Protein AF-0000000067004403 (afdb_homodimer)

Organism: NCBI:txid86049

Foldseek 3Di:
DDFDWPDWDWFDAVQKTKTKTWAADLPAAAEEEFEAQLAAQCLQVLQVVVVRNYTYMYIDFAQFDPMHHGPADALVSRLRSSVRSCVVVVAAQYEYEAAASRLQSVLQNCLVPVRGHAAYEYQLYDAADDPVLLVVLLVQLVQCVVPNLVSCLLVVLVQFWFPVCCPPVVVLSVVSSVSRRPTDSNSSSNVSNNSSPHHHHPLVSHPHQYEYEAECSEPSRHPVNSVVSQVSNPPSYDYDYDYRGYRSCCSRPVVVVSVVSVVRRD/DDFDWPDWDWFDAVQKTKTKTWAADLPAAAEEEFEAQLAAQCLQVLQVVVVRNYTYMYIDFAQFDPMHHGPADALVSRLRRSVRSCVVVVAAQYEYEAAASRLQSVLQNCLVPVRGHAAYEYQLYDAADDPVLLVVLLVQLVQCVVPNLVSCLLVVLVQFWFPVCCPPVVVLSVVSSVSRRPTDSNSSSNVSNNSSPHHHHPLVSHPHQYEYEAECSEPSRHPVNSVVSQVSNPPSYDYHYDYRGYRSCCSRPVVVVNVVSVVRRD

Radius of gyration: 23.1 Å; Cα contacts (8 Å, |Δi|>4): 1287; chains: 2; bounding box: 50×71×50 Å

Secondary structure (DSSP, 8-state):
----EEEEEEEEETTEEEEEEEEE-TTSPEEEEE--TT--GGGGTTTGGGGTTSEEEEEPPTTSTTSPPPS---HHHHHHHHHHHHHHTT--SEEEEEETHHHHHHHHHHHH-TTTEEEEEEES------HHHHHHHHHHHHHHHHH-GGGTHHHHHHHHS-HHHHHH-HHHHHHHHHHHHTS-HHHHHHHHHHHHT-----GGG--SEEEEEEETT-SSS-HHHHHHHHHHHGGGEEEEEETT--S-HHHH-HHHHHHHHHHHH-/----EEEEEEEEETTEEEEEEEEE-TTSPEEEEE--TT--GGGGTTTGGGGTTSEEEEEPPTTSTTSPPPSS--HHHHHHHHHHHHHHTT--SEEEEEETHHHHHHHHHHHH-TTTEEEEEEES------HHHHHHHHHHHHHHHHH-GGGTHHHHHHHHS-HHHHHH-HHHHHHHHHHHHTS-HHHHHHHHHHHHT-----GGG--SEEEEEEETT-SSS-HHHHHHHHHHHGGGEEEEEETT--S-HHHH-HHHHHHHHHHHH-

Sequence (532 aa):
MASKLSATGYISSNDSKLYYETEGNPDGPTILFIHGLGGTTNAYQPIVPDLQEFNIVRFDWGGHGRSSTPKTTSIESYVADAEAVSNELKLSNVNVVGHSLGGLVALHFAAKLPDKVKALVLFGPISPPPEAGQQALKGRAAAVREKGMAGIADTVVGNAFAAESYKSKRGEVTLAREMLTRQDPEGYALACEAAANSSAPDFGKIQAKVVVVSGKEDKVSTVQAGETTTQKLGSNATQEVIDSVGHWHMLEAKEKAVEIIKATFSMASKLSATGYISSNDSKLYYETEGNPDGPTILFIHGLGGTTNAYQPIVPDLQEFNIVRFDWGGHGRSSTPKTTSIESYVADAEAVSNELKLSNVNVVGHSLGGLVALHFAAKLPDKVKALVLFGPISPPPEAGQQALKGRAAAVREKGMAGIADTVVGNAFAAESYKSKRGEVTLAREMLTRQDPEGYALACEAAANSSAPDFGKIQAKVVVVSGKEDKVSTVQAGETTTQKLGSNATQEVIDSVGHWHMLEAKEKAVEIIKATFS

Structure (mmCIF, N/CA/C/O backbone):
data_AF-0000000067004403-model_v1
#
loop_
_entity.id
_entity.type
_entity.pdbx_description
1 polymer 'Hydrolase or acyltransferase (Alpha/beta hydrolase superfamily)'
#
loop_
_atom_site.group_PDB
_atom_site.id
_atom_site.type_symbol
_atom_site.label_atom_id
_atom_site.label_alt_id
_atom_site.label_comp_id
_atom_site.label_asym_id
_atom_site.label_entity_id
_atom_site.label_seq_id
_atom_site.pdbx_PDB_ins_code
_atom_site.Cartn_x
_atom_site.Cartn_y
_atom_site.Cartn_z
_atom_site.occupancy
_atom_site.B_iso_or_equiv
_atom_site.auth_seq_id
_atom_site.auth_comp_id
_atom_site.auth_asym_id
_atom_site.auth_atom_id
_atom_site.pdbx_PDB_model_num
ATOM 1 N N . MET A 1 1 ? 10.18 -7.848 6.977 1 81.81 1 MET A N 1
ATOM 2 C CA . MET A 1 1 ? 11.32 -7.004 6.629 1 81.81 1 MET A CA 1
ATOM 3 C C . MET A 1 1 ? 11.219 -6.523 5.184 1 81.81 1 MET A C 1
ATOM 5 O O . MET A 1 1 ? 10.594 -7.184 4.348 1 81.81 1 MET A O 1
ATOM 9 N N . ALA A 1 2 ? 11.703 -5.367 4.914 1 85.12 2 ALA A N 1
ATOM 10 C CA . ALA A 1 2 ? 11.781 -4.895 3.533 1 85.12 2 ALA A CA 1
ATOM 11 C C . ALA A 1 2 ? 12.688 -5.793 2.697 1 85.12 2 ALA A C 1
ATOM 13 O O . ALA A 1 2 ? 13.516 -6.535 3.24 1 85.12 2 ALA A O 1
ATOM 14 N N . SER A 1 3 ? 12.461 -5.785 1.448 1 92.12 3 SER A N 1
ATOM 15 C CA . SER A 1 3 ? 13.078 -6.727 0.519 1 92.12 3 SER A CA 1
ATOM 16 C C . SER A 1 3 ? 14.555 -6.414 0.309 1 92.12 3 SER A C 1
ATOM 18 O O . SER A 1 3 ? 14.977 -5.262 0.447 1 92.12 3 SER A O 1
ATOM 20 N N . LYS A 1 4 ? 15.375 -7.465 0.113 1 93.31 4 LYS A N 1
ATOM 21 C CA . LYS A 1 4 ? 16.703 -7.383 -0.479 1 93.31 4 LYS A CA 1
ATOM 22 C C . LYS A 1 4 ? 16.703 -7.914 -1.91 1 93.31 4 LYS A C 1
ATOM 24 O O . LYS A 1 4 ? 17.047 -9.078 -2.146 1 93.31 4 LYS A O 1
ATOM 29 N N . LEU A 1 5 ? 16.391 -7.008 -2.857 1 97.25 5 LEU A N 1
ATOM 30 C CA . LEU A 1 5 ? 16.141 -7.414 -4.234 1 97.25 5 LEU A CA 1
ATOM 31 C C . LEU A 1 5 ? 17.438 -7.832 -4.926 1 97.25 5 LEU A C 1
ATOM 33 O O . LEU A 1 5 ? 18.453 -7.145 -4.809 1 97.25 5 LEU A O 1
ATOM 37 N N . SER A 1 6 ? 17.344 -8.961 -5.562 1 96.94 6 SER A N 1
ATOM 38 C CA . SER A 1 6 ? 18.453 -9.391 -6.418 1 96.94 6 SER A CA 1
ATOM 39 C C . SER A 1 6 ? 18.344 -8.773 -7.809 1 96.94 6 SER A C 1
ATOM 41 O O . SER A 1 6 ? 19.359 -8.539 -8.469 1 96.94 6 SER A O 1
ATOM 43 N N . ALA A 1 7 ? 17.141 -8.562 -8.258 1 96.69 7 ALA A N 1
ATOM 44 C CA . ALA A 1 7 ? 16.891 -7.941 -9.555 1 96.69 7 ALA A CA 1
ATOM 45 C C . ALA A 1 7 ? 15.477 -7.355 -9.609 1 96.69 7 ALA A C 1
ATOM 47 O O . ALA A 1 7 ? 14.578 -7.812 -8.898 1 96.69 7 ALA A O 1
ATOM 48 N N . THR A 1 8 ? 15.328 -6.34 -10.359 1 97.56 8 THR A N 1
ATOM 49 C CA . THR A 1 8 ? 14.023 -5.789 -10.719 1 97.56 8 THR A CA 1
ATOM 50 C C . THR A 1 8 ? 14.047 -5.223 -12.141 1 97.56 8 THR A C 1
ATOM 52 O O . THR A 1 8 ? 15.117 -5.016 -12.711 1 97.56 8 THR A O 1
ATOM 55 N N . GLY A 1 9 ? 12.906 -5.055 -12.648 1 97.06 9 GLY A N 1
ATOM 56 C CA . GLY A 1 9 ? 12.82 -4.5 -13.992 1 97.06 9 GLY A CA 1
ATOM 57 C C . GLY A 1 9 ? 11.469 -4.703 -14.641 1 97.06 9 GLY A C 1
ATOM 58 O O . GLY A 1 9 ? 10.461 -4.883 -13.945 1 97.06 9 GLY A O 1
ATOM 59 N N . TYR A 1 10 ? 11.469 -4.566 -15.953 1 97.81 10 TYR A N 1
ATOM 60 C CA . TYR A 1 10 ? 10.25 -4.715 -16.75 1 97.81 10 TYR A CA 1
ATOM 61 C C . TYR A 1 10 ? 10.445 -5.75 -17.844 1 97.81 10 TYR A C 1
ATOM 63 O O . TYR A 1 10 ? 11.516 -5.844 -18.438 1 97.81 10 TYR A O 1
ATOM 71 N N . ILE A 1 11 ? 9.438 -6.5 -18.016 1 98.06 11 ILE A N 1
ATOM 72 C CA . ILE A 1 11 ? 9.391 -7.52 -19.047 1 98.06 11 ILE A CA 1
ATOM 73 C C . ILE A 1 11 ? 8.219 -7.25 -19.984 1 98.06 11 ILE A C 1
ATOM 75 O O . ILE A 1 11 ? 7.102 -6.988 -19.531 1 98.06 11 ILE A O 1
ATOM 79 N N . SER A 1 12 ? 8.461 -7.305 -21.281 1 96.06 12 SER A N 1
ATOM 80 C CA . SER A 1 12 ? 7.387 -7.105 -22.25 1 96.06 12 SER A CA 1
ATOM 81 C C . SER A 1 12 ? 6.539 -8.367 -22.406 1 96.06 12 SER A C 1
ATOM 83 O O . SER A 1 12 ? 7.07 -9.477 -22.484 1 96.06 12 SER A O 1
ATOM 85 N N . SER A 1 13 ? 5.281 -8.227 -22.312 1 93.44 13 SER A N 1
ATOM 86 C CA . SER A 1 13 ? 4.301 -9.266 -22.594 1 93.44 13 SER A CA 1
ATOM 87 C C . SER A 1 13 ? 3.088 -8.703 -23.312 1 93.44 13 SER A C 1
ATOM 89 O O . SER A 1 13 ? 2.273 -7.992 -22.734 1 93.44 13 SER A O 1
ATOM 91 N N . ASN A 1 14 ? 2.879 -9.125 -24.594 1 84.62 14 ASN A N 1
ATOM 92 C CA . ASN A 1 14 ? 1.812 -8.562 -25.422 1 84.62 14 ASN A CA 1
ATOM 93 C C . ASN A 1 14 ? 1.834 -7.039 -25.406 1 84.62 14 ASN A C 1
ATOM 95 O O . ASN A 1 14 ? 2.859 -6.426 -25.719 1 84.62 14 ASN A O 1
ATOM 99 N N . ASP A 1 15 ? 0.797 -6.496 -24.953 1 87.44 15 ASP A N 1
ATOM 100 C CA . ASP A 1 15 ? 0.692 -5.039 -24.984 1 87.44 15 ASP A CA 1
ATOM 101 C C . ASP A 1 15 ? 0.973 -4.441 -23.609 1 87.44 15 ASP A C 1
ATOM 103 O O . ASP A 1 15 ? 0.521 -3.334 -23.297 1 87.44 15 ASP A O 1
ATOM 107 N N . SER A 1 16 ? 1.697 -5.25 -22.812 1 94.38 16 SER A N 1
ATOM 108 C CA . SER A 1 16 ? 1.987 -4.75 -21.469 1 94.38 16 SER A CA 1
ATOM 109 C C . SER A 1 16 ? 3.479 -4.824 -21.156 1 94.38 16 SER A C 1
ATOM 111 O O . SER A 1 16 ? 4.188 -5.672 -21.719 1 94.38 16 SER A O 1
ATOM 113 N N . LYS A 1 17 ? 3.967 -3.904 -20.469 1 97.69 17 LYS A N 1
ATOM 114 C CA . LYS A 1 17 ? 5.254 -3.977 -19.781 1 97.69 17 LYS A CA 1
ATOM 115 C C . LYS A 1 17 ? 5.074 -4.383 -18.312 1 97.69 17 LYS A C 1
ATOM 117 O O . LYS A 1 17 ? 4.512 -3.627 -17.516 1 97.69 17 LYS A O 1
ATOM 122 N N . LEU A 1 18 ? 5.59 -5.559 -17.984 1 98.69 18 LEU A N 1
ATOM 123 C CA . LEU A 1 18 ? 5.348 -6.164 -16.672 1 98.69 18 LEU A CA 1
ATOM 124 C C . LEU A 1 18 ? 6.484 -5.848 -15.703 1 98.69 18 LEU A C 1
ATOM 126 O O . LEU A 1 18 ? 7.645 -6.141 -15.992 1 98.69 18 LEU A O 1
ATOM 130 N N . TYR A 1 19 ? 6.184 -5.285 -14.594 1 98.75 19 TYR A N 1
ATOM 131 C CA . TYR A 1 19 ? 7.18 -5.094 -13.547 1 98.75 19 TYR A CA 1
ATOM 132 C C . TYR A 1 19 ? 7.434 -6.395 -12.789 1 98.75 19 TYR A C 1
ATOM 134 O O . TYR A 1 19 ? 6.496 -7.133 -12.477 1 98.75 19 TYR A O 1
ATOM 142 N N . TYR A 1 20 ? 8.711 -6.707 -12.492 1 98.62 20 TYR A N 1
ATOM 143 C CA . TYR A 1 20 ? 9.039 -7.879 -11.688 1 98.62 20 TYR A CA 1
ATOM 144 C C . TYR A 1 20 ? 10.102 -7.551 -10.648 1 98.62 20 TYR A C 1
ATOM 146 O O . TYR A 1 20 ? 10.828 -6.562 -10.781 1 98.62 20 TYR A O 1
ATOM 154 N N . GLU A 1 21 ? 10.117 -8.328 -9.57 1 98.06 21 GLU A N 1
ATOM 155 C CA . GLU A 1 21 ? 11.156 -8.344 -8.547 1 98.06 21 GLU A CA 1
ATOM 156 C C . GLU A 1 21 ? 11.594 -9.773 -8.227 1 98.06 21 GLU A C 1
ATOM 158 O O . GLU A 1 21 ? 10.773 -10.688 -8.195 1 98.06 21 GLU A O 1
ATOM 163 N N . THR A 1 22 ? 12.906 -9.93 -8 1 98.5 22 THR A N 1
ATOM 164 C CA . THR A 1 22 ? 13.422 -11.195 -7.484 1 98.5 22 THR A CA 1
ATOM 165 C C . THR A 1 22 ? 14.234 -10.977 -6.215 1 98.5 22 THR A C 1
ATOM 167 O O . THR A 1 22 ? 14.836 -9.914 -6.035 1 98.5 22 THR A O 1
ATOM 170 N N . GLU A 1 23 ? 14.156 -11.891 -5.348 1 98 23 GLU A N 1
ATOM 171 C CA . GLU A 1 23 ? 15.008 -11.906 -4.16 1 98 23 GLU A CA 1
ATOM 172 C C . GLU A 1 23 ? 15.148 -13.32 -3.602 1 98 23 GLU A C 1
ATOM 174 O O . GLU A 1 23 ? 14.656 -14.281 -4.199 1 98 23 GLU A O 1
ATOM 179 N N . GLY A 1 24 ? 15.836 -13.477 -2.514 1 98 24 GLY A N 1
ATOM 180 C CA . GLY A 1 24 ? 16.062 -14.781 -1.915 1 98 24 GLY A CA 1
ATOM 181 C C . GLY A 1 24 ? 17.281 -15.492 -2.494 1 98 24 GLY A C 1
ATOM 182 O O . GLY A 1 24 ? 18.281 -14.867 -2.801 1 98 24 GLY A O 1
ATOM 183 N N . ASN A 1 25 ? 17.234 -16.859 -2.572 1 97.81 25 ASN A N 1
ATOM 184 C CA . ASN A 1 25 ? 18.328 -17.703 -3.016 1 97.81 25 ASN A CA 1
ATOM 185 C C . ASN A 1 25 ? 18.172 -18.109 -4.477 1 97.81 25 ASN A C 1
ATOM 187 O O . ASN A 1 25 ? 17.422 -19.031 -4.785 1 97.81 25 ASN A O 1
ATOM 191 N N . PRO A 1 26 ? 18.953 -17.531 -5.379 1 95.81 26 PRO A N 1
ATOM 192 C CA . PRO A 1 26 ? 18.797 -17.828 -6.805 1 95.81 26 PRO A CA 1
ATOM 193 C C . PRO A 1 26 ? 19.062 -19.297 -7.125 1 95.81 26 PRO A C 1
ATOM 195 O O . PRO A 1 26 ? 18.625 -19.797 -8.164 1 95.81 26 PRO A O 1
ATOM 198 N N . ASP A 1 27 ? 19.734 -19.984 -6.195 1 95.94 27 ASP A N 1
ATOM 199 C CA . ASP A 1 27 ? 20.078 -21.391 -6.422 1 95.94 27 ASP A CA 1
ATOM 200 C C . ASP A 1 27 ? 19.047 -22.312 -5.758 1 95.94 27 ASP A C 1
ATOM 202 O O . ASP A 1 27 ? 19.109 -23.531 -5.926 1 95.94 27 ASP A O 1
ATOM 206 N N . GLY A 1 28 ? 18.141 -21.734 -5.016 1 97.12 28 GLY A N 1
ATOM 207 C CA . GLY A 1 28 ? 17.094 -22.531 -4.375 1 97.12 28 GLY A CA 1
ATOM 208 C C . GLY A 1 28 ? 15.922 -22.812 -5.289 1 97.12 28 GLY A C 1
ATOM 209 O O . GLY A 1 28 ? 15.883 -22.359 -6.43 1 97.12 28 GLY A O 1
ATOM 210 N N . PRO A 1 29 ? 14.977 -23.672 -4.773 1 97.69 29 PRO A N 1
ATOM 211 C CA . PRO A 1 29 ? 13.758 -23.906 -5.555 1 97.69 29 PRO A CA 1
ATOM 212 C C . PRO A 1 29 ? 13.008 -22.609 -5.871 1 97.69 29 PRO A C 1
ATOM 214 O O . PRO A 1 29 ? 12.922 -21.719 -5.023 1 97.69 29 PRO A O 1
ATOM 217 N N . THR A 1 30 ? 12.5 -22.5 -7.055 1 98.25 30 THR A N 1
ATOM 218 C CA . THR A 1 30 ? 11.852 -21.281 -7.516 1 98.25 30 THR A CA 1
ATOM 219 C C . THR A 1 30 ? 10.406 -21.219 -7.047 1 98.25 30 THR A C 1
ATOM 221 O O . THR A 1 30 ? 9.695 -22.234 -7.094 1 98.25 30 THR A O 1
ATOM 224 N N . ILE A 1 31 ? 10 -20.094 -6.535 1 98.81 31 ILE A N 1
ATOM 225 C CA . ILE A 1 31 ? 8.594 -19.781 -6.312 1 98.81 31 ILE A CA 1
ATOM 226 C C . ILE A 1 31 ? 8.188 -18.609 -7.199 1 98.81 31 ILE A C 1
ATOM 228 O O . ILE A 1 31 ? 8.766 -17.516 -7.109 1 98.81 31 ILE A O 1
ATOM 232 N N . LEU A 1 32 ? 7.27 -18.797 -8.094 1 98.88 32 LEU A N 1
ATOM 233 C CA . LEU A 1 32 ? 6.594 -17.734 -8.828 1 98.88 32 LEU A CA 1
ATOM 234 C C . LEU A 1 32 ? 5.289 -17.344 -8.148 1 98.88 32 LEU A C 1
ATOM 236 O O . LEU A 1 32 ? 4.359 -18.156 -8.055 1 98.88 32 LEU A O 1
ATOM 240 N N . PHE A 1 33 ? 5.211 -16.125 -7.695 1 98.94 33 PHE A N 1
ATOM 241 C CA . PHE A 1 33 ? 4.02 -15.625 -7.023 1 98.94 33 PHE A CA 1
ATOM 242 C C . PHE A 1 33 ? 3.1 -14.914 -8.016 1 98.94 33 PHE A C 1
ATOM 244 O O . PHE A 1 33 ? 3.541 -14.031 -8.758 1 98.94 33 PHE A O 1
ATOM 251 N N . ILE A 1 34 ? 1.853 -15.258 -8 1 98.94 34 ILE A N 1
ATOM 252 C CA . ILE A 1 34 ? 0.837 -14.633 -8.844 1 98.94 34 ILE A CA 1
ATOM 253 C C . ILE A 1 34 ? -0.268 -14.047 -7.969 1 98.94 34 ILE A C 1
ATOM 255 O O . ILE A 1 34 ? -1.082 -14.781 -7.406 1 98.94 34 ILE A O 1
ATOM 259 N N . HIS A 1 35 ? -0.299 -12.75 -7.855 1 98.88 35 HIS A N 1
ATOM 260 C CA . HIS A 1 35 ? -1.231 -12.078 -6.953 1 98.88 35 HIS A CA 1
ATOM 261 C C . HIS A 1 35 ? -2.646 -12.094 -7.52 1 98.88 35 HIS A C 1
ATOM 263 O O . HIS A 1 35 ? -2.852 -12.43 -8.688 1 98.88 35 HIS A O 1
ATOM 269 N N . GLY A 1 36 ? -3.625 -11.805 -6.676 1 98.75 36 GLY A N 1
ATOM 270 C CA . GLY A 1 36 ? -5.027 -11.766 -7.051 1 98.75 36 GLY A CA 1
ATOM 271 C C . GLY A 1 36 ? -5.461 -10.414 -7.602 1 98.75 36 GLY A C 1
ATOM 272 O O . GLY A 1 36 ? -4.637 -9.516 -7.781 1 98.75 36 GLY A O 1
ATOM 273 N N . LEU A 1 37 ? -6.785 -10.336 -7.918 1 98.75 37 LEU A N 1
ATOM 274 C CA . LEU A 1 37 ? -7.375 -9.094 -8.406 1 98.75 37 LEU A CA 1
ATOM 275 C C . LEU A 1 37 ? -7.121 -7.953 -7.434 1 98.75 37 LEU A C 1
ATOM 277 O O . LEU A 1 37 ? -7.48 -8.047 -6.258 1 98.75 37 LEU A O 1
ATOM 281 N N . GLY A 1 38 ? -6.465 -6.887 -7.918 1 98.56 38 GLY A N 1
ATOM 282 C CA . GLY A 1 38 ? -6.195 -5.723 -7.09 1 98.56 38 GLY A CA 1
ATOM 283 C C . GLY A 1 38 ? -4.906 -5.836 -6.301 1 98.56 38 GLY A C 1
ATOM 284 O O . GLY A 1 38 ? -4.57 -4.938 -5.523 1 98.56 38 GLY A O 1
ATOM 285 N N . GLY A 1 39 ? -4.16 -6.879 -6.457 1 98.69 39 GLY A N 1
ATOM 286 C CA . GLY A 1 39 ? -2.893 -7.047 -5.762 1 98.69 39 GLY A CA 1
ATOM 287 C C . GLY A 1 39 ? -1.725 -6.418 -6.496 1 98.69 39 GLY A C 1
ATOM 288 O O . GLY A 1 39 ? -1.901 -5.816 -7.559 1 98.69 39 GLY A O 1
ATOM 289 N N . THR A 1 40 ? -0.573 -6.508 -5.902 1 98.75 40 THR A N 1
ATOM 290 C CA . THR A 1 40 ? 0.73 -6.125 -6.434 1 98.75 40 THR A CA 1
ATOM 291 C C . THR A 1 40 ? 1.806 -7.113 -5.992 1 98.75 40 THR A C 1
ATOM 293 O O . THR A 1 40 ? 1.511 -8.094 -5.297 1 98.75 40 THR A O 1
ATOM 296 N N . THR A 1 41 ? 3.037 -6.812 -6.387 1 98.31 41 THR A N 1
ATOM 297 C CA . THR A 1 41 ? 4.176 -7.598 -5.926 1 98.31 41 THR A CA 1
ATOM 298 C C . THR A 1 41 ? 4.234 -7.629 -4.402 1 98.31 41 THR A C 1
ATOM 300 O O . THR A 1 41 ? 4.824 -8.539 -3.814 1 98.31 41 THR A O 1
ATOM 303 N N . ASN A 1 42 ? 3.559 -6.672 -3.76 1 98.5 42 ASN A N 1
ATOM 304 C CA . ASN A 1 42 ? 3.658 -6.551 -2.311 1 98.5 42 ASN A CA 1
ATOM 305 C C . ASN A 1 42 ? 2.596 -7.391 -1.604 1 98.5 42 ASN A C 1
ATOM 307 O O . ASN A 1 42 ? 2.602 -7.5 -0.376 1 98.5 42 ASN A O 1
ATOM 311 N N . ALA A 1 43 ? 1.723 -8.055 -2.363 1 98.56 43 ALA A N 1
ATOM 312 C CA . ALA A 1 43 ? 0.667 -8.867 -1.769 1 98.56 43 ALA A CA 1
ATOM 313 C C . ALA A 1 43 ? 1.255 -10.008 -0.939 1 98.56 43 ALA A C 1
ATOM 315 O O . ALA A 1 43 ? 0.654 -10.438 0.048 1 98.56 43 ALA A O 1
ATOM 316 N N . TYR A 1 44 ? 2.445 -10.461 -1.264 1 98.56 44 TYR A N 1
ATOM 317 C CA . TYR A 1 44 ? 3.074 -11.602 -0.602 1 98.56 44 TYR A CA 1
ATOM 318 C C . TYR A 1 44 ? 4.23 -11.148 0.279 1 98.56 44 TYR A C 1
ATOM 320 O O . TYR A 1 44 ? 4.859 -11.961 0.958 1 98.56 44 TYR A O 1
ATOM 328 N N . GLN A 1 45 ? 4.477 -9.883 0.36 1 98.19 45 GLN A N 1
ATOM 329 C CA . GLN A 1 45 ? 5.668 -9.359 1.023 1 98.19 45 GLN A CA 1
ATOM 330 C C . GLN A 1 45 ? 5.684 -9.734 2.502 1 98.19 45 GLN A C 1
ATOM 332 O O . GLN A 1 45 ? 6.746 -10 3.072 1 98.19 45 GLN A O 1
ATOM 337 N N . PRO A 1 46 ? 4.539 -9.844 3.197 1 98.25 46 PRO A N 1
ATOM 338 C CA . PRO A 1 46 ? 4.57 -10.172 4.625 1 98.25 46 PRO A CA 1
ATOM 339 C C . PRO A 1 46 ? 5.125 -11.57 4.902 1 98.25 46 PRO A C 1
ATOM 341 O O . PRO A 1 46 ? 5.543 -11.859 6.023 1 98.25 46 PRO A O 1
ATOM 344 N N . ILE A 1 47 ? 5.176 -12.469 3.889 1 98.38 47 ILE A N 1
ATOM 345 C CA . ILE A 1 47 ? 5.648 -13.82 4.148 1 98.38 47 ILE A CA 1
ATOM 346 C C . ILE A 1 47 ? 7.008 -14.031 3.482 1 98.38 47 ILE A C 1
ATOM 348 O O . ILE A 1 47 ? 7.711 -15 3.785 1 98.38 47 ILE A O 1
ATOM 352 N N . VAL A 1 48 ? 7.449 -13.141 2.676 1 97.88 48 VAL A N 1
ATOM 353 C CA . VAL A 1 48 ? 8.641 -13.266 1.846 1 97.88 48 VAL A CA 1
ATOM 354 C C . VAL A 1 48 ? 9.875 -13.414 2.732 1 97.88 48 VAL A C 1
ATOM 356 O O . VAL A 1 48 ? 10.758 -14.219 2.443 1 97.88 48 VAL A O 1
ATOM 359 N N . PRO A 1 49 ? 9.945 -12.672 3.893 1 97 49 PRO A N 1
ATOM 360 C CA . PRO A 1 49 ? 11.133 -12.789 4.738 1 97 49 PRO A CA 1
ATOM 361 C C . PRO A 1 49 ? 11.359 -14.203 5.258 1 97 49 PRO A C 1
ATOM 363 O O . PRO A 1 49 ? 12.492 -14.586 5.566 1 97 49 PRO A O 1
ATOM 366 N N . ASP A 1 50 ? 10.336 -15.008 5.32 1 98.12 50 ASP A N 1
ATOM 367 C CA . ASP A 1 50 ? 10.445 -16.359 5.867 1 98.12 50 ASP A CA 1
ATOM 368 C C . ASP A 1 50 ? 10.672 -17.375 4.758 1 98.12 50 ASP A C 1
ATOM 370 O O . ASP A 1 50 ? 10.719 -18.578 5.02 1 98.12 50 ASP A O 1
ATOM 374 N N . LEU A 1 51 ? 10.852 -16.906 3.527 1 98.44 51 LEU A N 1
ATOM 375 C CA . LEU A 1 51 ? 10.992 -17.812 2.383 1 98.44 51 LEU A CA 1
ATOM 376 C C . LEU A 1 51 ? 12.312 -17.578 1.664 1 98.44 51 LEU A C 1
ATOM 378 O O . LEU A 1 51 ? 12.438 -17.859 0.472 1 98.44 51 LEU A O 1
ATOM 382 N N . GLN A 1 52 ? 13.297 -17.125 2.348 1 97.75 52 GLN A N 1
ATOM 383 C CA . GLN A 1 52 ? 14.531 -16.641 1.742 1 97.75 52 GLN A CA 1
ATOM 384 C C . GLN A 1 52 ? 15.391 -17.781 1.222 1 97.75 52 GLN A C 1
ATOM 386 O O . GLN A 1 52 ? 16.344 -17.562 0.469 1 97.75 52 GLN A O 1
ATOM 391 N N . GLU A 1 53 ? 15.109 -19 1.531 1 97.88 53 GLU A N 1
ATOM 392 C CA . GLU A 1 53 ? 15.828 -20.141 0.986 1 97.88 53 GLU A CA 1
ATOM 393 C C . GLU A 1 53 ? 15.406 -20.438 -0.452 1 97.88 53 GLU A C 1
ATOM 395 O O . GLU A 1 53 ? 16.047 -21.219 -1.15 1 97.88 53 GLU A O 1
ATOM 400 N N . PHE A 1 54 ? 14.375 -19.828 -0.929 1 98.38 54 PHE A N 1
ATOM 401 C CA . PHE A 1 54 ? 13.844 -20.031 -2.271 1 98.38 54 PHE A CA 1
ATOM 402 C C . PHE A 1 54 ? 14.32 -18.922 -3.213 1 98.38 54 PHE A C 1
ATOM 404 O O . PHE A 1 54 ? 14.742 -17.859 -2.764 1 98.38 54 PHE A O 1
ATOM 411 N N . ASN A 1 55 ? 14.328 -19.25 -4.531 1 98.19 55 ASN A N 1
ATOM 412 C CA . ASN A 1 55 ? 14.359 -18.219 -5.574 1 98.19 55 ASN A CA 1
ATOM 413 C C . ASN A 1 55 ? 12.992 -17.562 -5.754 1 98.19 55 ASN A C 1
ATOM 415 O O . ASN A 1 55 ? 12.117 -18.125 -6.422 1 98.19 55 ASN A O 1
ATOM 419 N N . ILE A 1 56 ? 12.836 -16.406 -5.191 1 98.62 56 ILE A N 1
ATOM 420 C CA . ILE A 1 56 ? 11.531 -15.75 -5.094 1 98.62 56 ILE A CA 1
ATOM 421 C C . ILE A 1 56 ? 11.328 -14.82 -6.289 1 98.62 56 ILE A C 1
ATOM 423 O O . ILE A 1 56 ? 12.117 -13.898 -6.508 1 98.62 56 ILE A O 1
ATOM 427 N N . VAL A 1 57 ? 10.305 -15.062 -7.047 1 98.81 57 VAL A N 1
ATOM 428 C CA . VAL A 1 57 ? 9.969 -14.258 -8.219 1 98.81 57 VAL A CA 1
ATOM 429 C C . VAL A 1 57 ? 8.547 -13.711 -8.07 1 98.81 57 VAL A C 1
ATOM 431 O O . VAL A 1 57 ? 7.594 -14.477 -7.922 1 98.81 57 VAL A O 1
ATOM 434 N N . ARG A 1 58 ? 8.398 -12.453 -8.055 1 98.69 58 ARG A N 1
ATOM 435 C CA . ARG A 1 58 ? 7.113 -11.766 -8.039 1 98.69 58 ARG A CA 1
ATOM 436 C C . ARG A 1 58 ? 6.98 -10.82 -9.227 1 98.69 58 ARG A C 1
ATOM 438 O O . ARG A 1 58 ? 7.973 -10.266 -9.703 1 98.69 58 ARG A O 1
ATOM 445 N N . PHE A 1 59 ? 5.754 -10.602 -9.664 1 98.81 59 PHE A N 1
ATOM 446 C CA . PHE A 1 59 ? 5.504 -9.664 -10.75 1 98.81 59 PHE A CA 1
ATOM 447 C C . PHE A 1 59 ? 4.082 -9.109 -10.672 1 98.81 59 PHE A C 1
ATOM 449 O O . PHE A 1 59 ? 3.211 -9.719 -10.047 1 98.81 59 PHE A O 1
ATOM 456 N N . ASP A 1 60 ? 3.877 -7.926 -11.211 1 98.81 60 ASP A N 1
ATOM 457 C CA . ASP A 1 60 ? 2.545 -7.371 -11.438 1 98.81 60 ASP A CA 1
ATOM 458 C C . ASP A 1 60 ? 2.027 -7.742 -12.828 1 98.81 60 ASP A C 1
ATOM 460 O O . ASP A 1 60 ? 2.641 -7.395 -13.836 1 98.81 60 ASP A O 1
ATOM 464 N N . TRP A 1 61 ? 0.911 -8.477 -12.844 1 97.88 61 TRP A N 1
ATOM 465 C CA . TRP A 1 61 ? 0.42 -8.797 -14.18 1 97.88 61 TRP A CA 1
ATOM 466 C C . TRP A 1 61 ? -0.24 -7.586 -14.828 1 97.88 61 TRP A C 1
ATOM 468 O O . TRP A 1 61 ? -0.406 -6.547 -14.188 1 97.88 61 TRP A O 1
ATOM 478 N N . GLY A 1 62 ? -0.508 -7.664 -16.156 1 98.12 62 GLY A N 1
ATOM 479 C CA . GLY A 1 62 ? -0.951 -6.52 -16.922 1 98.12 62 GLY A CA 1
ATOM 480 C C . GLY A 1 62 ? -2.119 -5.785 -16.297 1 98.12 62 GLY A C 1
ATOM 481 O O . GLY A 1 62 ? -3.119 -6.402 -15.93 1 98.12 62 GLY A O 1
ATOM 482 N N . GLY A 1 63 ? -1.967 -4.441 -16.172 1 98.19 63 GLY A N 1
ATOM 483 C CA . GLY A 1 63 ? -3.045 -3.617 -15.656 1 98.19 63 GLY A CA 1
ATOM 484 C C . GLY A 1 63 ? -3.012 -3.477 -14.141 1 98.19 63 GLY A C 1
ATOM 485 O O . GLY A 1 63 ? -3.918 -2.887 -13.555 1 98.19 63 GLY A O 1
ATOM 486 N N . HIS A 1 64 ? -1.955 -3.965 -13.484 1 98.62 64 HIS A N 1
ATOM 487 C CA . HIS A 1 64 ? -1.887 -3.918 -12.031 1 98.62 64 HIS A CA 1
ATOM 488 C C . HIS A 1 64 ? -0.535 -3.393 -11.562 1 98.62 64 HIS A C 1
ATOM 490 O O . HIS A 1 64 ? 0.473 -3.551 -12.25 1 98.62 64 HIS A O 1
ATOM 496 N N . GLY A 1 65 ? -0.531 -2.824 -10.32 1 98.5 65 GLY A N 1
ATOM 497 C CA . GLY A 1 65 ? 0.703 -2.389 -9.688 1 98.5 65 GLY A CA 1
ATOM 498 C C . GLY A 1 65 ? 1.521 -1.45 -10.555 1 98.5 65 GLY A C 1
ATOM 499 O O . GLY A 1 65 ? 1.011 -0.438 -11.031 1 98.5 65 GLY A O 1
ATOM 500 N N . ARG A 1 66 ? 2.748 -1.862 -10.859 1 98.44 66 ARG A N 1
ATOM 501 C CA . ARG A 1 66 ? 3.678 -1.016 -11.602 1 98.44 66 ARG A CA 1
ATOM 502 C C . ARG A 1 66 ? 3.74 -1.425 -13.062 1 98.44 66 ARG A C 1
ATOM 504 O O . ARG A 1 66 ? 4.539 -0.884 -13.836 1 98.44 66 ARG A O 1
ATOM 511 N N . SER A 1 67 ? 2.895 -2.404 -13.461 1 98.62 67 SER A N 1
ATOM 512 C CA . SER A 1 67 ? 2.807 -2.834 -14.852 1 98.62 67 SER A CA 1
ATOM 513 C C . SER A 1 67 ? 1.865 -1.937 -15.648 1 98.62 67 SER A C 1
ATOM 515 O O . SER A 1 67 ? 0.944 -1.34 -15.086 1 98.62 67 SER A O 1
ATOM 517 N N . SER A 1 68 ? 2.053 -1.849 -17 1 98.12 68 SER A N 1
ATOM 518 C CA . SER A 1 68 ? 1.224 -0.991 -17.844 1 98.12 68 SER A CA 1
ATOM 519 C C . SER A 1 68 ? -0.145 -1.615 -18.094 1 98.12 68 SER A C 1
ATOM 521 O O . SER A 1 68 ? -0.31 -2.832 -17.969 1 98.12 68 SER A O 1
ATOM 523 N N . THR A 1 69 ? -1.106 -0.837 -18.328 1 98.06 69 THR A N 1
ATOM 524 C CA . THR A 1 69 ? -2.463 -1.291 -18.609 1 98.06 69 THR A CA 1
ATOM 525 C C . THR A 1 69 ? -2.615 -1.64 -20.094 1 98.06 69 THR A C 1
ATOM 527 O O . THR A 1 69 ? -2.432 -0.784 -20.953 1 98.06 69 THR A O 1
ATOM 530 N N . PRO A 1 70 ? -2.92 -2.873 -20.359 1 97.62 70 PRO A N 1
ATOM 531 C CA . PRO A 1 70 ? -3.164 -3.248 -21.75 1 97.62 70 PRO A CA 1
ATOM 532 C C . PRO A 1 70 ? -4.5 -2.73 -22.281 1 97.62 70 PRO A C 1
ATOM 534 O O . PRO A 1 70 ? -5.344 -2.285 -21.5 1 97.62 70 PRO A O 1
ATOM 537 N N . LYS A 1 71 ? -4.699 -2.756 -23.656 1 96.88 71 LYS A N 1
ATOM 538 C CA . LYS A 1 71 ? -5.957 -2.342 -24.266 1 96.88 71 LYS A CA 1
ATOM 539 C C . LYS A 1 71 ? -7.074 -3.334 -23.953 1 96.88 71 LYS A C 1
ATOM 541 O O . LYS A 1 71 ? -8.227 -2.941 -23.781 1 96.88 71 LYS A O 1
ATOM 546 N N . THR A 1 72 ? -6.715 -4.605 -23.938 1 96.38 72 THR A N 1
ATOM 547 C CA . THR A 1 72 ? -7.621 -5.703 -23.609 1 96.38 72 THR A CA 1
ATOM 548 C C . THR A 1 72 ? -6.895 -6.777 -22.797 1 96.38 72 THR A C 1
ATOM 550 O O . THR A 1 72 ? -5.664 -6.828 -22.781 1 96.38 72 THR A O 1
ATOM 553 N N . THR A 1 73 ? -7.734 -7.543 -22.047 1 96.94 73 THR A N 1
ATOM 554 C CA . THR A 1 73 ? -7.133 -8.648 -21.312 1 96.94 73 THR A CA 1
ATOM 555 C C . THR A 1 73 ? -8.086 -9.844 -21.266 1 96.94 73 THR A C 1
ATOM 557 O O . THR A 1 73 ? -9.219 -9.758 -21.734 1 96.94 73 THR A O 1
ATOM 560 N N . SER A 1 74 ? -7.625 -10.945 -20.891 1 97.88 74 SER A N 1
ATOM 561 C CA . SER A 1 74 ? -8.289 -12.211 -20.609 1 97.88 74 SER A CA 1
ATOM 562 C C . SER A 1 74 ? -7.477 -13.062 -19.641 1 97.88 74 SER A C 1
ATOM 564 O O . SER A 1 74 ? -6.359 -12.695 -19.266 1 97.88 74 SER A O 1
ATOM 566 N N . ILE A 1 75 ? -8.094 -14.18 -19.188 1 98.5 75 ILE A N 1
ATOM 567 C CA . ILE A 1 75 ? -7.332 -15.094 -18.359 1 98.5 75 ILE A CA 1
ATOM 568 C C . ILE A 1 75 ? -6.109 -15.594 -19.109 1 98.5 75 ILE A C 1
ATOM 570 O O . ILE A 1 75 ? -5.016 -15.688 -18.562 1 98.5 75 ILE A O 1
ATOM 574 N N . GLU A 1 76 ? -6.262 -15.836 -20.406 1 97.44 76 GLU A N 1
ATOM 575 C CA . GLU A 1 76 ? -5.156 -16.281 -21.25 1 97.44 76 GLU A CA 1
ATOM 576 C C . GLU A 1 76 ? -4.047 -15.242 -21.297 1 97.44 76 GLU A C 1
ATOM 578 O O . GLU A 1 76 ? -2.863 -15.578 -21.359 1 97.44 76 GLU A O 1
ATOM 583 N N . SER A 1 77 ? -4.453 -14 -21.359 1 97.56 77 SER A N 1
ATOM 584 C CA . SER A 1 77 ? -3.463 -12.922 -21.344 1 97.56 77 SER A CA 1
ATOM 585 C C . SER A 1 77 ? -2.648 -12.93 -20.062 1 97.56 77 SER A C 1
ATOM 587 O O . SER A 1 77 ? -1.448 -12.656 -20.078 1 97.56 77 SER A O 1
ATOM 589 N N . TYR A 1 78 ? -3.273 -13.18 -18.922 1 98.31 78 TYR A N 1
ATOM 590 C CA . TYR A 1 78 ? -2.566 -13.219 -17.641 1 98.31 78 TYR A CA 1
ATOM 591 C C . TYR A 1 78 ? -1.67 -14.445 -17.562 1 98.31 78 TYR A C 1
ATOM 593 O O . TYR A 1 78 ? -0.595 -14.398 -16.953 1 98.31 78 TYR A O 1
ATOM 601 N N . VAL A 1 79 ? -2.117 -15.57 -18.125 1 98.5 79 VAL A N 1
ATOM 602 C CA . VAL A 1 79 ? -1.264 -16.75 -18.219 1 98.5 79 VAL A CA 1
ATOM 603 C C . VAL A 1 79 ? -0.029 -16.422 -19.062 1 98.5 79 VAL A C 1
ATOM 605 O O . VAL A 1 79 ? 1.089 -16.797 -18.703 1 98.5 79 VAL A O 1
ATOM 608 N N . ALA A 1 80 ? -0.213 -15.711 -20.156 1 98.31 80 ALA A N 1
ATOM 609 C CA . ALA A 1 80 ? 0.895 -15.289 -21.016 1 98.31 80 ALA A CA 1
ATOM 610 C C . ALA A 1 80 ? 1.863 -14.391 -20.25 1 98.31 80 ALA A C 1
ATOM 612 O O . ALA A 1 80 ? 3.074 -14.43 -20.484 1 98.31 80 ALA A O 1
ATOM 613 N N . ASP A 1 81 ? 1.332 -13.539 -19.391 1 98.5 81 ASP A N 1
ATOM 614 C CA . ASP A 1 81 ? 2.195 -12.711 -18.547 1 98.5 81 ASP A CA 1
ATOM 615 C C . ASP A 1 81 ? 3.105 -13.578 -17.672 1 98.5 81 ASP A C 1
ATOM 617 O O . ASP A 1 81 ? 4.305 -13.32 -17.578 1 98.5 81 ASP A O 1
ATOM 621 N N . ALA A 1 82 ? 2.512 -14.602 -17.047 1 98.44 82 ALA A N 1
ATOM 622 C CA . ALA A 1 82 ? 3.305 -15.516 -16.234 1 98.44 82 ALA A CA 1
ATOM 623 C C . ALA A 1 82 ? 4.359 -16.234 -17.078 1 98.44 82 ALA A C 1
ATOM 625 O O . ALA A 1 82 ? 5.496 -16.406 -16.641 1 98.44 82 ALA A O 1
ATOM 626 N N . GLU A 1 83 ? 3.992 -16.625 -18.266 1 98.06 83 GLU A N 1
ATOM 627 C CA . GLU A 1 83 ? 4.922 -17.266 -19.188 1 98.06 83 GLU A CA 1
ATOM 628 C C . GLU A 1 83 ? 6.074 -16.344 -19.547 1 98.06 83 GLU A C 1
ATOM 630 O O . GLU A 1 83 ? 7.23 -16.766 -19.578 1 98.06 83 GLU A O 1
ATOM 635 N N . ALA A 1 84 ? 5.723 -15.133 -19.859 1 98.31 84 ALA A N 1
ATOM 636 C CA . ALA A 1 84 ? 6.738 -14.156 -20.25 1 98.31 84 ALA A CA 1
ATOM 637 C C . ALA A 1 84 ? 7.773 -13.969 -19.156 1 98.31 84 ALA A C 1
ATOM 639 O O . ALA A 1 84 ? 8.977 -13.945 -19.422 1 98.31 84 ALA A O 1
ATOM 640 N N . VAL A 1 85 ? 7.312 -13.891 -17.938 1 98.38 85 VAL A N 1
ATOM 641 C CA . VAL A 1 85 ? 8.203 -13.734 -16.797 1 98.38 85 VAL A CA 1
ATOM 642 C C . VAL A 1 85 ? 9.07 -14.977 -16.625 1 98.38 85 VAL A C 1
ATOM 644 O O . VAL A 1 85 ? 10.289 -14.883 -16.453 1 98.38 85 VAL A O 1
ATOM 647 N N . SER A 1 86 ? 8.438 -16.125 -16.688 1 97.94 86 SER A N 1
ATOM 648 C CA . SER A 1 86 ? 9.141 -17.391 -16.547 1 97.94 86 SER A CA 1
ATOM 649 C C . SER A 1 86 ? 10.219 -17.547 -17.625 1 97.94 86 SER A C 1
ATOM 651 O O . SER A 1 86 ? 11.336 -17.984 -17.328 1 97.94 86 SER A O 1
ATOM 653 N N . ASN A 1 87 ? 9.852 -17.203 -18.859 1 97.38 87 ASN A N 1
ATOM 654 C CA . ASN A 1 87 ? 10.781 -17.328 -19.984 1 97.38 87 ASN A CA 1
ATOM 655 C C . ASN A 1 87 ? 11.938 -16.344 -19.859 1 97.38 87 ASN A C 1
ATOM 657 O O . ASN A 1 87 ? 13.102 -16.719 -20.062 1 97.38 87 ASN A O 1
ATOM 661 N N . GLU A 1 88 ? 11.594 -15.133 -19.594 1 97.56 88 GLU A N 1
ATOM 662 C CA . GLU A 1 88 ? 12.609 -14.094 -19.5 1 97.56 88 GLU A CA 1
ATOM 663 C C . GLU A 1 88 ? 13.633 -14.422 -18.422 1 97.56 88 GLU A C 1
ATOM 665 O O . GLU A 1 88 ? 14.828 -14.172 -18.594 1 97.56 88 GLU A O 1
ATOM 670 N N . LEU A 1 89 ? 13.148 -14.953 -17.328 1 97.88 89 LEU A N 1
ATOM 671 C CA . LEU A 1 89 ? 14.016 -15.219 -16.188 1 97.88 89 LEU A CA 1
ATOM 672 C C . LEU A 1 89 ? 14.547 -16.641 -16.219 1 97.88 89 LEU A C 1
ATOM 674 O O . LEU A 1 89 ? 15.227 -17.094 -15.297 1 97.88 89 LEU A O 1
ATOM 678 N N . LYS A 1 90 ? 14.172 -17.406 -17.219 1 97.38 90 LYS A N 1
ATOM 679 C CA . LYS A 1 90 ? 14.641 -18.766 -17.469 1 97.38 90 LYS A CA 1
ATOM 680 C C . LYS A 1 90 ? 14.344 -19.688 -16.297 1 97.38 90 LYS A C 1
ATOM 682 O O . LYS A 1 90 ? 15.219 -20.422 -15.844 1 97.38 90 LYS A O 1
ATOM 687 N N . LEU A 1 91 ? 13.195 -19.562 -15.836 1 97 91 LEU A N 1
ATOM 688 C CA . LEU A 1 91 ? 12.789 -20.375 -14.703 1 97 91 LEU A CA 1
ATOM 689 C C . LEU A 1 91 ? 12.492 -21.812 -15.141 1 97 91 LEU A C 1
ATOM 691 O O . LEU A 1 91 ? 11.945 -22.031 -16.234 1 97 91 LEU A O 1
ATOM 695 N N . SER A 1 92 ? 12.875 -22.719 -14.344 1 93.5 92 SER A N 1
ATOM 696 C CA . SER A 1 92 ? 12.578 -24.141 -14.547 1 93.5 92 SER A CA 1
ATOM 697 C C . SER A 1 92 ? 12.109 -24.797 -13.25 1 93.5 92 SER A C 1
ATOM 699 O O . SER A 1 92 ? 12.469 -24.359 -12.156 1 93.5 92 SER A O 1
ATOM 701 N N . ASN A 1 93 ? 11.297 -25.828 -13.422 1 93.62 93 ASN A N 1
ATOM 702 C CA . ASN A 1 93 ? 10.758 -26.531 -12.258 1 93.62 93 ASN A CA 1
ATOM 703 C C . ASN A 1 93 ? 10.172 -25.562 -11.242 1 93.62 93 ASN A C 1
ATOM 705 O O . ASN A 1 93 ? 10.57 -25.562 -10.078 1 93.62 93 ASN A O 1
ATOM 709 N N . VAL A 1 94 ? 9.188 -24.891 -11.664 1 97.44 94 VAL A N 1
ATOM 710 C CA . VAL A 1 94 ? 8.68 -23.734 -10.953 1 97.44 94 VAL A CA 1
ATOM 711 C C . VAL A 1 94 ? 7.574 -24.156 -9.984 1 97.44 94 VAL A C 1
ATOM 713 O O . VAL A 1 94 ? 6.656 -24.891 -10.367 1 97.44 94 VAL A O 1
ATOM 716 N N . ASN A 1 95 ? 7.727 -23.828 -8.68 1 98.75 95 ASN A N 1
ATOM 717 C CA . ASN A 1 95 ? 6.586 -23.812 -7.77 1 98.75 95 ASN A CA 1
ATOM 718 C C . ASN A 1 95 ? 5.801 -22.5 -7.891 1 98.75 95 ASN A C 1
ATOM 720 O O . ASN A 1 95 ? 6.387 -21.438 -8.047 1 98.75 95 ASN A O 1
ATOM 724 N N . VAL A 1 96 ? 4.477 -22.609 -7.863 1 98.88 96 VAL A N 1
ATOM 725 C CA . VAL A 1 96 ? 3.658 -21.422 -8.07 1 98.88 96 VAL A CA 1
ATOM 726 C C . VAL A 1 96 ? 2.75 -21.203 -6.863 1 98.88 96 VAL A C 1
ATOM 728 O O . VAL A 1 96 ? 2.15 -22.141 -6.352 1 98.88 96 VAL A O 1
ATOM 731 N N . VAL A 1 97 ? 2.732 -20 -6.367 1 98.94 97 VAL A N 1
ATOM 732 C CA . VAL A 1 97 ? 1.758 -19.562 -5.375 1 98.94 97 VAL A CA 1
ATOM 733 C C . VAL A 1 97 ? 0.771 -18.594 -6.016 1 98.94 97 VAL A C 1
ATOM 735 O O . VAL A 1 97 ? 1.172 -17.562 -6.566 1 98.94 97 VAL A O 1
ATOM 738 N N . GLY A 1 98 ? -0.498 -18.891 -5.996 1 98.94 98 GLY A N 1
ATOM 739 C CA . GLY A 1 98 ? -1.54 -18.016 -6.531 1 98.94 98 GLY A CA 1
ATOM 740 C C . GLY A 1 98 ? -2.58 -17.641 -5.5 1 98.94 98 GLY A C 1
ATOM 741 O O . GLY A 1 98 ? -2.963 -18.453 -4.656 1 98.94 98 GLY A O 1
ATOM 742 N N . HIS A 1 99 ? -3.023 -16.438 -5.559 1 98.94 99 HIS A N 1
ATOM 743 C CA . HIS A 1 99 ? -4.098 -15.945 -4.703 1 98.94 99 HIS A CA 1
ATOM 744 C C . HIS A 1 99 ? -5.312 -15.531 -5.527 1 98.94 99 HIS A C 1
ATOM 746 O O . HIS A 1 99 ? -5.195 -14.742 -6.465 1 98.94 99 HIS A O 1
ATOM 752 N N . SER A 1 100 ? -6.531 -16.094 -5.113 1 98.81 100 SER A N 1
ATOM 753 C CA . SER A 1 100 ? -7.785 -15.633 -5.699 1 98.81 100 SER A CA 1
ATOM 754 C C . SER A 1 100 ? -7.754 -15.734 -7.223 1 98.81 100 SER A C 1
ATOM 756 O O . SER A 1 100 ? -7.527 -16.812 -7.77 1 98.81 100 SER A O 1
ATOM 758 N N . LEU A 1 101 ? -7.887 -14.68 -8 1 98.81 101 LEU A N 1
ATOM 759 C CA . LEU A 1 101 ? -7.773 -14.68 -9.453 1 98.81 101 LEU A CA 1
ATOM 760 C C . LEU A 1 101 ? -6.418 -15.219 -9.898 1 98.81 101 LEU A C 1
ATOM 762 O O . LEU A 1 101 ? -6.32 -15.914 -10.914 1 98.81 101 LEU A O 1
ATOM 766 N N . GLY A 1 102 ? -5.398 -14.898 -9.133 1 98.88 102 GLY A N 1
ATOM 767 C CA . GLY A 1 102 ? -4.078 -15.438 -9.406 1 98.88 102 GLY A CA 1
ATOM 768 C C . GLY A 1 102 ? -4.016 -16.953 -9.281 1 98.88 102 GLY A C 1
ATOM 769 O O . GLY A 1 102 ? -3.168 -17.594 -9.898 1 98.88 102 GLY A O 1
ATOM 770 N N . GLY A 1 103 ? -4.906 -17.484 -8.438 1 98.88 103 GLY A N 1
ATOM 771 C CA . GLY A 1 103 ? -5.031 -18.922 -8.352 1 98.88 103 GLY A CA 1
ATOM 772 C C . GLY A 1 103 ? -5.586 -19.547 -9.625 1 98.88 103 GLY A C 1
ATOM 773 O O . GLY A 1 103 ? -5.105 -20.594 -10.07 1 98.88 103 GLY A O 1
ATOM 774 N N . LEU A 1 104 ? -6.621 -18.922 -10.188 1 98.88 104 LEU A N 1
ATOM 775 C CA . LEU A 1 104 ? -7.16 -19.391 -11.461 1 98.88 104 LEU A CA 1
ATOM 776 C C . LEU A 1 104 ? -6.109 -19.297 -12.562 1 98.88 104 LEU A C 1
ATOM 778 O O . LEU A 1 104 ? -5.957 -20.219 -13.352 1 98.88 104 LEU A O 1
ATOM 782 N N . VAL A 1 105 ? -5.375 -18.234 -12.586 1 98.88 105 VAL A N 1
ATOM 783 C CA . VAL A 1 105 ? -4.305 -18.047 -13.555 1 98.88 105 VAL A CA 1
ATOM 784 C C . VAL A 1 105 ? -3.24 -19.125 -13.375 1 98.88 105 VAL A C 1
ATOM 786 O O . VAL A 1 105 ? -2.754 -19.688 -14.352 1 98.88 105 VAL A O 1
ATOM 789 N N . ALA A 1 106 ? -2.908 -19.406 -12.156 1 98.94 106 ALA A N 1
ATOM 790 C CA . ALA A 1 106 ? -1.908 -20.422 -11.852 1 98.94 106 ALA A CA 1
ATOM 791 C C . ALA A 1 106 ? -2.348 -21.797 -12.352 1 98.94 106 ALA A C 1
ATOM 793 O O . ALA A 1 106 ? -1.53 -22.562 -12.859 1 98.94 106 ALA A O 1
ATOM 794 N N . LEU A 1 107 ? -3.594 -22.125 -12.195 1 98.81 107 LEU A N 1
ATOM 795 C CA . LEU A 1 107 ? -4.121 -23.391 -12.672 1 98.81 107 LEU A CA 1
ATOM 796 C C . LEU A 1 107 ? -4.031 -23.484 -14.188 1 98.81 107 LEU A C 1
ATOM 798 O O . LEU A 1 107 ? -3.602 -24.5 -14.734 1 98.81 107 LEU A O 1
ATOM 802 N N . HIS A 1 108 ? -4.414 -22.391 -14.883 1 98.88 108 HIS A N 1
ATOM 803 C CA . HIS A 1 108 ? -4.285 -22.359 -16.344 1 98.88 108 HIS A CA 1
ATOM 804 C C . HIS A 1 108 ? -2.824 -22.484 -16.766 1 98.88 108 HIS A C 1
ATOM 806 O O . HIS A 1 108 ? -2.514 -23.188 -17.734 1 98.88 108 HIS A O 1
ATOM 812 N N . PHE A 1 109 ? -1.953 -21.828 -16.062 1 98.75 109 PHE A N 1
ATOM 813 C CA . PHE A 1 109 ? -0.519 -21.859 -16.312 1 98.75 109 PHE A CA 1
ATOM 814 C C . PHE A 1 109 ? 0.022 -23.281 -16.172 1 98.75 109 PHE A C 1
ATOM 816 O O . PHE A 1 109 ? 0.759 -23.75 -17.047 1 98.75 109 PHE A O 1
ATOM 823 N N . ALA A 1 110 ? -0.37 -23.984 -15.141 1 98.56 110 ALA A N 1
ATOM 824 C CA . ALA A 1 110 ? 0.067 -25.359 -14.891 1 98.56 110 ALA A CA 1
ATOM 825 C C . ALA A 1 110 ? -0.487 -26.312 -15.945 1 98.56 110 ALA A C 1
ATOM 827 O O . ALA A 1 110 ? 0.184 -27.266 -16.344 1 98.56 110 ALA A O 1
ATOM 828 N N . ALA A 1 111 ? -1.707 -26.094 -16.391 1 98.5 111 ALA A N 1
ATOM 829 C CA . ALA A 1 111 ? -2.312 -26.922 -17.422 1 98.5 111 ALA A CA 1
ATOM 830 C C . ALA A 1 111 ? -1.596 -26.75 -18.75 1 98.5 111 ALA A C 1
ATOM 832 O O . ALA A 1 111 ? -1.45 -27.719 -19.516 1 98.5 111 ALA A O 1
ATOM 833 N N . LYS A 1 112 ? -1.205 -25.578 -18.984 1 98.12 112 LYS A N 1
ATOM 834 C CA . LYS A 1 112 ? -0.544 -25.25 -20.234 1 98.12 112 LYS A CA 1
ATOM 835 C C . LYS A 1 112 ? 0.884 -25.797 -20.266 1 98.12 112 LYS A C 1
ATOM 837 O O . LYS A 1 112 ? 1.39 -26.172 -21.328 1 98.12 112 LYS A O 1
ATOM 842 N N . LEU A 1 113 ? 1.535 -25.797 -19.141 1 97.44 113 LEU A N 1
ATOM 843 C CA . LEU A 1 113 ? 2.932 -26.203 -19.047 1 97.44 113 LEU A CA 1
ATOM 844 C C . LEU A 1 113 ? 3.107 -27.25 -17.953 1 97.44 113 LEU A C 1
ATOM 846 O O . LEU A 1 113 ? 3.85 -27.031 -16.984 1 97.44 113 LEU A O 1
ATOM 850 N N . PRO A 1 114 ? 2.551 -28.422 -18.156 1 96.81 114 PRO A N 1
ATOM 851 C CA . PRO A 1 114 ? 2.518 -29.438 -17.094 1 96.81 114 PRO A CA 1
ATOM 852 C C . PRO A 1 114 ? 3.91 -29.906 -16.688 1 96.81 114 PRO A C 1
ATOM 854 O O . PRO A 1 114 ? 4.121 -30.297 -15.531 1 96.81 114 PRO A O 1
ATOM 857 N N . ASP A 1 115 ? 4.898 -29.812 -17.562 1 95.81 115 ASP A N 1
ATOM 858 C CA . ASP A 1 115 ? 6.246 -30.297 -17.25 1 95.81 115 ASP A CA 1
ATOM 859 C C . ASP A 1 115 ? 7.055 -29.219 -16.531 1 95.81 115 ASP A C 1
ATOM 861 O O . ASP A 1 115 ? 8.07 -29.516 -15.898 1 95.81 115 ASP A O 1
ATOM 865 N N . LYS A 1 116 ? 6.594 -28.031 -16.578 1 96.62 116 LYS A N 1
ATOM 866 C CA . LYS A 1 116 ? 7.34 -26.906 -16.016 1 96.62 116 LYS A CA 1
ATOM 867 C C . LYS A 1 116 ? 6.938 -26.641 -14.578 1 96.62 116 LYS A C 1
ATOM 869 O O . LYS A 1 116 ? 7.77 -26.234 -13.766 1 96.62 116 LYS A O 1
ATOM 874 N N . VAL A 1 117 ? 5.711 -26.844 -14.258 1 97.94 117 VAL A N 1
ATOM 875 C CA . VAL A 1 117 ? 5.191 -26.5 -12.938 1 97.94 117 VAL A CA 1
ATOM 876 C C . VAL A 1 117 ? 5.254 -27.719 -12.023 1 97.94 117 VAL A C 1
ATOM 878 O O . VAL A 1 117 ? 4.629 -28.734 -12.297 1 97.94 117 VAL A O 1
ATOM 881 N N . LYS A 1 118 ? 5.918 -27.578 -10.922 1 97.31 118 LYS A N 1
ATOM 882 C CA . LYS A 1 118 ? 6.164 -28.688 -10.008 1 97.31 118 LYS A CA 1
ATOM 883 C C . LYS A 1 118 ? 5.055 -28.797 -8.969 1 97.31 118 LYS A C 1
ATOM 885 O O . LYS A 1 118 ? 4.598 -29.906 -8.656 1 97.31 118 LYS A O 1
ATOM 890 N N . ALA A 1 119 ? 4.691 -27.734 -8.391 1 98.62 119 ALA A N 1
ATOM 891 C CA . ALA A 1 119 ? 3.682 -27.703 -7.336 1 98.62 119 ALA A CA 1
ATOM 892 C C . ALA A 1 119 ? 2.986 -26.359 -7.273 1 98.62 119 ALA A C 1
ATOM 894 O O . ALA A 1 119 ? 3.531 -25.344 -7.734 1 98.62 119 ALA A O 1
ATOM 895 N N . LEU A 1 120 ? 1.751 -26.391 -6.742 1 98.81 120 LEU A N 1
ATOM 896 C CA . LEU A 1 120 ? 0.957 -25.172 -6.562 1 98.81 120 LEU A CA 1
ATOM 897 C C . LEU A 1 120 ? 0.475 -25.047 -5.121 1 98.81 120 LEU A C 1
ATOM 899 O O . LEU A 1 120 ? 0.084 -26.047 -4.504 1 98.81 120 LEU A O 1
ATOM 903 N N . VAL A 1 121 ? 0.576 -23.891 -4.559 1 98.94 121 VAL A N 1
ATOM 904 C CA . VAL A 1 121 ? -0.205 -23.469 -3.396 1 98.94 121 VAL A CA 1
ATOM 905 C C . VAL A 1 121 ? -1.177 -22.359 -3.797 1 98.94 121 VAL A C 1
ATOM 907 O O . VAL A 1 121 ? -0.758 -21.297 -4.238 1 98.94 121 VAL A O 1
ATOM 910 N N . LEU A 1 122 ? -2.459 -22.641 -3.656 1 98.94 122 LEU A N 1
ATOM 911 C CA . LEU A 1 122 ? -3.49 -21.719 -4.094 1 98.94 122 LEU A CA 1
ATOM 912 C C . LEU A 1 122 ? -4.266 -21.172 -2.9 1 98.94 122 LEU A C 1
ATOM 914 O O . LEU A 1 122 ? -5.051 -21.891 -2.279 1 98.94 122 LEU A O 1
ATOM 918 N N . PHE A 1 123 ? -4.078 -19.922 -2.604 1 98.94 123 PHE A N 1
ATOM 919 C CA . PHE A 1 123 ? -4.82 -19.234 -1.552 1 98.94 123 PHE A CA 1
ATOM 920 C C . PHE A 1 123 ? -6.152 -18.719 -2.078 1 98.94 123 PHE A C 1
ATOM 922 O O . PHE A 1 123 ? -6.195 -17.719 -2.805 1 98.94 123 PHE A O 1
ATOM 929 N N . GLY A 1 124 ? -7.258 -19.375 -1.711 1 98.75 124 GLY A N 1
ATOM 930 C CA . GLY A 1 124 ? -8.594 -18.938 -2.094 1 98.75 124 GLY A CA 1
ATOM 931 C C . GLY A 1 124 ? -8.758 -18.766 -3.592 1 98.75 124 GLY A C 1
ATOM 932 O O . GLY A 1 124 ? -9.211 -17.719 -4.051 1 98.75 124 GLY A O 1
ATOM 933 N N . PRO A 1 125 ? -8.414 -19.812 -4.367 1 98.81 125 PRO A N 1
ATOM 934 C CA . PRO A 1 125 ? -8.586 -19.672 -5.816 1 98.81 125 PRO A CA 1
ATOM 935 C C . PRO A 1 125 ? -10.039 -19.5 -6.227 1 98.81 125 PRO A C 1
ATOM 937 O O . PRO A 1 125 ? -10.93 -20.094 -5.617 1 98.81 125 PRO A O 1
ATOM 940 N N . ILE A 1 126 ? -10.234 -18.703 -7.273 1 98.12 126 ILE A N 1
ATOM 941 C CA . ILE A 1 126 ? -11.602 -18.562 -7.773 1 98.12 126 ILE A CA 1
ATOM 942 C C . ILE A 1 126 ? -11.805 -19.469 -8.977 1 98.12 126 ILE A C 1
ATOM 944 O O . ILE A 1 126 ? -10.836 -19.984 -9.547 1 98.12 126 ILE A O 1
ATOM 948 N N . SER A 1 127 ? -13.039 -19.766 -9.281 1 97.94 127 SER A N 1
ATOM 949 C CA . SER A 1 127 ? -13.484 -20.5 -10.461 1 97.94 127 SER A CA 1
ATOM 950 C C . SER A 1 127 ? -14.367 -19.641 -11.352 1 97.94 127 SER A C 1
ATOM 952 O O . SER A 1 127 ? -14.852 -18.594 -10.93 1 97.94 127 SER A O 1
ATOM 954 N N . PRO A 1 128 ? -14.508 -20.016 -12.602 1 98.19 128 PRO A N 1
ATOM 955 C CA . PRO A 1 128 ? -15.453 -19.266 -13.438 1 98.19 128 PRO A CA 1
ATOM 956 C C . PRO A 1 128 ? -16.797 -19.031 -12.742 1 98.19 128 PRO A C 1
ATOM 958 O O . PRO A 1 128 ? -17.406 -19.984 -12.234 1 98.19 128 PRO A O 1
ATOM 961 N N . PRO A 1 129 ? -17.203 -17.812 -12.766 1 97.88 129 PRO A N 1
ATOM 962 C CA . PRO A 1 129 ? -18.422 -17.484 -12.008 1 97.88 129 PRO A CA 1
ATOM 963 C C . PRO A 1 129 ? -19.703 -17.906 -12.727 1 97.88 129 PRO A C 1
ATOM 965 O O . PRO A 1 129 ? -19.75 -17.906 -13.961 1 97.88 129 PRO A O 1
ATOM 968 N N . PRO A 1 130 ? -20.734 -18.297 -11.922 1 97.31 130 PRO A N 1
ATOM 969 C CA . PRO A 1 130 ? -22.047 -18.438 -12.547 1 97.31 130 PRO A CA 1
ATOM 970 C C . PRO A 1 130 ? -22.594 -17.109 -13.07 1 97.31 130 PRO A C 1
ATOM 972 O O . PRO A 1 130 ? -21.938 -16.062 -12.914 1 97.31 130 PRO A O 1
ATOM 975 N N . GLU A 1 131 ? -23.703 -17.125 -13.672 1 97.75 131 GLU A N 1
ATOM 976 C CA . GLU A 1 131 ? -24.25 -15.945 -14.336 1 97.75 131 GLU A CA 1
ATOM 977 C C . GLU A 1 131 ? -24.344 -14.766 -13.383 1 97.75 131 GLU A C 1
ATOM 979 O O . GLU A 1 131 ? -23.984 -13.641 -13.734 1 97.75 131 GLU A O 1
ATOM 984 N N . ALA A 1 132 ? -24.844 -14.977 -12.242 1 97.56 132 ALA A N 1
ATOM 985 C CA . ALA A 1 132 ? -24.984 -13.906 -11.258 1 97.56 132 ALA A CA 1
ATOM 986 C C . ALA A 1 132 ? -23.625 -13.305 -10.898 1 97.56 132 ALA A C 1
ATOM 988 O O . ALA A 1 132 ? -23.5 -12.094 -10.727 1 97.56 132 ALA A O 1
ATOM 989 N N . GLY A 1 133 ? -22.641 -14.148 -10.742 1 97.62 133 GLY A N 1
ATOM 990 C CA . GLY A 1 133 ? -21.297 -13.688 -10.484 1 97.62 133 GLY A CA 1
ATOM 991 C C . GLY A 1 133 ? -20.703 -12.906 -11.633 1 97.62 133 GLY A C 1
ATOM 992 O O . GLY A 1 133 ? -19.969 -11.93 -11.422 1 97.62 133 GLY A O 1
ATOM 993 N N . GLN A 1 134 ? -21.016 -13.375 -12.891 1 98.5 134 GLN A N 1
ATOM 994 C CA . GLN A 1 134 ? -20.578 -12.633 -14.062 1 98.5 134 GLN A CA 1
ATOM 995 C C . GLN A 1 134 ? -21.125 -11.211 -14.055 1 98.5 134 GLN A C 1
ATOM 997 O O . GLN A 1 134 ? -20.391 -10.25 -14.281 1 98.5 134 GLN A O 1
ATOM 1002 N N . GLN A 1 135 ? -22.375 -11.117 -13.758 1 98.31 135 GLN A N 1
ATOM 1003 C CA . GLN A 1 135 ? -23.031 -9.812 -13.734 1 98.31 135 GLN A CA 1
ATOM 1004 C C . GLN A 1 135 ? -22.453 -8.922 -12.641 1 98.31 135 GLN A C 1
ATOM 1006 O O . GLN A 1 135 ? -22.266 -7.715 -12.844 1 98.31 135 GLN A O 1
ATOM 1011 N N . ALA A 1 136 ? -22.203 -9.469 -11.516 1 98 136 ALA A N 1
ATOM 1012 C CA . ALA A 1 136 ? -21.625 -8.719 -10.406 1 98 136 ALA A CA 1
ATOM 1013 C C . ALA A 1 136 ? -20.25 -8.164 -10.773 1 98 136 ALA A C 1
ATOM 1015 O O . ALA A 1 136 ? -19.938 -7.012 -10.469 1 98 136 ALA A O 1
ATOM 1016 N N . LEU A 1 137 ? -19.422 -8.984 -11.391 1 98.62 137 LEU A N 1
ATOM 1017 C CA . LEU A 1 137 ? -18.094 -8.57 -11.805 1 98.62 137 LEU A CA 1
ATOM 1018 C C . LEU A 1 137 ? -18.156 -7.473 -12.859 1 98.62 137 LEU A C 1
ATOM 1020 O O . LEU A 1 137 ? -17.391 -6.504 -12.805 1 98.62 137 LEU A O 1
ATOM 1024 N N . LYS A 1 138 ? -19 -7.66 -13.805 1 98.62 138 LYS A N 1
ATOM 1025 C CA . LYS A 1 138 ? -19.172 -6.637 -14.828 1 98.62 138 LYS A CA 1
ATOM 1026 C C . LYS A 1 138 ? -19.688 -5.332 -14.227 1 98.62 138 LYS A C 1
ATOM 1028 O O . LYS A 1 138 ? -19.312 -4.246 -14.664 1 98.62 138 LYS A O 1
ATOM 1033 N N . GLY A 1 139 ? -20.625 -5.438 -13.258 1 98.5 139 GLY A N 1
ATOM 1034 C CA . GLY A 1 139 ? -21.078 -4.266 -12.523 1 98.5 139 GLY A CA 1
ATOM 1035 C C . GLY A 1 139 ? -19.969 -3.562 -11.781 1 98.5 139 GLY A C 1
ATOM 1036 O O . GLY A 1 139 ? -19.906 -2.332 -11.758 1 98.5 139 GLY A O 1
ATOM 1037 N N . ARG A 1 140 ? -19.125 -4.332 -11.172 1 98.56 140 ARG A N 1
ATOM 1038 C CA . ARG A 1 140 ? -17.953 -3.787 -10.484 1 98.56 140 ARG A CA 1
ATOM 1039 C C . ARG A 1 140 ? -17.047 -3.053 -11.469 1 98.56 140 ARG A C 1
ATOM 1041 O O . ARG A 1 140 ? -16.531 -1.979 -11.148 1 98.56 140 ARG A O 1
ATOM 1048 N N . ALA A 1 141 ? -16.766 -3.654 -12.641 1 98.75 141 ALA A N 1
ATOM 1049 C CA . ALA A 1 141 ? -15.984 -3.008 -13.688 1 98.75 141 ALA A CA 1
ATOM 1050 C C .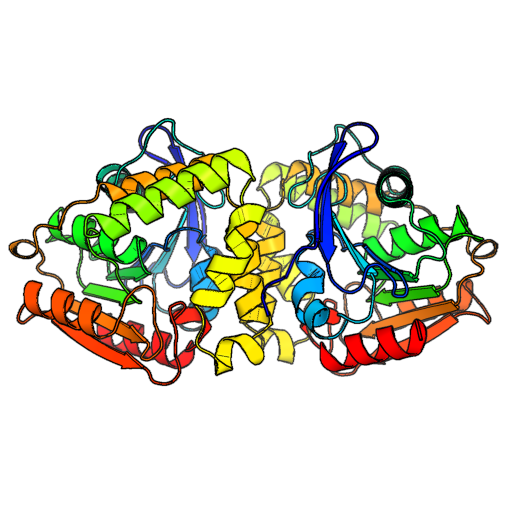 ALA A 1 141 ? -16.578 -1.659 -14.07 1 98.75 141 ALA A C 1
ATOM 1052 O O . ALA A 1 141 ? -15.867 -0.662 -14.188 1 98.75 141 ALA A O 1
ATOM 1053 N N . ALA A 1 142 ? -17.859 -1.645 -14.219 1 98.69 142 ALA A N 1
ATOM 1054 C CA . ALA A 1 142 ? -18.562 -0.414 -14.594 1 98.69 142 ALA A CA 1
ATOM 1055 C C . ALA A 1 142 ? -18.438 0.64 -13.492 1 98.69 142 ALA A C 1
ATOM 1057 O O . ALA A 1 142 ? -18.219 1.82 -13.781 1 98.69 142 ALA A O 1
ATOM 1058 N N . ALA A 1 143 ? -18.594 0.212 -12.266 1 98.38 143 ALA A N 1
ATOM 1059 C CA . ALA A 1 143 ? -18.516 1.124 -11.125 1 98.38 143 ALA A CA 1
ATOM 1060 C C . ALA A 1 143 ? -17.125 1.757 -11.039 1 98.38 143 ALA A C 1
ATOM 1062 O O . ALA A 1 143 ? -17 2.949 -10.75 1 98.38 143 ALA A O 1
ATOM 1063 N N . VAL A 1 144 ? -16.125 0.957 -11.242 1 98.5 144 VAL A N 1
ATOM 1064 C CA . VAL A 1 144 ? -14.75 1.439 -11.164 1 98.5 144 VAL A CA 1
ATOM 1065 C C . VAL A 1 144 ? -14.5 2.459 -12.266 1 98.5 144 VAL A C 1
ATOM 1067 O O . VAL A 1 144 ? -13.82 3.467 -12.047 1 98.5 144 VAL A O 1
ATOM 1070 N N . ARG A 1 145 ? -14.977 2.158 -13.461 1 98.31 145 ARG A N 1
ATOM 1071 C CA . ARG A 1 145 ? -14.789 3.08 -14.578 1 98.31 145 ARG A CA 1
ATOM 1072 C C . ARG A 1 145 ? -15.516 4.398 -14.328 1 98.31 145 ARG A C 1
ATOM 1074 O O . ARG A 1 145 ? -15.047 5.461 -14.742 1 98.31 145 ARG A O 1
ATOM 1081 N N . GLU A 1 146 ? -16.594 4.336 -13.625 1 97.69 146 GLU A N 1
ATOM 1082 C CA . GLU A 1 146 ? -17.422 5.52 -13.383 1 97.69 146 GLU A CA 1
ATOM 1083 C C . GLU A 1 146 ? -16.906 6.312 -12.18 1 97.69 146 GLU A C 1
ATOM 1085 O O . GLU A 1 146 ? -16.812 7.539 -12.234 1 97.69 146 GLU A O 1
ATOM 1090 N N . LYS A 1 147 ? -16.562 5.664 -11.117 1 96.75 147 LYS A N 1
ATOM 1091 C CA . LYS A 1 147 ? -16.328 6.332 -9.836 1 96.75 147 LYS A CA 1
ATOM 1092 C C . LYS A 1 147 ? -14.883 6.184 -9.398 1 96.75 147 LYS A C 1
ATOM 1094 O O . LYS A 1 147 ? -14.492 6.699 -8.344 1 96.75 147 LYS A O 1
ATOM 1099 N N . GLY A 1 148 ? -14.062 5.492 -10.211 1 97.56 148 GLY A N 1
ATOM 1100 C CA . GLY A 1 148 ? -12.711 5.18 -9.781 1 97.56 148 GLY A CA 1
ATOM 1101 C C . GLY A 1 148 ? -12.656 4.078 -8.742 1 97.56 148 GLY A C 1
ATOM 1102 O O . GLY A 1 148 ? -13.688 3.51 -8.375 1 97.56 148 GLY A O 1
ATOM 1103 N N . MET A 1 149 ? -11.484 3.799 -8.266 1 98.12 149 MET A N 1
ATOM 1104 C CA . MET A 1 149 ? -11.281 2.709 -7.316 1 98.12 149 MET A CA 1
ATOM 1105 C C . MET A 1 149 ? -11.945 3.027 -5.98 1 98.12 149 MET A C 1
ATOM 1107 O O . MET A 1 149 ? -12.328 2.117 -5.238 1 98.12 149 MET A O 1
ATOM 1111 N N . ALA A 1 150 ? -12.047 4.297 -5.625 1 95.31 150 ALA A N 1
ATOM 1112 C CA . ALA A 1 150 ? -12.695 4.695 -4.379 1 95.31 150 ALA A CA 1
ATOM 1113 C C . ALA A 1 150 ? -14.141 4.203 -4.332 1 95.31 150 ALA A C 1
ATOM 1115 O O . ALA A 1 150 ? -14.695 3.992 -3.252 1 95.31 150 ALA A O 1
ATOM 1116 N N . GLY A 1 151 ? -14.719 3.951 -5.438 1 94.56 151 GLY A N 1
ATOM 1117 C CA . GLY A 1 151 ? -16.094 3.496 -5.523 1 94.56 151 GLY A CA 1
ATOM 1118 C C . GLY A 1 151 ? -16.281 2.07 -5.039 1 94.56 151 GLY A C 1
ATOM 1119 O O . GLY A 1 151 ? -17.406 1.661 -4.723 1 94.56 151 GLY A O 1
ATOM 1120 N N . ILE A 1 152 ? -15.172 1.319 -4.93 1 96.88 152 ILE A N 1
ATOM 1121 C CA . ILE A 1 152 ? -15.398 -0.094 -4.641 1 96.88 152 ILE A CA 1
ATOM 1122 C C . ILE A 1 152 ? -14.422 -0.564 -3.568 1 96.88 152 ILE A C 1
ATOM 1124 O O . ILE A 1 152 ? -14.664 -1.57 -2.898 1 96.88 152 ILE A O 1
ATOM 1128 N N . ALA A 1 153 ? -13.266 0.096 -3.385 1 98 153 ALA A N 1
ATOM 1129 C CA . ALA A 1 153 ? -12.125 -0.438 -2.648 1 98 153 ALA A CA 1
ATOM 1130 C C . ALA A 1 153 ? -12.516 -0.795 -1.217 1 98 153 ALA A C 1
ATOM 1132 O O . ALA A 1 153 ? -12.211 -1.893 -0.74 1 98 153 ALA A O 1
ATOM 1133 N N . ASP A 1 154 ? -13.195 0.081 -0.525 1 97.75 154 ASP A N 1
ATOM 1134 C CA . ASP A 1 154 ? -13.492 -0.133 0.889 1 97.75 154 ASP A CA 1
ATOM 1135 C C . ASP A 1 154 ? -14.523 -1.242 1.076 1 97.75 154 ASP A C 1
ATOM 1137 O O . ASP A 1 154 ? -14.477 -1.978 2.064 1 97.75 154 ASP A O 1
ATOM 1141 N N . THR A 1 155 ? -15.422 -1.39 0.121 1 96.81 155 THR A N 1
ATOM 1142 C CA . THR A 1 155 ? -16.359 -2.506 0.149 1 96.81 155 THR A CA 1
ATOM 1143 C C . THR A 1 155 ? -15.633 -3.832 -0.045 1 96.81 155 THR A C 1
ATOM 1145 O O . THR A 1 155 ? -15.906 -4.805 0.663 1 96.81 155 THR A O 1
ATOM 1148 N N . VAL A 1 156 ? -14.734 -3.885 -0.977 1 97.56 156 VAL A N 1
ATOM 1149 C CA . VAL A 1 156 ? -13.961 -5.09 -1.258 1 97.56 156 VAL A CA 1
ATOM 1150 C C . VAL A 1 156 ? -13.148 -5.484 -0.026 1 97.56 156 VAL A C 1
ATOM 1152 O O . VAL A 1 156 ? -13.148 -6.648 0.38 1 97.56 156 VAL A O 1
ATOM 1155 N N . VAL A 1 157 ? -12.469 -4.543 0.596 1 97.56 157 VAL A N 1
ATOM 1156 C CA . VAL A 1 157 ? -11.641 -4.801 1.77 1 97.56 157 VAL A CA 1
ATOM 1157 C C . VAL A 1 157 ? -12.516 -5.297 2.92 1 97.56 157 VAL A C 1
ATOM 1159 O O . VAL A 1 157 ? -12.18 -6.285 3.578 1 97.56 157 VAL A O 1
ATOM 1162 N N . GLY A 1 158 ? -13.625 -4.66 3.166 1 95.88 158 GLY A N 1
ATOM 1163 C CA . GLY A 1 158 ? -14.5 -5 4.281 1 95.88 158 GLY A CA 1
ATOM 1164 C C . GLY A 1 158 ? -15.086 -6.395 4.176 1 95.88 158 GLY A C 1
ATOM 1165 O O . GLY A 1 158 ? -15.32 -7.055 5.191 1 95.88 158 GLY A O 1
ATOM 1166 N N . ASN A 1 159 ? -15.258 -6.879 2.941 1 95.88 159 ASN A N 1
ATOM 1167 C CA . ASN A 1 159 ? -15.914 -8.164 2.705 1 95.88 159 ASN A CA 1
ATOM 1168 C C . ASN A 1 159 ? -14.898 -9.312 2.682 1 95.88 159 ASN A C 1
ATOM 1170 O O . ASN A 1 159 ? -15.281 -10.477 2.746 1 95.88 159 ASN A O 1
ATOM 1174 N N . ALA A 1 160 ? -13.648 -8.992 2.666 1 97.75 160 ALA A N 1
ATOM 1175 C CA . ALA A 1 160 ? -12.672 -10.023 2.297 1 97.75 160 ALA A CA 1
ATOM 1176 C C . ALA A 1 160 ? -11.906 -10.516 3.52 1 97.75 160 ALA A C 1
ATOM 1178 O O . ALA A 1 160 ? -11.32 -11.602 3.496 1 97.75 160 ALA A O 1
ATOM 1179 N N . PHE A 1 161 ? -11.852 -9.773 4.613 1 98.44 161 PHE A N 1
ATOM 1180 C CA . PHE A 1 161 ? -11.156 -10.188 5.824 1 98.44 161 PHE A CA 1
ATOM 1181 C C . PHE A 1 161 ? -12.109 -10.914 6.77 1 98.44 161 PHE A C 1
ATOM 1183 O O . PHE A 1 161 ? -13.312 -10.648 6.781 1 98.44 161 PHE A O 1
ATOM 1190 N N . ALA A 1 162 ? -11.539 -11.859 7.551 1 98.69 162 ALA A N 1
ATOM 1191 C CA . ALA A 1 162 ? -12.289 -12.391 8.688 1 98.69 162 ALA A CA 1
ATOM 1192 C C . ALA A 1 162 ? -12.609 -11.297 9.695 1 98.69 162 ALA A C 1
ATOM 1194 O O . ALA A 1 162 ? -11.875 -10.305 9.805 1 98.69 162 ALA A O 1
ATOM 1195 N N . ALA A 1 163 ? -13.664 -11.516 10.484 1 97.38 163 ALA A N 1
ATOM 1196 C CA . ALA A 1 163 ? -14.18 -10.492 11.391 1 97.38 163 ALA A CA 1
ATOM 1197 C C . ALA A 1 163 ? -13.102 -10.047 12.375 1 97.38 163 ALA A C 1
ATOM 1199 O O . ALA A 1 163 ? -12.883 -8.844 12.57 1 97.38 163 ALA A O 1
ATOM 1200 N N . GLU A 1 164 ? -12.461 -10.961 12.945 1 97.62 164 GLU A N 1
ATOM 1201 C CA . GLU A 1 164 ? -11.445 -10.625 13.938 1 97.62 164 GLU A CA 1
ATOM 1202 C C . GLU A 1 164 ? -10.242 -9.953 13.289 1 97.62 164 GLU A C 1
ATOM 1204 O O . GLU A 1 164 ? -9.711 -8.977 13.82 1 97.62 164 GLU A O 1
ATOM 1209 N N . SER A 1 165 ? -9.789 -10.453 12.117 1 97.88 165 SER A N 1
ATOM 1210 C CA . SER A 1 165 ? -8.656 -9.859 11.406 1 97.88 165 SER A CA 1
ATOM 1211 C C . SER A 1 165 ? -8.961 -8.43 10.984 1 97.88 165 SER A C 1
ATOM 1213 O O . SER A 1 165 ? -8.094 -7.559 11.055 1 97.88 165 SER A O 1
ATOM 1215 N N . TYR A 1 166 ? -10.211 -8.219 10.586 1 97.69 166 TYR A N 1
ATOM 1216 C CA . TYR A 1 166 ? -10.617 -6.898 10.117 1 97.69 166 TYR A CA 1
ATOM 1217 C C . TYR A 1 166 ? -10.445 -5.859 11.219 1 97.69 166 TYR A C 1
ATOM 1219 O O . TYR A 1 166 ? -10.078 -4.715 10.945 1 97.69 166 TYR A O 1
ATOM 1227 N N . LYS A 1 167 ? -10.578 -6.23 12.445 1 95.94 167 LYS A N 1
ATOM 1228 C CA . LYS A 1 167 ? -10.531 -5.316 13.578 1 95.94 167 LYS A CA 1
ATOM 1229 C C . LYS A 1 167 ? -9.109 -5.211 14.141 1 95.94 167 LYS A C 1
ATOM 1231 O O . LYS A 1 167 ? -8.68 -4.129 14.539 1 95.94 167 LYS A O 1
ATOM 1236 N N . SER A 1 168 ? -8.414 -6.309 14.117 1 96.25 168 SER A N 1
ATOM 1237 C CA . SER A 1 168 ? -7.18 -6.367 14.883 1 96.25 168 SER A CA 1
ATOM 1238 C C . SER A 1 168 ? -5.961 -6.152 13.992 1 96.25 168 SER A C 1
ATOM 1240 O O . SER A 1 168 ? -4.895 -5.77 14.477 1 96.25 168 SER A O 1
ATOM 1242 N N . LYS A 1 169 ? -6.055 -6.398 12.68 1 97.56 169 LYS A N 1
ATOM 1243 C CA . LYS A 1 169 ? -4.906 -6.336 11.781 1 97.56 169 LYS A CA 1
ATOM 1244 C C . LYS A 1 169 ? -4.965 -5.09 10.898 1 97.56 169 LYS A C 1
ATOM 1246 O O . LYS A 1 169 ? -4.953 -5.195 9.672 1 97.56 169 LYS A O 1
ATOM 1251 N N . ARG A 1 170 ? -4.852 -3.971 11.492 1 97.62 170 ARG A N 1
ATOM 1252 C CA . ARG A 1 170 ? -5.094 -2.693 10.836 1 97.62 170 ARG A CA 1
ATOM 1253 C C . ARG A 1 170 ? -4.039 -2.424 9.766 1 97.62 170 ARG A C 1
ATOM 1255 O O . ARG A 1 170 ? -4.332 -1.812 8.734 1 97.62 170 ARG A O 1
ATOM 1262 N N . GLY A 1 171 ? -2.764 -2.834 10.102 1 97.88 171 GLY A N 1
ATOM 1263 C CA . GLY A 1 171 ? -1.729 -2.684 9.086 1 97.88 171 GLY A CA 1
ATOM 1264 C C . GLY A 1 171 ? -2.018 -3.467 7.82 1 97.88 171 GLY A C 1
ATOM 1265 O O . GLY A 1 171 ? -1.911 -2.93 6.719 1 97.88 171 GLY A O 1
ATOM 1266 N N . GLU A 1 172 ? -2.459 -4.738 7.988 1 98.31 172 GLU A N 1
ATOM 1267 C CA . GLU A 1 172 ? -2.773 -5.617 6.863 1 98.31 172 GLU A CA 1
ATOM 1268 C C . GLU A 1 172 ? -4.012 -5.129 6.113 1 98.31 172 GLU A C 1
ATOM 1270 O O . GLU A 1 172 ? -4.047 -5.16 4.879 1 98.31 172 GLU A O 1
ATOM 1275 N N . VAL A 1 173 ? -5.008 -4.684 6.867 1 98.56 173 VAL A N 1
ATOM 1276 C CA . VAL A 1 173 ? -6.227 -4.156 6.258 1 98.56 173 VAL A CA 1
ATOM 1277 C C . VAL A 1 173 ? -5.895 -2.92 5.426 1 98.56 173 VAL A C 1
ATOM 1279 O O . VAL A 1 173 ? -6.375 -2.777 4.297 1 98.56 173 VAL A O 1
ATOM 1282 N N . THR A 1 174 ? -5.07 -2.064 5.938 1 98.62 174 THR A N 1
ATOM 1283 C CA . THR A 1 174 ? -4.695 -0.846 5.23 1 98.62 174 THR A CA 1
ATOM 1284 C C . THR A 1 174 ? -3.824 -1.171 4.02 1 98.62 174 THR A C 1
ATOM 1286 O O . THR A 1 174 ? -3.92 -0.511 2.982 1 98.62 174 THR A O 1
ATOM 1289 N N . LEU A 1 175 ? -2.947 -2.176 4.188 1 98.44 175 LEU A N 1
ATOM 1290 C CA . LEU A 1 175 ? -2.164 -2.629 3.045 1 98.44 175 LEU A CA 1
ATOM 1291 C C . LEU A 1 175 ? -3.072 -3.045 1.893 1 98.44 175 LEU A C 1
ATOM 1293 O O . LEU A 1 175 ? -2.846 -2.652 0.746 1 98.44 175 LEU A O 1
ATOM 1297 N N . ALA A 1 176 ? -4.105 -3.832 2.195 1 98.69 176 ALA A N 1
ATOM 1298 C CA . ALA A 1 176 ? -5.066 -4.238 1.173 1 98.69 176 ALA A CA 1
ATOM 1299 C C . ALA A 1 176 ? -5.734 -3.021 0.538 1 98.69 176 ALA A C 1
ATOM 1301 O O . ALA A 1 176 ? -5.875 -2.949 -0.685 1 98.69 176 ALA A O 1
ATOM 1302 N N . ARG A 1 177 ? -6.102 -2.074 1.347 1 98.62 177 ARG A N 1
ATOM 1303 C CA . ARG A 1 177 ? -6.734 -0.861 0.838 1 98.62 177 ARG A CA 1
ATOM 1304 C C . ARG A 1 177 ? -5.785 -0.089 -0.071 1 98.62 177 ARG A C 1
ATOM 1306 O O . ARG A 1 177 ? -6.195 0.427 -1.112 1 98.62 177 ARG A O 1
ATOM 1313 N N . GLU A 1 178 ? -4.555 0.012 0.373 1 98.62 178 GLU A N 1
ATOM 1314 C CA . GLU A 1 178 ? -3.562 0.727 -0.421 1 98.62 178 GLU A CA 1
ATOM 1315 C C . GLU A 1 178 ? -3.355 0.059 -1.778 1 98.62 178 GLU A C 1
ATOM 1317 O O . GLU A 1 178 ? -3.328 0.733 -2.811 1 98.62 178 GLU A O 1
ATOM 1322 N N . MET A 1 179 ? -3.209 -1.246 -1.775 1 98.75 179 MET A N 1
ATOM 1323 C CA . MET A 1 179 ? -3.049 -1.96 -3.039 1 98.75 179 MET A CA 1
ATOM 1324 C C . MET A 1 179 ? -4.234 -1.702 -3.963 1 98.75 179 MET A C 1
ATOM 1326 O O . MET A 1 179 ? -4.051 -1.409 -5.145 1 98.75 179 MET A O 1
ATOM 1330 N N . LEU A 1 180 ? -5.43 -1.718 -3.418 1 98.69 180 LEU A N 1
ATOM 1331 C CA . LEU A 1 180 ? -6.637 -1.578 -4.223 1 98.69 180 LEU A CA 1
ATOM 1332 C C . LEU A 1 180 ? -6.805 -0.141 -4.707 1 98.69 180 LEU A C 1
ATOM 1334 O O . LEU A 1 180 ? -6.965 0.099 -5.906 1 98.69 180 LEU A O 1
ATOM 1338 N N . THR A 1 181 ? -6.703 0.824 -3.83 1 98.38 181 THR A N 1
ATOM 1339 C CA . THR A 1 181 ? -7.051 2.201 -4.16 1 98.38 181 THR A CA 1
ATOM 1340 C C . THR A 1 181 ? -6.055 2.789 -5.156 1 98.38 181 THR A C 1
ATOM 1342 O O . THR A 1 181 ? -6.379 3.732 -5.883 1 98.38 181 THR A O 1
ATOM 1345 N N . ARG A 1 182 ? -4.895 2.162 -5.227 1 98.38 182 ARG A N 1
ATOM 1346 C CA . ARG A 1 182 ? -3.846 2.736 -6.062 1 98.38 182 ARG A CA 1
ATOM 1347 C C . ARG A 1 182 ? -3.77 2.029 -7.41 1 98.38 182 ARG A C 1
ATOM 1349 O O . ARG A 1 182 ? -2.875 2.305 -8.211 1 98.38 182 ARG A O 1
ATOM 1356 N N . GLN A 1 183 ? -4.684 1.125 -7.676 1 98.75 183 GLN A N 1
ATOM 1357 C CA . GLN A 1 183 ? -4.719 0.472 -8.984 1 98.75 183 GLN A CA 1
ATOM 1358 C C . GLN A 1 183 ? -5.188 1.436 -10.07 1 98.75 183 GLN A C 1
ATOM 1360 O O . GLN A 1 183 ? -5.953 2.363 -9.797 1 98.75 183 GLN A O 1
ATOM 1365 N N . ASP A 1 184 ? -4.656 1.19 -11.305 1 98 184 ASP A N 1
ATOM 1366 C CA . ASP A 1 184 ? -5.281 1.796 -12.477 1 98 184 ASP A CA 1
ATOM 1367 C C . ASP A 1 184 ? -6.727 1.325 -12.633 1 98 184 ASP A C 1
ATOM 1369 O O . ASP A 1 184 ? -6.98 0.128 -12.773 1 98 184 ASP A O 1
ATOM 1373 N N . PRO A 1 185 ? -7.664 2.27 -12.625 1 98.56 185 PRO A N 1
ATOM 1374 C CA . PRO A 1 185 ? -9.062 1.849 -12.672 1 98.56 185 PRO A CA 1
ATOM 1375 C C . PRO A 1 185 ? -9.383 1.004 -13.906 1 98.56 185 PRO A C 1
ATOM 1377 O O . PRO A 1 185 ? -10.117 0.018 -13.812 1 98.56 185 PRO A O 1
ATOM 1380 N N . GLU A 1 186 ? -8.867 1.396 -15.008 1 98.69 186 GLU A N 1
ATOM 1381 C CA . GLU A 1 186 ? -9.141 0.622 -16.219 1 98.69 186 GLU A CA 1
ATOM 1382 C C . GLU A 1 186 ? -8.516 -0.766 -16.141 1 98.69 186 GLU A C 1
ATOM 1384 O O . GLU A 1 186 ? -9.125 -1.754 -16.562 1 98.69 186 GLU A O 1
ATOM 1389 N N . GLY A 1 187 ? -7.266 -0.854 -15.688 1 98.62 187 GLY A N 1
ATOM 1390 C CA . GLY A 1 187 ? -6.648 -2.154 -15.484 1 98.62 187 GLY A CA 1
ATOM 1391 C C . GLY A 1 187 ? -7.461 -3.074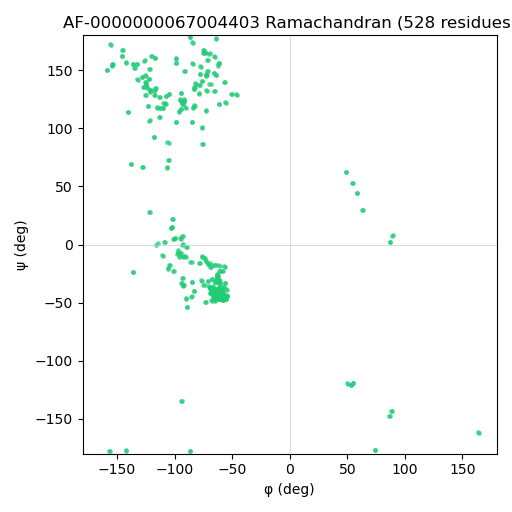 -14.594 1 98.62 187 GLY A C 1
ATOM 1392 O O . GLY A 1 187 ? -7.637 -4.254 -14.906 1 98.62 187 GLY A O 1
ATOM 1393 N N . TYR A 1 188 ? -7.957 -2.527 -13.5 1 98.88 188 TYR A N 1
ATOM 1394 C CA . TYR A 1 188 ? -8.789 -3.293 -12.578 1 98.88 188 TYR A CA 1
ATOM 1395 C C . TYR A 1 188 ? -10.086 -3.727 -13.242 1 98.88 188 TYR A C 1
ATOM 1397 O O . TYR A 1 188 ? -10.523 -4.871 -13.086 1 98.88 188 TYR A O 1
ATOM 1405 N N . ALA A 1 189 ? -10.703 -2.793 -13.969 1 98.88 189 ALA A N 1
ATOM 1406 C CA . ALA A 1 189 ? -11.969 -3.084 -14.641 1 98.88 189 ALA A CA 1
ATOM 1407 C C . ALA A 1 189 ? -11.789 -4.191 -15.68 1 98.88 189 ALA A C 1
ATOM 1409 O O . ALA A 1 189 ? -12.602 -5.113 -15.75 1 98.88 189 ALA A O 1
ATOM 1410 N N . LEU A 1 190 ? -10.773 -4.105 -16.438 1 98.69 190 LEU A N 1
ATOM 1411 C CA . LEU A 1 190 ? -10.484 -5.129 -17.438 1 98.69 190 LEU A CA 1
ATOM 1412 C C . LEU A 1 190 ? -10.312 -6.492 -16.781 1 98.69 190 LEU A C 1
ATOM 1414 O O . LEU A 1 190 ? -10.75 -7.508 -17.328 1 98.69 190 LEU A O 1
ATOM 1418 N N . ALA A 1 191 ? -9.68 -6.555 -15.68 1 98.81 191 ALA A N 1
ATOM 1419 C CA . ALA A 1 191 ? -9.461 -7.812 -14.977 1 98.81 191 ALA A CA 1
ATOM 1420 C C . ALA A 1 191 ? -10.781 -8.383 -14.461 1 98.81 191 ALA A C 1
ATOM 1422 O O . ALA A 1 191 ? -10.977 -9.602 -14.461 1 98.81 191 ALA A O 1
ATOM 1423 N N . CYS A 1 192 ? -11.648 -7.488 -13.953 1 98.81 192 CYS A N 1
ATOM 1424 C CA . CYS A 1 192 ? -12.984 -7.934 -13.57 1 98.81 192 CYS A CA 1
ATOM 1425 C C . CYS A 1 192 ? -13.695 -8.609 -14.742 1 98.81 192 CYS A C 1
ATOM 1427 O O . CYS A 1 192 ? -14.297 -9.664 -14.586 1 98.81 192 CYS A O 1
ATOM 1429 N N . GLU A 1 193 ? -13.578 -7.98 -15.852 1 98.81 193 GLU A N 1
ATOM 1430 C CA . GLU A 1 193 ? -14.219 -8.523 -17.047 1 98.81 193 GLU A CA 1
ATOM 1431 C C . GLU A 1 193 ? -13.578 -9.836 -17.469 1 98.81 193 GLU A C 1
ATOM 1433 O O . GLU A 1 193 ? -14.266 -10.766 -17.891 1 98.81 193 GLU A O 1
ATOM 1438 N N . ALA A 1 194 ? -12.258 -9.93 -17.391 1 98.81 194 ALA A N 1
ATOM 1439 C CA . ALA A 1 194 ? -11.57 -11.188 -17.672 1 98.81 194 ALA A CA 1
ATOM 1440 C C . ALA A 1 194 ? -12.055 -12.305 -16.766 1 98.81 194 ALA A C 1
ATOM 1442 O O . ALA A 1 194 ? -12.281 -13.43 -17.219 1 98.81 194 ALA A O 1
ATOM 1443 N N . ALA A 1 195 ? -12.219 -12.016 -15.492 1 98.81 195 ALA A N 1
ATOM 1444 C CA . ALA A 1 195 ? -12.727 -13 -14.539 1 98.81 195 ALA A CA 1
ATOM 1445 C C . ALA A 1 195 ? -14.156 -13.406 -14.875 1 98.81 195 ALA A C 1
ATOM 1447 O O . ALA A 1 195 ? -14.5 -14.586 -14.805 1 98.81 195 ALA A O 1
ATOM 1448 N N . ALA A 1 196 ? -14.945 -12.414 -15.227 1 98.75 196 ALA A N 1
ATOM 1449 C CA . ALA A 1 196 ? -16.344 -12.68 -15.57 1 98.75 196 ALA A CA 1
ATOM 1450 C C . ALA A 1 196 ? -16.453 -13.625 -16.766 1 98.75 196 ALA A C 1
ATOM 1452 O O . ALA A 1 196 ? -17.344 -14.469 -16.812 1 98.75 196 ALA A O 1
ATOM 1453 N N . ASN A 1 197 ? -15.5 -13.5 -17.656 1 98.5 197 ASN A N 1
ATOM 1454 C CA . ASN A 1 197 ? -15.562 -14.258 -18.891 1 98.5 197 ASN A CA 1
ATOM 1455 C C . ASN A 1 197 ? -14.633 -15.469 -18.859 1 98.5 197 ASN A C 1
ATOM 1457 O O . ASN A 1 197 ? -14.336 -16.047 -19.906 1 98.5 197 ASN A O 1
ATOM 1461 N N . SER A 1 198 ? -14.18 -15.82 -17.719 1 98.69 198 SER A N 1
ATOM 1462 C CA . SER A 1 198 ? -13.172 -16.875 -17.578 1 98.69 198 SER A CA 1
ATOM 1463 C C . SER A 1 198 ? -13.766 -18.25 -17.875 1 98.69 198 SER A C 1
ATOM 1465 O O . SER A 1 198 ? -14.977 -18.422 -17.812 1 98.69 198 SER A O 1
ATOM 1467 N N . SER A 1 199 ? -12.875 -19.188 -18.203 1 98.25 199 SER A N 1
ATOM 1468 C CA . SER A 1 199 ? -13.211 -20.594 -18.391 1 98.25 199 SER A CA 1
ATOM 1469 C C . SER A 1 199 ? -12.43 -21.484 -17.422 1 98.25 199 SER A C 1
ATOM 1471 O O . SER A 1 199 ? -11.43 -21.047 -16.844 1 98.25 199 SER A O 1
ATOM 1473 N N . ALA A 1 200 ? -12.914 -22.672 -17.266 1 98.19 200 ALA A N 1
ATOM 1474 C CA . ALA A 1 200 ? -12.211 -23.625 -16.406 1 98.19 200 ALA A CA 1
ATOM 1475 C C . ALA A 1 200 ? -10.898 -24.078 -17.047 1 98.19 200 ALA A C 1
ATOM 1477 O O . ALA A 1 200 ? -10.828 -24.25 -18.266 1 98.19 200 ALA A O 1
ATOM 1478 N N . PRO A 1 201 ? -9.844 -24.172 -16.203 1 98.31 201 PRO A N 1
ATOM 1479 C CA . PRO A 1 201 ? -8.633 -24.781 -16.75 1 98.31 201 PRO A CA 1
ATOM 1480 C C . PRO A 1 201 ? -8.828 -26.25 -17.125 1 98.31 201 PRO A C 1
ATOM 1482 O O . PRO A 1 201 ? -9.828 -26.859 -16.734 1 98.31 201 PRO A O 1
ATOM 1485 N N . ASP A 1 202 ? -7.898 -26.766 -17.984 1 97.94 202 ASP A N 1
ATOM 1486 C CA . ASP A 1 202 ? -7.895 -28.203 -18.234 1 97.94 202 ASP A CA 1
ATOM 1487 C C . ASP A 1 202 ? -7.297 -28.984 -17.062 1 97.94 202 ASP A C 1
ATOM 1489 O O . ASP A 1 202 ? -6.121 -29.344 -17.094 1 97.94 202 ASP A O 1
ATOM 1493 N N . PHE A 1 203 ? -8.141 -29.297 -16.109 1 97.88 203 PHE A N 1
ATOM 1494 C CA . PHE A 1 203 ? -7.707 -29.922 -14.859 1 97.88 203 PHE A CA 1
ATOM 1495 C C . PHE A 1 203 ? -6.949 -31.219 -15.133 1 97.88 203 PHE A C 1
ATOM 1497 O O . PHE A 1 203 ? -6.031 -31.562 -14.398 1 97.88 203 PHE A O 1
ATOM 1504 N N . GLY A 1 204 ? -7.332 -31.891 -16.156 1 96.81 204 GLY A N 1
ATOM 1505 C CA . GLY A 1 204 ? -6.734 -33.188 -16.469 1 96.81 204 GLY A CA 1
ATOM 1506 C C . GLY A 1 204 ? -5.293 -33.062 -16.938 1 96.81 204 GLY A C 1
ATOM 1507 O O . GLY A 1 204 ? -4.551 -34.062 -16.906 1 96.81 204 GLY A O 1
ATOM 1508 N N . LYS A 1 205 ? -4.898 -31.891 -17.297 1 97.69 205 LYS A N 1
ATOM 1509 C CA . LYS A 1 205 ? -3.545 -31.688 -17.812 1 97.69 205 LYS A CA 1
ATOM 1510 C C . LYS A 1 205 ? -2.602 -31.234 -16.688 1 97.69 205 LYS A C 1
ATOM 1512 O O . LYS A 1 205 ? -1.386 -31.172 -16.891 1 97.69 205 LYS A O 1
ATOM 1517 N N . ILE A 1 206 ? -3.133 -30.969 -15.547 1 98.12 206 ILE A N 1
ATOM 1518 C CA . ILE A 1 206 ? -2.316 -30.5 -14.43 1 98.12 206 ILE A CA 1
ATOM 1519 C C . ILE A 1 206 ? -1.659 -31.688 -13.734 1 98.12 206 ILE A C 1
ATOM 1521 O O . ILE A 1 206 ? -2.348 -32.531 -13.18 1 98.12 206 ILE A O 1
ATOM 1525 N N . GLN A 1 207 ? -0.391 -31.688 -13.734 1 96.69 207 GLN A N 1
ATOM 1526 C CA . GLN A 1 207 ? 0.371 -32.781 -13.164 1 96.69 207 GLN A CA 1
ATOM 1527 C C . GLN A 1 207 ? 0.954 -32.406 -11.805 1 96.69 207 GLN A C 1
ATOM 1529 O O . GLN A 1 207 ? 1.348 -33.281 -11.023 1 96.69 207 GLN A O 1
ATOM 1534 N N . ALA A 1 208 ? 0.996 -31.172 -11.547 1 97.19 208 ALA A N 1
ATOM 1535 C CA . ALA A 1 208 ? 1.61 -30.625 -10.336 1 97.19 208 ALA A CA 1
ATOM 1536 C C . ALA A 1 208 ? 0.835 -31.047 -9.094 1 97.19 208 ALA A C 1
ATOM 1538 O O . ALA A 1 208 ? -0.381 -31.25 -9.148 1 97.19 208 ALA A O 1
ATOM 1539 N N . LYS A 1 209 ? 1.562 -31.219 -7.98 1 97.62 209 LYS A N 1
ATOM 1540 C CA . LYS A 1 209 ? 0.915 -31.281 -6.672 1 97.62 209 LYS A CA 1
ATOM 1541 C C . LYS A 1 209 ? 0.266 -29.953 -6.316 1 97.62 209 LYS A C 1
ATOM 1543 O O . LYS A 1 209 ? 0.875 -28.891 -6.488 1 97.62 209 LYS A O 1
ATOM 1548 N N . VAL A 1 210 ? -1.002 -30.047 -5.859 1 98.69 210 VAL A N 1
ATOM 1549 C CA . VAL A 1 210 ? -1.714 -28.797 -5.594 1 98.69 210 VAL A CA 1
ATOM 1550 C C . VAL A 1 210 ? -2.238 -28.797 -4.16 1 98.69 210 VAL A C 1
ATOM 1552 O O . VAL A 1 210 ? -2.869 -29.766 -3.725 1 98.69 210 VAL A O 1
ATOM 1555 N N . VAL A 1 211 ? -1.961 -27.781 -3.42 1 98.88 211 VAL A N 1
ATOM 1556 C CA . VAL A 1 211 ? -2.609 -27.531 -2.139 1 98.88 211 VAL A CA 1
ATOM 1557 C C . VAL A 1 211 ? -3.529 -26.312 -2.256 1 98.88 211 VAL A C 1
ATOM 1559 O O . VAL A 1 211 ? -3.072 -25.219 -2.562 1 98.88 211 VAL A O 1
ATOM 1562 N N . VAL A 1 212 ? -4.805 -26.531 -2.064 1 98.88 212 VAL A N 1
ATOM 1563 C CA . VAL A 1 212 ? -5.793 -25.469 -2.004 1 98.88 212 VAL A CA 1
ATOM 1564 C C . VAL A 1 212 ? -5.973 -25.016 -0.558 1 98.88 212 VAL A C 1
ATOM 1566 O O . VAL A 1 212 ? -6.254 -25.828 0.326 1 98.88 212 VAL A O 1
ATOM 1569 N N . VAL A 1 213 ? -5.758 -23.766 -0.313 1 98.94 213 VAL A N 1
ATOM 1570 C CA . VAL A 1 213 ? -5.887 -23.203 1.03 1 98.94 213 VAL A CA 1
ATOM 1571 C C . VAL A 1 213 ? -7.145 -22.344 1.114 1 98.94 213 VAL A C 1
ATOM 1573 O O . VAL A 1 213 ? -7.305 -21.391 0.354 1 98.94 213 VAL A O 1
ATOM 1576 N N . SER A 1 214 ? -8.031 -22.719 2.029 1 98.88 214 SER A N 1
ATOM 1577 C CA . SER A 1 214 ? -9.281 -22 2.227 1 98.88 214 SER A CA 1
ATOM 1578 C C . SER A 1 214 ? -9.352 -21.375 3.617 1 98.88 214 SER A C 1
ATOM 1580 O O . SER A 1 214 ? -8.898 -21.984 4.594 1 98.88 214 SER A O 1
ATOM 1582 N N . GLY A 1 215 ? -9.781 -20.125 3.688 1 98.88 215 GLY A N 1
ATOM 1583 C CA . GLY A 1 215 ? -10.164 -19.547 4.969 1 98.88 215 GLY A CA 1
ATOM 1584 C C . GLY A 1 215 ? -11.586 -19.891 5.367 1 98.88 215 GLY A C 1
ATOM 1585 O O . GLY A 1 215 ? -12.508 -19.781 4.559 1 98.88 215 GLY A O 1
ATOM 1586 N N . LYS A 1 216 ? -11.773 -20.234 6.516 1 98.81 216 LYS A N 1
ATOM 1587 C CA . LYS A 1 216 ? -13.102 -20.641 6.973 1 98.81 216 LYS A CA 1
ATOM 1588 C C . LYS A 1 216 ? -14.109 -19.5 6.828 1 98.81 216 LYS A C 1
ATOM 1590 O O . LYS A 1 216 ? -15.289 -19.734 6.586 1 98.81 216 LYS A O 1
ATOM 1595 N N . GLU A 1 217 ? -13.672 -18.297 6.945 1 98.69 217 GLU A N 1
ATOM 1596 C CA . GLU A 1 217 ? -14.562 -17.141 6.883 1 98.69 217 GLU A CA 1
ATOM 1597 C C . GLU A 1 217 ? -14.469 -16.438 5.527 1 98.69 217 GLU A C 1
ATOM 1599 O O . GLU A 1 217 ? -14.867 -15.281 5.391 1 98.69 217 GLU A O 1
ATOM 1604 N N . ASP A 1 218 ? -13.867 -17.109 4.559 1 98.75 218 ASP A N 1
ATOM 1605 C CA . ASP A 1 218 ? -13.734 -16.547 3.219 1 98.75 218 ASP A CA 1
ATOM 1606 C C . ASP A 1 218 ? -15.078 -16.547 2.488 1 98.75 218 ASP A C 1
ATOM 1608 O O . ASP A 1 218 ? -15.586 -17.609 2.127 1 98.75 218 ASP A O 1
ATOM 1612 N N . LYS A 1 219 ? -15.57 -15.352 2.199 1 97.06 219 LYS A N 1
ATOM 1613 C CA . LYS A 1 219 ? -16.844 -15.234 1.514 1 97.06 219 LYS A CA 1
ATOM 1614 C C . LYS A 1 219 ? -16.656 -15.078 0.007 1 97.06 219 LYS A C 1
ATOM 1616 O O . LYS A 1 219 ? -17.609 -15.219 -0.764 1 97.06 219 LYS A O 1
ATOM 1621 N N . VAL A 1 220 ? -15.453 -14.867 -0.442 1 97.25 220 VAL A N 1
ATOM 1622 C CA . VAL A 1 220 ? -15.141 -14.664 -1.853 1 97.25 220 VAL A CA 1
ATOM 1623 C C . VAL A 1 220 ? -14.859 -16.016 -2.518 1 97.25 220 VAL A C 1
ATOM 1625 O O . VAL A 1 220 ? -15.43 -16.328 -3.57 1 97.25 220 VAL A O 1
ATOM 1628 N N . SER A 1 221 ? -13.992 -16.766 -2 1 98.19 221 SER A N 1
ATOM 1629 C CA . SER A 1 221 ? -13.703 -18.156 -2.342 1 98.19 221 SER A CA 1
ATOM 1630 C C . SER A 1 221 ? -13.961 -19.078 -1.157 1 98.19 221 SER A C 1
ATOM 1632 O O . SER A 1 221 ? -13.047 -19.391 -0.391 1 98.19 221 SER A O 1
ATOM 1634 N N . THR A 1 222 ? -15.164 -19.609 -1.093 1 98.44 222 THR A N 1
ATOM 1635 C CA . THR A 1 222 ? -15.633 -20.344 0.081 1 98.44 222 THR A CA 1
ATOM 1636 C C . THR A 1 222 ? -14.906 -21.672 0.224 1 98.44 222 THR A C 1
ATOM 1638 O O . THR A 1 222 ? -14.25 -22.125 -0.712 1 98.44 222 THR A O 1
ATOM 1641 N N . VAL A 1 223 ? -15.031 -22.25 1.438 1 98.75 223 VAL A N 1
ATOM 1642 C CA . VAL A 1 223 ? -14.484 -23.594 1.685 1 98.75 223 VAL A CA 1
ATOM 1643 C C . VAL A 1 223 ? -15.039 -24.578 0.66 1 98.75 223 VAL A C 1
ATOM 1645 O O . VAL A 1 223 ? -14.305 -25.422 0.141 1 98.75 223 VAL A O 1
ATOM 1648 N N . GLN A 1 224 ? -16.297 -24.438 0.318 1 98.5 224 GLN A N 1
ATOM 1649 C CA . GLN A 1 224 ? -16.938 -25.312 -0.658 1 98.5 224 GLN A CA 1
ATOM 1650 C C . GLN A 1 224 ? -16.312 -25.141 -2.041 1 98.5 224 GLN A C 1
ATOM 1652 O O . GLN A 1 224 ? -16.125 -26.109 -2.773 1 98.5 224 GLN A O 1
ATOM 1657 N N . ALA A 1 225 ? -16.031 -23.922 -2.414 1 97.88 225 ALA A N 1
ATOM 1658 C CA . ALA A 1 225 ? -15.367 -23.672 -3.693 1 97.88 225 ALA A CA 1
ATOM 1659 C C . ALA A 1 225 ? -14.008 -24.359 -3.75 1 97.88 225 ALA A C 1
ATOM 1661 O O . ALA A 1 225 ? -13.625 -24.906 -4.785 1 97.88 225 ALA A O 1
ATOM 1662 N N . GLY A 1 226 ? -13.258 -24.281 -2.621 1 98.44 226 GLY A N 1
ATOM 1663 C CA . GLY A 1 226 ? -11.984 -24.984 -2.535 1 98.44 226 GLY A CA 1
ATOM 1664 C C . GLY A 1 226 ? -12.125 -26.5 -2.67 1 98.44 226 GLY A C 1
ATOM 1665 O O . GLY A 1 226 ? -11.305 -27.141 -3.326 1 98.44 226 GLY A O 1
ATOM 1666 N N . GLU A 1 227 ? -13.164 -27.016 -2.074 1 98.44 227 GLU A N 1
ATOM 1667 C CA . GLU A 1 227 ? -13.445 -28.453 -2.184 1 98.44 227 GLU A CA 1
ATOM 1668 C C . GLU A 1 227 ? -13.711 -28.859 -3.631 1 98.44 227 GLU A C 1
ATOM 1670 O O . GLU A 1 227 ? -13.211 -29.875 -4.102 1 98.44 227 GLU A O 1
ATOM 1675 N N . THR A 1 228 ? -14.484 -28.062 -4.289 1 98 228 THR A N 1
ATOM 1676 C CA . THR A 1 228 ? -14.812 -28.328 -5.684 1 98 228 THR A CA 1
ATOM 1677 C C . THR A 1 228 ? -13.555 -28.312 -6.543 1 98 228 THR A C 1
ATOM 1679 O O . THR A 1 228 ? -13.359 -29.203 -7.387 1 98 228 THR A O 1
ATOM 1682 N N . THR A 1 229 ? -12.727 -27.328 -6.332 1 98.06 229 THR A N 1
ATOM 1683 C CA . THR A 1 229 ? -11.469 -27.234 -7.066 1 98.06 229 THR A CA 1
ATOM 1684 C C . THR A 1 229 ? -10.602 -28.453 -6.797 1 98.06 229 THR A C 1
ATOM 1686 O O . THR A 1 229 ? -10.047 -29.047 -7.727 1 98.06 229 THR A O 1
ATOM 1689 N N . THR A 1 230 ? -10.516 -28.859 -5.566 1 98.44 230 THR A N 1
ATOM 1690 C CA . THR A 1 230 ? -9.703 -30 -5.164 1 98.44 230 THR A CA 1
ATOM 1691 C C . THR A 1 230 ? -10.234 -31.281 -5.801 1 98.44 230 THR A C 1
ATOM 1693 O O . THR A 1 230 ? -9.453 -32.125 -6.281 1 98.44 230 THR A O 1
ATOM 1696 N N . GLN A 1 231 ? -11.484 -31.438 -5.828 1 97.88 231 GLN A N 1
ATOM 1697 C CA . GLN A 1 231 ? -12.117 -32.625 -6.414 1 97.88 231 GLN A CA 1
ATOM 1698 C C . GLN A 1 231 ? -11.836 -32.688 -7.91 1 97.88 231 GLN A C 1
ATOM 1700 O O . GLN A 1 231 ? -11.547 -33.781 -8.438 1 97.88 231 GLN A O 1
ATOM 1705 N N . LYS A 1 232 ? -11.922 -31.578 -8.547 1 97.44 232 LYS A N 1
ATOM 1706 C CA . LYS A 1 232 ? -11.68 -31.547 -9.984 1 97.44 232 LYS A CA 1
ATOM 1707 C C . LYS A 1 232 ? -10.227 -31.906 -10.312 1 97.44 232 LYS A C 1
ATOM 1709 O O . LYS A 1 232 ? -9.945 -32.469 -11.367 1 97.44 232 LYS A O 1
ATOM 1714 N N . LEU A 1 233 ? -9.344 -31.562 -9.453 1 97.31 233 LEU A N 1
ATOM 1715 C CA . LEU A 1 233 ? -7.918 -31.812 -9.648 1 97.31 233 LEU A CA 1
ATOM 1716 C C . LEU A 1 233 ? -7.586 -33.281 -9.391 1 97.31 233 LEU A C 1
ATOM 1718 O O . LEU A 1 233 ? -6.633 -33.812 -9.961 1 97.31 233 LEU A O 1
ATOM 1722 N N . GLY A 1 234 ? -8.352 -33.875 -8.469 1 94.75 234 GLY A N 1
ATOM 1723 C CA . GLY A 1 234 ? -8.188 -35.312 -8.234 1 94.75 234 GLY A CA 1
ATOM 1724 C C . GLY A 1 234 ? -7.129 -35.625 -7.191 1 94.75 234 GLY A C 1
ATOM 1725 O O . GLY A 1 234 ? -7.035 -34.938 -6.168 1 94.75 234 GLY A O 1
ATOM 1726 N N . SER A 1 235 ? -6.387 -36.688 -7.375 1 92.62 235 SER A N 1
ATOM 1727 C CA . SER A 1 235 ? -5.559 -37.281 -6.344 1 92.62 235 SER A CA 1
ATOM 1728 C C . SER A 1 235 ? -4.328 -36.438 -6.043 1 92.62 235 SER A C 1
ATOM 1730 O O . SER A 1 235 ? -3.701 -36.594 -4.992 1 92.62 235 SER A O 1
ATOM 1732 N N . ASN A 1 236 ? -4.027 -35.531 -6.867 1 89.88 236 ASN A N 1
ATOM 1733 C CA . ASN A 1 236 ? -2.822 -34.75 -6.645 1 89.88 236 ASN A CA 1
ATOM 1734 C C . ASN A 1 236 ? -3.123 -33.469 -5.855 1 89.88 236 ASN A C 1
ATOM 1736 O O . ASN A 1 236 ? -2.234 -32.656 -5.625 1 89.88 236 ASN A O 1
ATOM 1740 N N . ALA A 1 237 ? -4.363 -33.375 -5.383 1 98 237 ALA A N 1
ATOM 1741 C CA . ALA A 1 237 ? -4.75 -32.094 -4.738 1 98 237 ALA A CA 1
ATOM 1742 C C . ALA A 1 237 ? -5.277 -32.344 -3.33 1 98 237 ALA A C 1
ATOM 1744 O O . ALA A 1 237 ? -5.957 -33.344 -3.082 1 98 237 ALA A O 1
ATOM 1745 N N . THR A 1 238 ? -4.91 -31.531 -2.402 1 98.56 238 THR A N 1
ATOM 1746 C CA . THR A 1 238 ? -5.473 -31.516 -1.056 1 98.56 238 THR A CA 1
ATOM 1747 C C . THR A 1 238 ? -5.969 -30.109 -0.695 1 98.56 238 THR A C 1
ATOM 1749 O O . THR A 1 238 ? -5.586 -29.125 -1.329 1 98.56 238 THR A O 1
ATOM 1752 N N . GLN A 1 239 ? -6.863 -30.078 0.251 1 98.75 239 GLN A N 1
ATOM 1753 C CA . GLN A 1 239 ? -7.355 -28.797 0.757 1 98.75 239 GLN A CA 1
ATOM 1754 C C . GLN A 1 239 ? -7.008 -28.625 2.23 1 98.75 239 GLN A C 1
ATOM 1756 O O . GLN A 1 239 ? -7.117 -29.562 3.02 1 98.75 239 GLN A O 1
ATOM 1761 N N . GLU A 1 240 ? -6.492 -27.484 2.553 1 98.75 240 GLU A N 1
ATOM 1762 C CA . GLU A 1 240 ? -6.285 -27.062 3.934 1 98.75 240 GLU A CA 1
ATOM 1763 C C . GLU A 1 240 ? -7.188 -25.891 4.289 1 98.75 240 GLU A C 1
ATOM 1765 O O . GLU A 1 240 ? -7.238 -24.891 3.559 1 98.75 240 GLU A O 1
ATOM 1770 N N . VAL A 1 241 ? -7.965 -26 5.387 1 98.81 241 VAL A N 1
ATOM 1771 C CA . VAL A 1 241 ? -8.859 -24.938 5.824 1 98.81 241 VAL A CA 1
ATOM 1772 C C . VAL A 1 241 ? -8.297 -24.266 7.074 1 98.81 241 VAL A C 1
ATOM 1774 O O . VAL A 1 241 ? -7.934 -24.938 8.039 1 98.81 241 VAL A O 1
ATOM 1777 N N . ILE A 1 242 ? -8.164 -23 7.094 1 98.81 242 ILE A N 1
ATOM 1778 C CA . ILE A 1 242 ? -7.625 -22.25 8.227 1 98.81 242 ILE A CA 1
ATOM 1779 C C . ILE A 1 242 ? -8.758 -21.547 8.961 1 98.81 242 ILE A C 1
ATOM 1781 O O . ILE A 1 242 ? -9.547 -20.812 8.352 1 98.81 242 ILE A O 1
ATOM 1785 N N . ASP A 1 243 ? -8.836 -21.703 10.289 1 98.5 243 ASP A N 1
ATOM 1786 C CA . ASP A 1 243 ? -9.852 -21.062 11.109 1 98.5 243 ASP A CA 1
ATOM 1787 C C . ASP A 1 243 ? -9.594 -19.562 11.234 1 98.5 243 ASP A C 1
ATOM 1789 O O . ASP A 1 243 ? -8.445 -19.125 11.25 1 98.5 243 ASP A O 1
ATOM 1793 N N . SER A 1 244 ? -10.641 -18.766 11.297 1 98.31 244 SER A N 1
ATOM 1794 C CA . SER A 1 244 ? -10.617 -17.344 11.586 1 98.31 244 SER A CA 1
ATOM 1795 C C . SER A 1 244 ? -9.852 -16.562 10.523 1 98.31 244 SER A C 1
ATOM 1797 O O . SER A 1 244 ? -9.133 -15.609 10.836 1 98.31 244 SER A O 1
ATOM 1799 N N . VAL A 1 245 ? -9.898 -17.094 9.344 1 98.81 245 VAL A N 1
ATOM 1800 C CA . VAL A 1 245 ? -9.227 -16.453 8.211 1 98.81 245 VAL A CA 1
ATOM 1801 C C . VAL A 1 245 ? -10.242 -16.203 7.094 1 98.81 245 VAL A C 1
ATOM 1803 O O . VAL A 1 245 ? -11.109 -17.031 6.832 1 98.81 245 VAL A O 1
ATOM 1806 N N . GLY A 1 246 ? -10.164 -15 6.523 1 98.81 246 GLY A N 1
ATOM 1807 C CA . GLY A 1 246 ? -10.969 -14.641 5.363 1 98.81 246 GLY A CA 1
ATOM 1808 C C . GLY A 1 246 ? -10.242 -14.867 4.047 1 98.81 246 GLY A C 1
ATOM 1809 O O . GLY A 1 246 ? -9.68 -15.938 3.82 1 98.81 246 GLY A O 1
ATOM 1810 N N . HIS A 1 247 ? -10.297 -13.922 3.127 1 98.81 247 HIS A N 1
ATOM 1811 C CA . HIS A 1 247 ? -9.859 -14.102 1.747 1 98.81 247 HIS A CA 1
ATOM 1812 C C . HIS A 1 247 ? -8.398 -13.688 1.577 1 98.81 247 HIS A C 1
ATOM 1814 O O . HIS A 1 247 ? -7.809 -13.906 0.516 1 98.81 247 HIS A O 1
ATOM 1820 N N . TRP A 1 248 ? -7.805 -13.055 2.559 1 98.56 248 TRP A N 1
ATOM 1821 C CA . TRP A 1 248 ? -6.414 -12.617 2.48 1 98.56 248 TRP A CA 1
ATOM 1822 C C . TRP A 1 248 ? -5.516 -13.516 3.324 1 98.56 248 TRP A C 1
ATOM 1824 O O . TRP A 1 248 ? -4.891 -13.055 4.281 1 98.56 248 TRP A O 1
ATOM 1834 N N . HIS A 1 249 ? -5.281 -14.68 2.895 1 98.69 249 HIS A N 1
ATOM 1835 C CA . HIS A 1 249 ? -4.652 -15.766 3.641 1 98.69 249 HIS A CA 1
ATOM 1836 C C . HIS A 1 249 ? -3.248 -15.375 4.094 1 98.69 249 HIS A C 1
ATOM 1838 O O . HIS A 1 249 ? -2.9 -15.531 5.266 1 98.69 249 HIS A O 1
ATOM 1844 N N . MET A 1 250 ? -2.443 -14.773 3.238 1 98.31 250 MET A N 1
ATOM 1845 C CA . MET A 1 250 ? -1.046 -14.461 3.521 1 98.31 250 MET A CA 1
ATOM 1846 C C . MET A 1 250 ? -0.933 -13.227 4.402 1 98.31 250 MET A C 1
ATOM 1848 O O . MET A 1 250 ? 0.131 -12.953 4.965 1 98.31 250 MET A O 1
ATOM 1852 N N . LEU A 1 251 ? -2.035 -12.438 4.512 1 98.5 251 LEU A N 1
ATOM 1853 C CA . LEU A 1 251 ? -2.053 -11.266 5.383 1 98.5 251 LEU A CA 1
ATOM 1854 C C . LEU A 1 251 ? -2.625 -11.617 6.754 1 98.5 251 LEU A C 1
ATOM 1856 O O . LEU A 1 251 ? -2.182 -11.086 7.773 1 98.5 251 LEU A O 1
ATOM 1860 N N . GLU A 1 252 ? -3.598 -12.586 6.773 1 98.75 252 GLU A N 1
ATOM 1861 C CA . GLU A 1 252 ? -4.352 -12.891 7.988 1 98.75 252 GLU A CA 1
ATOM 1862 C C . GLU A 1 252 ? -3.703 -14.031 8.766 1 98.75 252 GLU A C 1
ATOM 1864 O O . GLU A 1 252 ? -3.846 -14.117 9.984 1 98.75 252 GLU A O 1
ATOM 1869 N N . ALA A 1 253 ? -3.025 -14.914 8.062 1 98.56 253 ALA A N 1
ATOM 1870 C CA . ALA A 1 253 ? -2.422 -16.094 8.68 1 98.56 253 ALA A CA 1
ATOM 1871 C C . ALA A 1 253 ? -1.021 -16.344 8.125 1 98.56 253 ALA A C 1
ATOM 1873 O O . ALA A 1 253 ? -0.744 -17.422 7.582 1 98.56 253 ALA A O 1
ATOM 1874 N N . LYS A 1 254 ? -0.077 -15.461 8.461 1 98.31 254 LYS A N 1
ATOM 1875 C CA . LYS A 1 254 ? 1.25 -15.43 7.855 1 98.31 254 LYS A CA 1
ATOM 1876 C C . LYS A 1 254 ? 2.039 -16.688 8.18 1 98.31 254 LYS A C 1
ATOM 1878 O O . LYS A 1 254 ? 2.588 -17.328 7.281 1 98.31 254 LYS A O 1
ATOM 1883 N N . GLU A 1 255 ? 2.055 -17.062 9.406 1 98.19 255 GLU A N 1
ATOM 1884 C CA . GLU A 1 255 ? 2.832 -18.219 9.828 1 98.19 255 GLU A CA 1
ATOM 1885 C C . GLU A 1 255 ? 2.309 -19.5 9.172 1 98.19 255 GLU A C 1
ATOM 1887 O O . GLU A 1 255 ? 3.092 -20.328 8.688 1 98.19 255 GLU A O 1
ATOM 1892 N N . LYS A 1 256 ? 0.978 -19.625 9.141 1 98.69 256 LYS A N 1
ATOM 1893 C CA . LYS A 1 256 ? 0.377 -20.812 8.531 1 98.69 256 LYS A CA 1
ATOM 1894 C C . LYS A 1 256 ? 0.621 -20.844 7.027 1 98.69 256 LYS A C 1
ATOM 1896 O O . LYS A 1 256 ? 0.857 -21.906 6.449 1 98.69 256 LYS A O 1
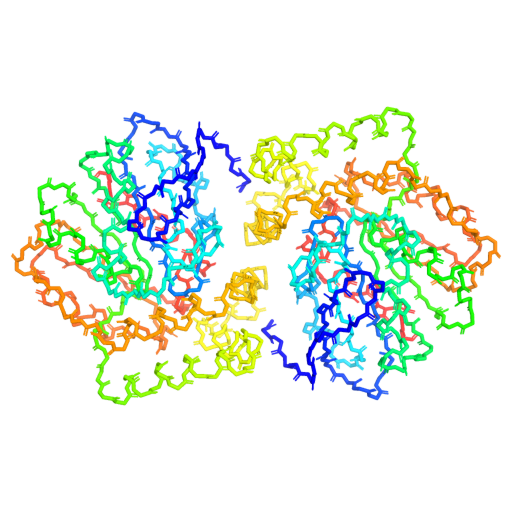ATOM 1901 N N . ALA A 1 257 ? 0.52 -19.672 6.391 1 98.81 257 ALA A N 1
ATOM 1902 C CA . ALA A 1 257 ? 0.792 -19.594 4.961 1 98.81 257 ALA A CA 1
ATOM 1903 C C . ALA A 1 257 ? 2.209 -20.062 4.641 1 98.81 257 ALA A C 1
ATOM 1905 O O . ALA A 1 257 ? 2.416 -20.844 3.715 1 98.81 257 ALA A O 1
ATOM 1906 N N . VAL A 1 258 ? 3.16 -19.609 5.441 1 98.75 258 VAL A N 1
ATOM 1907 C CA . VAL A 1 258 ? 4.559 -19.984 5.242 1 98.75 258 VAL A CA 1
ATOM 1908 C C . VAL A 1 258 ? 4.742 -21.484 5.457 1 98.75 258 VAL A C 1
ATOM 1910 O O . VAL A 1 258 ? 5.426 -22.141 4.68 1 98.75 258 VAL A O 1
ATOM 1913 N N . GLU A 1 259 ? 4.109 -21.969 6.477 1 98.75 259 GLU A N 1
ATOM 1914 C CA . GLU A 1 259 ? 4.184 -23.391 6.773 1 98.75 259 GLU A CA 1
ATOM 1915 C C . GLU A 1 259 ? 3.688 -24.219 5.602 1 98.75 259 GLU A C 1
ATOM 1917 O O . GLU A 1 259 ? 4.34 -25.188 5.203 1 98.75 259 GLU A O 1
ATOM 1922 N N . ILE A 1 260 ? 2.588 -23.859 5.02 1 98.75 260 ILE A N 1
ATOM 1923 C CA . ILE A 1 260 ? 1.983 -24.609 3.922 1 98.75 260 ILE A CA 1
ATOM 1924 C C . ILE A 1 260 ? 2.889 -24.547 2.695 1 98.75 260 ILE A C 1
ATOM 1926 O O . ILE A 1 260 ? 3.133 -25.562 2.043 1 98.75 260 ILE A O 1
ATOM 1930 N N . ILE A 1 261 ? 3.414 -23.359 2.398 1 98.81 261 ILE A N 1
ATOM 1931 C CA . ILE A 1 261 ? 4.285 -23.188 1.244 1 98.81 261 ILE A CA 1
ATOM 1932 C C . ILE A 1 261 ? 5.531 -24.062 1.396 1 98.81 261 ILE A C 1
ATOM 1934 O O . ILE A 1 261 ? 5.879 -24.812 0.49 1 98.81 261 ILE A O 1
ATOM 1938 N N . LYS A 1 262 ? 6.133 -24.016 2.547 1 98.62 262 LYS A N 1
ATOM 1939 C CA . LYS A 1 262 ? 7.367 -24.766 2.771 1 98.62 262 LYS A CA 1
ATOM 1940 C C . LYS A 1 262 ? 7.117 -26.266 2.75 1 98.62 262 LYS A C 1
ATOM 1942 O O . LYS A 1 262 ? 7.918 -27.031 2.205 1 98.62 262 LYS A O 1
ATOM 1947 N N . ALA A 1 263 ? 6.035 -26.688 3.348 1 98.06 263 ALA A N 1
ATOM 1948 C CA . ALA A 1 263 ? 5.703 -28.109 3.371 1 98.06 263 ALA A CA 1
ATOM 1949 C C . ALA A 1 263 ? 5.441 -28.641 1.963 1 98.06 263 ALA A C 1
ATOM 1951 O O . ALA A 1 263 ? 5.738 -29.797 1.659 1 98.06 263 ALA A O 1
ATOM 1952 N N . THR A 1 264 ? 4.906 -27.766 1.108 1 98.19 264 THR A N 1
ATOM 1953 C CA . THR A 1 264 ? 4.512 -28.172 -0.234 1 98.19 264 THR A CA 1
ATOM 1954 C C . THR A 1 264 ? 5.711 -28.156 -1.18 1 98.19 264 THR A C 1
ATOM 1956 O O . THR A 1 264 ? 5.844 -29.031 -2.039 1 98.19 264 THR A O 1
ATOM 1959 N N . PHE A 1 265 ? 6.605 -27.156 -1.085 1 96.25 265 PHE A N 1
ATOM 1960 C CA . PHE A 1 265 ? 7.641 -26.922 -2.084 1 96.25 265 PHE A CA 1
ATOM 1961 C C . PHE A 1 265 ? 8.969 -27.531 -1.647 1 96.25 265 PHE A C 1
ATOM 1963 O O . PHE A 1 265 ? 9.922 -27.562 -2.424 1 96.25 265 PHE A O 1
ATOM 1970 N N . SER A 1 266 ? 9.156 -28.062 -0.396 1 80.5 266 SER A N 1
ATOM 1971 C CA . SER A 1 266 ? 10.352 -28.797 0.026 1 80.5 266 SER A CA 1
ATOM 1972 C C . SER A 1 266 ? 10.43 -30.172 -0.627 1 80.5 266 SER A C 1
ATOM 1974 O O . SER A 1 266 ? 9.406 -30.734 -1 1 80.5 266 SER A O 1
ATOM 1976 N N . MET B 1 1 ? -10.273 -0.734 10.195 1 81.38 1 MET B N 1
ATOM 1977 C CA . MET B 1 1 ? -11.43 -0.956 9.328 1 81.38 1 MET B CA 1
ATOM 1978 C C . MET B 1 1 ? -11.305 -0.149 8.039 1 81.38 1 MET B C 1
ATOM 1980 O O . MET B 1 1 ? -10.656 0.898 8.023 1 81.38 1 MET B O 1
ATOM 1984 N N . ALA B 1 2 ? -11.859 -0.652 6.988 1 84.81 2 ALA B N 1
ATOM 1985 C CA . ALA B 1 2 ? -11.938 0.109 5.746 1 84.81 2 ALA B CA 1
ATOM 1986 C C . ALA B 1 2 ? -12.781 1.371 5.93 1 84.81 2 ALA B C 1
ATOM 1988 O O . ALA B 1 2 ? -13.602 1.449 6.848 1 84.81 2 ALA B O 1
ATOM 1989 N N . SER B 1 3 ? -12.5 2.33 5.141 1 92.06 3 SER B N 1
ATOM 1990 C CA . SER B 1 3 ? -13.086 3.656 5.273 1 92.06 3 SER B CA 1
ATOM 1991 C C . SER B 1 3 ? -14.555 3.654 4.844 1 92.06 3 SER B C 1
ATOM 1993 O O . SER B 1 3 ? -14.961 2.838 4.016 1 92.06 3 SER B O 1
ATOM 1995 N N . LYS B 1 4 ? -15.375 4.484 5.5 1 93.25 4 LYS B N 1
ATOM 1996 C CA . LYS B 1 4 ? -16.688 4.91 5.02 1 93.25 4 LYS B CA 1
ATOM 1997 C C . LYS B 1 4 ? -16.656 6.363 4.547 1 93.25 4 LYS B C 1
ATOM 1999 O O . LYS B 1 4 ? -16.984 7.273 5.305 1 93.25 4 LYS B O 1
ATOM 2004 N N . LEU B 1 5 ? -16.312 6.527 3.26 1 97.25 5 LEU B N 1
ATOM 2005 C CA . LEU B 1 5 ? -16.031 7.855 2.729 1 97.25 5 LEU B CA 1
ATOM 2006 C C . LEU B 1 5 ? -17.328 8.664 2.59 1 97.25 5 LEU B C 1
ATOM 2008 O O . LEU B 1 5 ? -18.328 8.156 2.107 1 97.25 5 LEU B O 1
ATOM 2012 N N . SER B 1 6 ? -17.234 9.875 3.074 1 96.94 6 SER B N 1
ATOM 2013 C CA . SER B 1 6 ? -18.328 10.82 2.85 1 96.94 6 SER B CA 1
ATOM 2014 C C . SER B 1 6 ? -18.188 11.516 1.502 1 96.94 6 SER B C 1
ATOM 2016 O O . SER B 1 6 ? -19.188 11.898 0.888 1 96.94 6 SER B O 1
ATOM 2018 N N . ALA B 1 7 ? -16.969 11.727 1.081 1 96.69 7 ALA B N 1
ATOM 2019 C CA . ALA B 1 7 ? -16.688 12.344 -0.21 1 96.69 7 ALA B CA 1
ATOM 2020 C C . ALA B 1 7 ? -15.273 12.008 -0.677 1 96.69 7 ALA B C 1
ATOM 2022 O O . ALA B 1 7 ? -14.391 11.727 0.14 1 96.69 7 ALA B O 1
ATOM 2023 N N . THR B 1 8 ? -15.094 11.953 -1.941 1 97.56 8 THR B N 1
ATOM 2024 C CA . THR B 1 8 ? -13.781 11.875 -2.574 1 97.56 8 THR B CA 1
ATOM 2025 C C . THR B 1 8 ? -13.781 12.633 -3.898 1 97.56 8 THR B C 1
ATOM 2027 O O . THR B 1 8 ? -14.836 12.961 -4.434 1 97.56 8 THR B O 1
ATOM 2030 N N . GLY B 1 9 ? -12.625 12.922 -4.332 1 97.12 9 GLY B N 1
ATOM 2031 C CA . GLY B 1 9 ? -12.516 13.625 -5.602 1 97.12 9 GLY B CA 1
ATOM 2032 C C . GLY B 1 9 ? -11.148 14.242 -5.824 1 97.12 9 GLY B C 1
ATOM 2033 O O . GLY B 1 9 ? -10.164 13.805 -5.23 1 97.12 9 GLY B O 1
ATOM 2034 N N . TYR B 1 10 ? -11.133 15.18 -6.758 1 97.88 10 TYR B N 1
ATOM 2035 C CA . TYR B 1 10 ? -9.898 15.883 -7.117 1 97.88 10 TYR B CA 1
ATOM 2036 C C . TYR B 1 10 ? -10.078 17.391 -7.004 1 97.88 10 TYR B C 1
ATOM 2038 O O . TYR B 1 10 ? -11.148 17.922 -7.324 1 97.88 10 TYR B O 1
ATOM 2046 N N . ILE B 1 11 ? -9.07 17.984 -6.508 1 98.06 11 ILE B N 1
ATOM 2047 C CA . ILE B 1 11 ? -9.023 19.438 -6.363 1 98.06 11 ILE B CA 1
ATOM 2048 C C . ILE B 1 11 ? -7.824 19.984 -7.141 1 98.06 11 ILE B C 1
ATOM 2050 O O . ILE B 1 11 ? -6.715 19.453 -7.039 1 98.06 11 ILE B O 1
ATOM 2054 N N . SER B 1 12 ? -8.047 21.031 -7.914 1 96.06 12 SER B N 1
ATOM 2055 C CA . SER B 1 12 ? -6.953 21.641 -8.656 1 96.06 12 SER B CA 1
ATOM 2056 C C . SER B 1 12 ? -6.109 22.531 -7.75 1 96.06 12 SER B C 1
ATOM 2058 O O . SER B 1 12 ? -6.648 23.297 -6.941 1 96.06 12 SER B O 1
ATOM 2060 N N . SER B 1 13 ? -4.852 22.359 -7.777 1 93.44 13 SER B N 1
ATOM 2061 C CA . SER B 1 13 ? -3.877 23.219 -7.117 1 93.44 13 SER B CA 1
ATOM 2062 C C . SER B 1 13 ? -2.641 23.422 -7.988 1 93.44 13 SER B C 1
ATOM 2064 O O . SER B 1 13 ? -1.835 22.5 -8.156 1 93.44 13 SER B O 1
ATOM 2066 N N . ASN B 1 14 ? -2.408 24.688 -8.461 1 84.69 14 ASN B N 1
ATOM 2067 C CA . ASN B 1 14 ? -1.313 24.969 -9.383 1 84.69 14 ASN B CA 1
ATOM 2068 C C . ASN B 1 14 ? -1.321 24 -10.57 1 84.69 14 ASN B C 1
ATOM 2070 O O . ASN B 1 14 ? -2.334 23.875 -11.258 1 84.69 14 ASN B O 1
ATOM 2074 N N . ASP B 1 15 ? -0.292 23.312 -10.695 1 87.44 15 ASP B N 1
ATOM 2075 C CA . ASP B 1 15 ? -0.173 22.422 -11.844 1 87.44 15 ASP B CA 1
ATOM 2076 C C . ASP B 1 15 ? -0.474 20.969 -11.461 1 87.44 15 ASP B C 1
ATOM 2078 O O . ASP B 1 15 ? -0.021 20.047 -12.125 1 87.44 15 ASP B O 1
ATOM 2082 N N . SER B 1 16 ? -1.221 20.859 -10.344 1 94.44 16 SER B N 1
ATOM 2083 C CA . SER B 1 16 ? -1.532 19.5 -9.898 1 94.44 16 SER B CA 1
ATOM 2084 C C . SER B 1 16 ? -3.029 19.328 -9.672 1 94.44 16 SER B C 1
ATOM 2086 O O . SER B 1 16 ? -3.738 20.297 -9.383 1 94.44 16 SER B O 1
ATOM 2088 N N . LYS B 1 17 ? -3.521 18.219 -9.961 1 97.75 17 LYS B N 1
ATOM 2089 C CA . LYS B 1 17 ? -4.82 17.734 -9.5 1 97.75 17 LYS B CA 1
ATOM 2090 C C . LYS B 1 17 ? -4.676 16.844 -8.266 1 97.75 17 LYS B C 1
ATOM 2092 O O . LYS B 1 17 ? -4.125 15.75 -8.344 1 97.75 17 LYS B O 1
ATOM 2097 N N . LEU B 1 18 ? -5.207 17.328 -7.148 1 98.75 18 LEU B N 1
ATOM 2098 C CA . LEU B 1 18 ? -4.996 16.688 -5.855 1 98.75 18 LEU B CA 1
ATOM 2099 C C . LEU B 1 18 ? -6.148 15.75 -5.523 1 98.75 18 LEU B C 1
ATOM 2101 O O . LEU B 1 18 ? -7.309 16.156 -5.5 1 98.75 18 LEU B O 1
ATOM 2105 N N . TYR B 1 19 ? -5.863 14.523 -5.242 1 98.69 19 TYR B N 1
ATOM 2106 C CA . TYR B 1 19 ? -6.875 13.594 -4.754 1 98.69 19 TYR B CA 1
ATOM 2107 C C . TYR B 1 19 ? -7.152 13.82 -3.273 1 98.69 19 TYR B C 1
ATOM 2109 O O . TYR B 1 19 ? -6.227 14.039 -2.486 1 98.69 19 TYR B O 1
ATOM 2117 N N . TYR B 1 20 ? -8.445 13.789 -2.873 1 98.62 20 TYR B N 1
ATOM 2118 C CA . TYR B 1 20 ? -8.797 13.898 -1.461 1 98.62 20 TYR B CA 1
ATOM 2119 C C . TYR B 1 20 ? -9.875 12.891 -1.087 1 98.62 20 TYR B C 1
ATOM 2121 O O . TYR B 1 20 ? -10.586 12.383 -1.957 1 98.62 20 TYR B O 1
ATOM 2129 N N . GLU B 1 21 ? -9.914 12.547 0.189 1 98.06 21 GLU B N 1
ATOM 2130 C CA . GLU B 1 21 ? -10.977 11.766 0.821 1 98.06 21 GLU B CA 1
ATOM 2131 C C . GLU B 1 21 ? -11.43 12.414 2.127 1 98.06 21 GLU B C 1
ATOM 2133 O O . GLU B 1 21 ? -10.617 12.945 2.879 1 98.06 21 GLU B O 1
ATOM 2138 N N . THR B 1 22 ? -12.75 12.344 2.379 1 98.5 22 THR B N 1
ATOM 2139 C CA . THR B 1 22 ? -13.281 12.742 3.678 1 98.5 22 THR B CA 1
ATOM 2140 C C . THR B 1 22 ? -14.117 11.617 4.285 1 98.5 22 THR B C 1
ATOM 2142 O O . THR B 1 22 ? -14.711 10.812 3.559 1 98.5 22 THR B O 1
ATOM 2145 N N . GLU B 1 23 ? -14.062 11.523 5.551 1 98 23 GLU B N 1
ATOM 2146 C CA . GLU B 1 23 ? -14.93 10.617 6.289 1 98 23 GLU B CA 1
ATOM 2147 C C . GLU B 1 23 ? -15.102 11.062 7.738 1 98 23 GLU B C 1
ATOM 2149 O O . GLU B 1 23 ? -14.602 12.125 8.125 1 98 23 GLU B O 1
ATOM 2154 N N . GLY B 1 24 ? -15.812 10.32 8.523 1 98 24 GLY B N 1
ATOM 2155 C CA . GLY B 1 24 ? -16.062 10.672 9.906 1 98 24 GLY B CA 1
ATOM 2156 C C . GLY B 1 24 ? -17.266 11.586 10.086 1 98 24 GLY B C 1
ATOM 2157 O O . GLY B 1 24 ? -18.266 11.445 9.383 1 98 24 GLY B O 1
ATOM 2158 N N . ASN B 1 25 ? -17.234 12.492 11.102 1 97.81 25 ASN B N 1
ATOM 2159 C CA . ASN B 1 25 ? -18.344 13.375 11.461 1 97.81 25 ASN B CA 1
ATOM 2160 C C . ASN B 1 25 ? -18.156 14.773 10.875 1 97.81 25 ASN B C 1
ATOM 2162 O O . ASN B 1 25 ? -17.406 15.586 11.414 1 97.81 25 ASN B O 1
ATOM 2166 N N . PRO B 1 26 ? -18.906 15.117 9.828 1 95.81 26 PRO B N 1
ATOM 2167 C CA . PRO B 1 26 ? -18.734 16.422 9.18 1 95.81 26 PRO B CA 1
ATOM 2168 C C . PRO B 1 26 ? -19 17.594 10.117 1 95.81 26 PRO B C 1
ATOM 2170 O O . PRO B 1 26 ? -18.547 18.703 9.859 1 95.81 26 PRO B O 1
ATOM 2173 N N . ASP B 1 27 ? -19.703 17.297 11.234 1 95.94 27 ASP B N 1
ATOM 2174 C CA . ASP B 1 27 ? -20.047 18.359 12.18 1 95.94 27 ASP B CA 1
ATOM 2175 C C . ASP B 1 27 ? -19.047 18.406 13.336 1 95.94 27 ASP B C 1
ATOM 2177 O O . ASP B 1 27 ? -19.109 19.297 14.18 1 95.94 27 ASP B O 1
ATOM 2181 N N . GLY B 1 28 ? -18.141 17.469 13.359 1 97.06 28 GLY B N 1
ATOM 2182 C CA . GLY B 1 28 ? -17.125 17.453 14.398 1 97.06 28 GLY B CA 1
ATOM 2183 C C . GLY B 1 28 ? -15.93 18.328 14.078 1 97.06 28 GLY B C 1
ATOM 2184 O O . GLY B 1 28 ? -15.875 18.938 13 1 97.06 28 GLY B O 1
ATOM 2185 N N . PRO B 1 29 ? -15 18.453 15.078 1 97.69 29 PRO B N 1
ATOM 2186 C CA . PRO B 1 29 ? -13.766 19.203 14.789 1 97.69 29 PRO B CA 1
ATOM 2187 C C . PRO B 1 29 ? -13 18.641 13.602 1 97.69 29 PRO B C 1
ATOM 2189 O O . PRO B 1 29 ? -12.922 17.406 13.43 1 97.69 29 PRO B O 1
ATOM 2192 N N . THR B 1 30 ? -12.469 19.484 12.781 1 98.25 30 THR B N 1
ATOM 2193 C CA . THR B 1 30 ? -11.805 19.078 11.547 1 98.25 30 THR B CA 1
ATOM 2194 C C . THR B 1 30 ? -10.359 18.672 11.828 1 98.25 30 THR B C 1
ATOM 2196 O O . THR B 1 30 ? -9.656 19.328 12.594 1 98.25 30 THR B O 1
ATOM 2199 N N . ILE B 1 31 ? -9.961 17.547 11.273 1 98.81 31 ILE B N 1
ATOM 2200 C CA . ILE B 1 31 ? -8.555 17.172 11.188 1 98.81 31 ILE B CA 1
ATOM 2201 C C . ILE B 1 31 ? -8.117 17.125 9.727 1 98.81 31 ILE B C 1
ATOM 2203 O O . ILE B 1 31 ? -8.688 16.375 8.93 1 98.81 31 ILE B O 1
ATOM 2207 N N . LEU B 1 32 ? -7.184 17.938 9.352 1 98.88 32 LEU B N 1
ATOM 2208 C CA . LEU B 1 32 ? -6.484 17.844 8.07 1 98.88 32 LEU B CA 1
ATOM 2209 C C . LEU B 1 32 ? -5.191 17.047 8.219 1 98.88 32 LEU B C 1
ATOM 2211 O O . LEU B 1 32 ? -4.27 17.469 8.914 1 98.88 32 LEU B O 1
ATOM 2215 N N . PHE B 1 33 ? -5.117 15.922 7.543 1 98.94 33 PHE B N 1
ATOM 2216 C CA . PHE B 1 33 ? -3.932 15.07 7.594 1 98.94 33 PHE B CA 1
ATOM 2217 C C . PHE B 1 33 ? -2.992 15.391 6.438 1 98.94 33 PHE B C 1
ATOM 2219 O O . PHE B 1 33 ? -3.41 15.422 5.277 1 98.94 33 PHE B O 1
ATOM 2226 N N . ILE B 1 34 ? -1.747 15.594 6.742 1 98.94 34 ILE B N 1
ATOM 2227 C CA . ILE B 1 34 ? -0.71 15.844 5.75 1 98.94 34 ILE B CA 1
ATOM 2228 C C . ILE B 1 34 ? 0.382 14.781 5.859 1 98.94 34 ILE B C 1
ATOM 2230 O O . ILE B 1 34 ? 1.188 14.805 6.793 1 98.94 34 ILE B O 1
ATOM 2234 N N . HIS B 1 35 ? 0.42 13.883 4.914 1 98.88 35 HIS B N 1
ATOM 2235 C CA . HIS B 1 35 ? 1.341 12.75 4.977 1 98.88 35 HIS B CA 1
ATOM 2236 C C . HIS B 1 35 ? 2.768 13.188 4.656 1 98.88 35 HIS B C 1
ATOM 2238 O O . HIS B 1 35 ? 2.99 14.305 4.188 1 98.88 35 HIS B O 1
ATOM 2244 N N . GLY B 1 36 ? 3.725 12.336 4.98 1 98.81 36 GLY B N 1
ATOM 2245 C CA . GLY B 1 36 ? 5.137 12.594 4.746 1 98.81 36 GLY B CA 1
ATOM 2246 C C . GLY B 1 36 ? 5.594 12.18 3.361 1 98.81 36 GLY B C 1
ATOM 2247 O O . GLY B 1 36 ? 4.785 11.766 2.531 1 98.81 36 GLY B O 1
ATOM 2248 N N . LEU B 1 37 ? 6.922 12.367 3.121 1 98.75 37 LEU B N 1
ATOM 2249 C CA . LEU B 1 37 ? 7.531 11.977 1.856 1 98.75 37 LEU B CA 1
ATOM 2250 C C . LEU B 1 37 ? 7.277 10.5 1.571 1 98.75 37 LEU B C 1
ATOM 2252 O O . LEU B 1 37 ? 7.617 9.633 2.387 1 98.75 37 LEU B O 1
ATOM 2256 N N . GLY B 1 38 ? 6.648 10.211 0.428 1 98.56 38 GLY B N 1
ATOM 2257 C CA . GLY B 1 38 ? 6.379 8.844 0.031 1 98.56 38 GLY B CA 1
ATOM 2258 C C . GLY B 1 38 ? 5.074 8.305 0.586 1 98.56 38 GLY B C 1
ATOM 2259 O O . GLY B 1 38 ? 4.738 7.137 0.371 1 98.56 38 GLY B O 1
ATOM 2260 N N . GLY B 1 39 ? 4.316 9.078 1.29 1 98.69 39 GLY B N 1
ATOM 2261 C CA . GLY B 1 39 ? 3.033 8.648 1.829 1 98.69 39 GLY B CA 1
ATOM 2262 C C . GLY B 1 39 ? 1.886 8.836 0.856 1 98.69 39 GLY B C 1
ATOM 2263 O O . GLY B 1 39 ? 2.09 9.281 -0.275 1 98.69 39 GLY B O 1
ATOM 2264 N N . THR B 1 40 ? 0.719 8.438 1.269 1 98.75 40 THR B N 1
ATOM 2265 C CA . THR B 1 40 ? -0.571 8.633 0.615 1 98.75 40 THR B CA 1
ATOM 2266 C C . THR B 1 40 ? -1.662 8.914 1.644 1 98.75 40 THR B C 1
ATOM 2268 O O . THR B 1 40 ? -1.386 8.992 2.842 1 98.75 40 THR B O 1
ATOM 2271 N N . THR B 1 41 ? -2.889 9.039 1.134 1 98.31 41 THR B N 1
ATOM 2272 C CA . THR B 1 41 ? -4.043 9.188 2.016 1 98.31 41 THR B CA 1
ATOM 2273 C C . THR B 1 41 ? -4.125 8.016 2.99 1 98.31 41 THR B C 1
ATOM 2275 O O . THR B 1 41 ? -4.746 8.125 4.051 1 98.31 41 THR B O 1
ATOM 2278 N N . ASN B 1 42 ? -3.439 6.914 2.662 1 98.5 42 ASN B N 1
ATOM 2279 C CA . ASN B 1 42 ? -3.559 5.707 3.475 1 98.5 42 ASN B CA 1
ATOM 2280 C C . ASN B 1 42 ? -2.514 5.676 4.586 1 98.5 42 ASN B C 1
ATOM 2282 O O . ASN B 1 42 ? -2.535 4.785 5.441 1 98.5 42 ASN B O 1
ATOM 2286 N N . ALA B 1 43 ? -1.642 6.684 4.652 1 98.56 43 ALA B N 1
ATOM 2287 C CA . ALA B 1 43 ? -0.606 6.727 5.684 1 98.56 43 ALA B CA 1
ATOM 2288 C C . ALA B 1 43 ? -1.223 6.801 7.074 1 98.56 43 ALA B C 1
ATOM 2290 O O . ALA B 1 43 ? -0.645 6.297 8.047 1 98.56 43 ALA B O 1
ATOM 2291 N N . TYR B 1 44 ? -2.414 7.344 7.199 1 98.56 44 TYR B N 1
ATOM 2292 C CA . TYR B 1 44 ? -3.066 7.547 8.492 1 98.56 44 TYR B CA 1
ATOM 2293 C C . TYR B 1 44 ? -4.238 6.59 8.664 1 98.56 44 TYR B C 1
ATOM 2295 O O . TYR B 1 44 ? -4.887 6.574 9.711 1 98.56 44 TYR B O 1
ATOM 2303 N N . GLN B 1 45 ? -4.469 5.73 7.719 1 98.12 45 GLN B N 1
ATOM 2304 C CA . GLN B 1 45 ? -5.664 4.891 7.703 1 98.12 45 GLN B CA 1
ATOM 2305 C C . GLN B 1 45 ? -5.707 3.979 8.93 1 98.12 45 GLN B C 1
ATOM 2307 O O . GLN B 1 45 ? -6.781 3.703 9.461 1 98.12 45 GLN B O 1
ATOM 2312 N N . PRO B 1 46 ? -4.582 3.506 9.477 1 98.25 46 PRO B N 1
ATOM 2313 C CA . PRO B 1 46 ? -4.637 2.6 10.625 1 98.25 46 PRO B CA 1
ATOM 2314 C C . PRO B 1 46 ? -5.211 3.264 11.875 1 98.25 46 PRO B C 1
ATOM 2316 O O . PRO B 1 46 ? -5.656 2.576 12.797 1 98.25 46 PRO B O 1
ATOM 2319 N N . ILE B 1 47 ? -5.258 4.617 11.938 1 98.38 47 ILE B N 1
ATOM 2320 C CA . ILE B 1 47 ? -5.75 5.27 13.148 1 98.38 47 ILE B CA 1
ATOM 2321 C C . ILE B 1 47 ? -7.094 5.934 12.875 1 98.38 47 ILE B C 1
ATOM 2323 O O . ILE B 1 47 ? -7.812 6.309 13.805 1 98.38 47 ILE B O 1
ATOM 2327 N N . VAL B 1 48 ? -7.516 6.004 11.656 1 97.81 48 VAL B N 1
ATOM 2328 C CA . VAL B 1 48 ? -8.695 6.734 11.211 1 97.81 48 VAL B CA 1
ATOM 2329 C C . VAL B 1 48 ? -9.945 6.148 11.859 1 97.81 48 VAL B C 1
ATOM 2331 O O . VAL B 1 48 ? -10.836 6.887 12.289 1 97.81 48 VAL B O 1
ATOM 2334 N N . PRO B 1 49 ? -10.023 4.785 12.016 1 96.88 49 PRO B N 1
ATOM 2335 C CA . PRO B 1 49 ? -11.234 4.207 12.609 1 96.88 49 PRO B CA 1
ATOM 2336 C C . PRO B 1 49 ? -11.477 4.691 14.039 1 96.88 49 PRO B C 1
ATOM 2338 O O . PRO B 1 49 ? -12.617 4.695 14.5 1 96.88 49 PRO B O 1
ATOM 2341 N N . ASP B 1 50 ? -10.461 5.133 14.719 1 98.06 50 ASP B N 1
ATOM 2342 C CA . ASP B 1 50 ? -10.586 5.551 16.109 1 98.06 50 ASP B CA 1
ATOM 2343 C C . ASP B 1 50 ? -10.812 7.059 16.219 1 98.06 50 ASP B C 1
ATOM 2345 O O . ASP B 1 50 ? -10.875 7.609 17.312 1 98.06 50 ASP B O 1
ATOM 2349 N N . LEU B 1 51 ? -10.953 7.719 15.07 1 98.44 51 LEU B N 1
ATOM 2350 C CA . LEU B 1 51 ? -11.078 9.172 15.055 1 98.44 51 LEU B CA 1
ATOM 2351 C C . LEU B 1 51 ? -12.391 9.602 14.398 1 98.44 51 LEU B C 1
ATOM 2353 O O . LEU B 1 51 ? -12.492 10.711 13.867 1 98.44 51 LEU B O 1
ATOM 2357 N N . GLN B 1 52 ? -13.391 8.797 14.453 1 97.75 52 GLN B N 1
ATOM 2358 C CA . GLN B 1 52 ? -14.602 8.969 13.664 1 97.75 52 GLN B CA 1
ATOM 2359 C C . GLN B 1 52 ? -15.461 10.094 14.219 1 97.75 52 GLN B C 1
ATOM 2361 O O . GLN B 1 52 ? -16.406 10.555 13.562 1 97.75 52 GLN B O 1
ATOM 2366 N N . GLU B 1 53 ? -15.195 10.609 15.375 1 97.88 53 GLU B N 1
ATOM 2367 C CA . GLU B 1 53 ? -15.922 11.758 15.914 1 97.88 53 GLU B CA 1
ATOM 2368 C C . GLU B 1 53 ? -15.477 13.055 15.25 1 97.88 53 GLU B C 1
ATOM 2370 O O . GLU B 1 53 ? -16.125 14.094 15.406 1 97.88 53 GLU B O 1
ATOM 2375 N N . PHE B 1 54 ? -14.438 13.039 14.492 1 98.38 54 PHE B N 1
ATOM 2376 C CA . PHE B 1 54 ? -13.883 14.211 13.82 1 98.38 54 PHE B CA 1
ATOM 2377 C C . PHE B 1 54 ? -14.336 14.266 12.367 1 98.38 54 PHE B C 1
ATOM 2379 O O . PHE B 1 54 ? -14.758 13.25 11.805 1 98.38 54 PHE B O 1
ATOM 2386 N N . ASN B 1 55 ? -14.32 15.492 11.789 1 98.19 55 ASN B N 1
ATOM 2387 C CA . ASN B 1 55 ? -14.32 15.664 10.344 1 98.19 55 ASN B CA 1
ATOM 2388 C C . ASN B 1 55 ? -12.945 15.383 9.742 1 98.19 55 ASN B C 1
ATOM 2390 O O . ASN B 1 55 ? -12.062 16.25 9.773 1 98.19 55 ASN B O 1
ATOM 2394 N N . ILE B 1 56 ? -12.789 14.219 9.18 1 98.56 56 ILE B N 1
ATOM 2395 C CA . ILE B 1 56 ? -11.484 13.727 8.758 1 98.56 56 ILE B CA 1
ATOM 2396 C C . ILE B 1 56 ? -11.25 14.07 7.285 1 98.56 56 ILE B C 1
ATOM 2398 O O . ILE B 1 56 ? -12.031 13.672 6.418 1 98.56 56 ILE B O 1
ATOM 2402 N N . VAL B 1 57 ? -10.211 14.797 7.023 1 98.81 57 VAL B N 1
ATOM 2403 C CA . VAL B 1 57 ? -9.844 15.203 5.668 1 98.81 57 VAL B CA 1
ATOM 2404 C C . VAL B 1 57 ? -8.422 14.734 5.359 1 98.81 57 VAL B C 1
ATOM 2406 O O . VAL B 1 57 ? -7.48 15.086 6.07 1 98.81 57 VAL B O 1
ATOM 2409 N N . ARG B 1 58 ? -8.266 13.922 4.387 1 98.69 58 ARG B N 1
ATOM 2410 C CA . ARG B 1 58 ? -6.969 13.461 3.883 1 98.69 58 ARG B CA 1
ATOM 2411 C C . ARG B 1 58 ? -6.805 13.805 2.406 1 98.69 58 ARG B C 1
ATOM 2413 O O . ARG B 1 58 ? -7.785 13.836 1.658 1 98.69 58 ARG B O 1
ATOM 2420 N N . PHE B 1 59 ? -5.562 14.008 1.985 1 98.81 59 PHE B N 1
ATOM 2421 C CA . PHE B 1 59 ? -5.285 14.266 0.578 1 98.81 59 PHE B CA 1
ATOM 2422 C C . PHE B 1 59 ? -3.861 13.852 0.223 1 98.81 59 PHE B C 1
ATOM 2424 O O . PHE B 1 59 ? -3.01 13.719 1.104 1 98.81 59 PHE B O 1
ATOM 2431 N N . ASP B 1 60 ? -3.646 13.516 -1.034 1 98.81 60 ASP B N 1
ATOM 2432 C CA . ASP B 1 60 ? -2.309 13.336 -1.588 1 98.81 60 ASP B CA 1
ATOM 2433 C C . ASP B 1 60 ? -1.77 14.648 -2.156 1 98.81 60 ASP B C 1
ATOM 2435 O O . ASP B 1 60 ? -2.357 15.219 -3.076 1 98.81 60 ASP B O 1
ATOM 2439 N N . TRP B 1 61 ? -0.663 15.117 -1.566 1 97.88 61 TRP B N 1
ATOM 2440 C CA . TRP B 1 61 ? -0.147 16.359 -2.145 1 97.88 61 TRP B CA 1
ATOM 2441 C C . TRP B 1 61 ? 0.533 16.094 -3.482 1 97.88 61 TRP B C 1
ATOM 2443 O O . TRP B 1 61 ? 0.691 14.938 -3.887 1 97.88 61 TRP B O 1
ATOM 2453 N N . GLY B 1 62 ? 0.827 17.172 -4.25 1 98.12 62 GLY B N 1
ATOM 2454 C CA . GLY B 1 62 ? 1.291 17.047 -5.625 1 98.12 62 GLY B CA 1
ATOM 2455 C C . GLY B 1 62 ? 2.457 16.094 -5.777 1 98.12 62 GLY B C 1
ATOM 2456 O O . GLY B 1 62 ? 3.443 16.188 -5.047 1 98.12 62 GLY B O 1
ATOM 2457 N N . GLY B 1 63 ? 2.316 15.156 -6.738 1 98.25 63 GLY B N 1
ATOM 2458 C CA . GLY B 1 63 ? 3.393 14.227 -7.035 1 98.25 63 GLY B CA 1
ATOM 2459 C C . GLY B 1 63 ? 3.334 12.961 -6.203 1 98.25 63 GLY B C 1
ATOM 2460 O O . GLY B 1 63 ? 4.238 12.117 -6.27 1 98.25 63 GLY B O 1
ATOM 2461 N N . HIS B 1 64 ? 2.256 12.758 -5.434 1 98.62 64 HIS B N 1
ATOM 2462 C CA . HIS B 1 64 ? 2.162 11.594 -4.559 1 98.62 64 HIS B CA 1
ATOM 2463 C C . HIS B 1 64 ? 0.806 10.906 -4.699 1 98.62 64 HIS B C 1
ATOM 2465 O O . HIS B 1 64 ? -0.193 11.562 -5.016 1 98.62 64 HIS B O 1
ATOM 2471 N N . GLY B 1 65 ? 0.786 9.594 -4.371 1 98.5 65 GLY B N 1
ATOM 2472 C CA . GLY B 1 65 ? -0.454 8.836 -4.34 1 98.5 65 GLY B CA 1
ATOM 2473 C C . GLY B 1 65 ? -1.248 8.938 -5.625 1 98.5 65 GLY B C 1
ATOM 2474 O O . GLY B 1 65 ? -0.719 8.672 -6.711 1 98.5 65 GLY B O 1
ATOM 2475 N N . ARG B 1 66 ? -2.48 9.438 -5.523 1 98.5 66 ARG B N 1
ATOM 2476 C CA . ARG B 1 66 ? -3.387 9.492 -6.664 1 98.5 66 ARG B CA 1
ATOM 2477 C C . ARG B 1 66 ? -3.424 10.898 -7.266 1 98.5 66 ARG B C 1
ATOM 2479 O O . ARG B 1 66 ? -4.207 11.164 -8.18 1 98.5 66 ARG B O 1
ATOM 2486 N N . SER B 1 67 ? -2.574 11.812 -6.738 1 98.62 67 SER B N 1
ATOM 2487 C CA . SER B 1 67 ? -2.463 13.164 -7.273 1 98.62 67 SER B CA 1
ATOM 2488 C C . SER B 1 67 ? -1.5 13.211 -8.453 1 98.62 67 SER B C 1
ATOM 2490 O O . SER B 1 67 ? -0.591 12.383 -8.555 1 98.62 67 SER B O 1
ATOM 2492 N N . SER B 1 68 ? -1.651 14.219 -9.359 1 98.12 68 SER B N 1
ATOM 2493 C CA . SER B 1 68 ? -0.798 14.328 -10.539 1 98.12 68 SER B CA 1
ATOM 2494 C C . SER B 1 68 ? 0.568 14.898 -10.18 1 98.12 68 SER B C 1
ATOM 2496 O O . SER 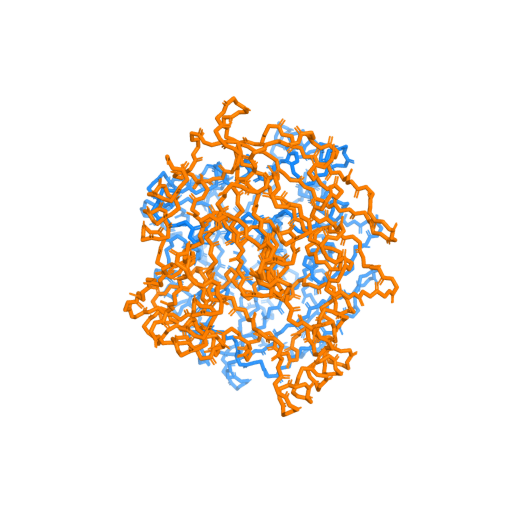B 1 68 ? 0.718 15.57 -9.156 1 98.12 68 SER B O 1
ATOM 2498 N N . THR B 1 69 ? 1.541 14.586 -10.922 1 98.06 69 THR B N 1
ATOM 2499 C CA . THR B 1 69 ? 2.898 15.078 -10.719 1 98.06 69 THR B CA 1
ATOM 2500 C C . THR B 1 69 ? 3.076 16.453 -11.367 1 98.06 69 THR B C 1
ATOM 2502 O O . THR B 1 69 ? 2.92 16.594 -12.586 1 98.06 69 THR B O 1
ATOM 2505 N N . PRO B 1 70 ? 3.367 17.438 -10.555 1 97.62 70 PRO B N 1
ATOM 2506 C CA . PRO B 1 70 ? 3.639 18.75 -11.133 1 97.62 70 PRO B CA 1
ATOM 2507 C C . PRO B 1 70 ? 4.992 18.828 -11.836 1 97.62 70 PRO B C 1
ATOM 2509 O O . PRO B 1 70 ? 5.824 17.922 -11.672 1 97.62 70 PRO B O 1
ATOM 2512 N N . LYS B 1 71 ? 5.215 19.906 -12.688 1 96.81 71 LYS B N 1
ATOM 2513 C CA . LYS B 1 71 ? 6.488 20.109 -13.367 1 96.81 71 LYS B CA 1
ATOM 2514 C C . LYS B 1 71 ? 7.59 20.484 -12.375 1 96.81 71 LYS B C 1
ATOM 2516 O O . LYS B 1 71 ? 8.742 20.094 -12.547 1 96.81 71 LYS B O 1
ATOM 2521 N N . THR B 1 72 ? 7.227 21.266 -11.383 1 96.38 72 THR B N 1
ATOM 2522 C CA . THR B 1 72 ? 8.109 21.703 -10.305 1 96.38 72 THR B CA 1
ATOM 2523 C C . THR B 1 72 ? 7.363 21.75 -8.977 1 96.38 72 THR B C 1
ATOM 2525 O O . THR B 1 72 ? 6.129 21.781 -8.953 1 96.38 72 THR B O 1
ATOM 2528 N N . THR B 1 73 ? 8.172 21.641 -7.906 1 96.94 73 THR B N 1
ATOM 2529 C CA . THR B 1 73 ? 7.543 21.766 -6.594 1 96.94 73 THR B CA 1
ATOM 2530 C C . THR B 1 73 ? 8.477 22.453 -5.609 1 96.94 73 THR B C 1
ATOM 2532 O O . THR B 1 73 ? 9.617 22.781 -5.953 1 96.94 73 THR B O 1
ATOM 2535 N N . SER B 1 74 ? 8.008 22.844 -4.512 1 97.94 74 SER B N 1
ATOM 2536 C CA . SER B 1 74 ? 8.656 23.422 -3.338 1 97.94 74 SER B CA 1
ATOM 2537 C C . SER B 1 74 ? 7.816 23.188 -2.082 1 97.94 74 SER B C 1
ATOM 2539 O O . SER B 1 74 ? 6.695 22.688 -2.158 1 97.94 74 SER B O 1
ATOM 2541 N N . ILE B 1 75 ? 8.414 23.547 -0.925 1 98.5 75 ILE B N 1
ATOM 2542 C CA . ILE B 1 75 ? 7.625 23.469 0.301 1 98.5 75 ILE B CA 1
ATOM 2543 C C . ILE B 1 75 ? 6.41 24.391 0.189 1 98.5 75 ILE B C 1
ATOM 2545 O O . ILE B 1 75 ? 5.305 24.016 0.592 1 98.5 75 ILE B O 1
ATOM 2549 N N . GLU B 1 76 ? 6.586 25.547 -0.422 1 97.44 76 GLU B N 1
ATOM 2550 C CA . GLU B 1 76 ? 5.492 26.484 -0.621 1 97.44 76 GLU B CA 1
ATOM 2551 C C . GLU B 1 76 ? 4.395 25.891 -1.493 1 97.44 76 GLU B C 1
ATOM 2553 O O . GLU B 1 76 ? 3.211 26.156 -1.279 1 97.44 76 GLU B O 1
ATOM 2558 N N . SER B 1 77 ? 4.809 25.141 -2.484 1 97.56 77 SER B N 1
ATOM 2559 C CA . SER B 1 77 ? 3.828 24.469 -3.334 1 97.56 77 SER B CA 1
ATOM 2560 C C . SER B 1 77 ? 2.992 23.484 -2.539 1 97.56 77 SER B C 1
ATOM 2562 O O . SER B 1 77 ? 1.795 23.328 -2.789 1 97.56 77 SER B O 1
ATOM 2564 N N . TYR B 1 78 ? 3.598 22.75 -1.625 1 98.31 78 TYR B N 1
ATOM 2565 C CA . TYR B 1 78 ? 2.869 21.781 -0.811 1 98.31 78 TYR B CA 1
ATOM 2566 C C . TYR B 1 78 ? 1.957 22.484 0.187 1 98.31 78 TYR B C 1
ATOM 2568 O O . TYR B 1 78 ? 0.874 22 0.505 1 98.31 78 TYR B O 1
ATOM 2576 N N . VAL B 1 79 ? 2.404 23.641 0.721 1 98.5 79 VAL B N 1
ATOM 2577 C CA . VAL B 1 79 ? 1.54 24.469 1.558 1 98.5 79 VAL B CA 1
ATOM 2578 C C . VAL B 1 79 ? 0.325 24.922 0.753 1 98.5 79 VAL B C 1
ATOM 2580 O O . VAL B 1 79 ? -0.803 24.891 1.25 1 98.5 79 VAL B O 1
ATOM 2583 N N . ALA B 1 80 ? 0.536 25.328 -0.499 1 98.31 80 ALA B N 1
ATOM 2584 C CA . ALA B 1 80 ? -0.551 25.734 -1.383 1 98.31 80 ALA B CA 1
ATOM 2585 C C . ALA B 1 80 ? -1.525 24.594 -1.627 1 98.31 80 ALA B C 1
ATOM 2587 O O . ALA B 1 80 ? -2.732 24.812 -1.762 1 98.31 80 ALA B O 1
ATOM 2588 N N . ASP B 1 81 ? -1.008 23.375 -1.722 1 98.5 81 ASP B N 1
ATOM 2589 C CA . ASP B 1 81 ? -1.878 22.203 -1.853 1 98.5 81 ASP B CA 1
ATOM 2590 C C . ASP B 1 81 ? -2.812 22.078 -0.65 1 98.5 81 ASP B C 1
ATOM 2592 O O . ASP B 1 81 ? -4.012 21.859 -0.812 1 98.5 81 ASP B O 1
ATOM 2596 N N . ALA B 1 82 ? -2.238 22.234 0.55 1 98.44 82 ALA B N 1
ATOM 2597 C CA . ALA B 1 82 ? -3.055 22.172 1.76 1 98.44 82 ALA B CA 1
ATOM 2598 C C . ALA B 1 82 ? -4.098 23.297 1.768 1 98.44 82 ALA B C 1
ATOM 2600 O O . ALA B 1 82 ? -5.246 23.078 2.158 1 98.44 82 ALA B O 1
ATOM 2601 N N . GLU B 1 83 ? -3.709 24.453 1.336 1 98.06 83 GLU B N 1
ATOM 2602 C CA . GLU B 1 83 ? -4.629 25.594 1.25 1 98.06 83 GLU B CA 1
ATOM 2603 C C . GLU B 1 83 ? -5.766 25.297 0.272 1 98.06 83 GLU B C 1
ATOM 2605 O O . GLU B 1 83 ? -6.926 25.609 0.555 1 98.06 83 GLU B O 1
ATOM 2610 N N . ALA B 1 84 ? -5.398 24.797 -0.867 1 98.31 84 ALA B N 1
ATOM 2611 C CA . ALA B 1 84 ? -6.402 24.5 -1.888 1 98.31 84 ALA B CA 1
ATOM 2612 C C . ALA B 1 84 ? -7.453 23.531 -1.359 1 98.31 84 ALA B C 1
ATOM 2614 O O . ALA B 1 84 ? -8.656 23.719 -1.57 1 98.31 84 ALA B O 1
ATOM 2615 N N . VAL B 1 85 ? -7.008 22.516 -0.646 1 98.38 85 VAL B N 1
ATOM 2616 C CA . VAL B 1 85 ? -7.918 21.531 -0.071 1 98.38 85 VAL B CA 1
ATOM 2617 C C . VAL B 1 85 ? -8.797 22.203 0.986 1 98.38 85 VAL B C 1
ATOM 2619 O O . VAL B 1 85 ? -10.016 22.016 1 1 98.38 85 VAL B O 1
ATOM 2622 N N . SER B 1 86 ? -8.18 22.969 1.848 1 97.94 86 SER B N 1
ATOM 2623 C CA . SER B 1 86 ? -8.898 23.656 2.912 1 97.94 86 SER B CA 1
ATOM 2624 C C . SER B 1 86 ? -9.953 24.594 2.346 1 97.94 86 SER B C 1
ATOM 2626 O O . SER B 1 86 ? -11.078 24.656 2.852 1 97.94 86 SER B O 1
ATOM 2628 N N . ASN B 1 87 ? -9.57 25.344 1.304 1 97.38 87 ASN B N 1
ATOM 2629 C CA . ASN B 1 87 ? -10.477 26.312 0.692 1 97.38 87 ASN B CA 1
ATOM 2630 C C . ASN B 1 87 ? -11.633 25.609 -0.024 1 97.38 87 ASN B C 1
ATOM 2632 O O . ASN B 1 87 ? -12.789 26 0.131 1 97.38 87 ASN B O 1
ATOM 2636 N N . GLU B 1 88 ? -11.281 24.641 -0.801 1 97.56 88 GLU B N 1
ATOM 2637 C CA . GLU B 1 88 ? -12.297 23.922 -1.571 1 97.56 88 GLU B CA 1
ATOM 2638 C C . GLU B 1 88 ? -13.336 23.281 -0.656 1 97.56 88 GLU B C 1
ATOM 2640 O O . GLU B 1 88 ? -14.531 23.281 -0.975 1 97.56 88 GLU B O 1
ATOM 2645 N N . LEU B 1 89 ? -12.867 22.75 0.454 1 97.81 89 LEU B N 1
ATOM 2646 C CA . LEU B 1 89 ? -13.758 22.047 1.357 1 97.81 89 LEU B CA 1
ATOM 2647 C C . LEU B 1 89 ? -14.305 22.969 2.434 1 97.81 89 LEU B C 1
ATOM 2649 O O . LEU B 1 89 ? -15 22.531 3.35 1 97.81 89 LEU B O 1
ATOM 2653 N N . LYS B 1 90 ? -13.922 24.219 2.408 1 97.44 90 LYS B N 1
ATOM 2654 C CA . LYS B 1 90 ? -14.406 25.281 3.295 1 97.44 90 LYS B CA 1
ATOM 2655 C C . LYS B 1 90 ? -14.141 24.938 4.758 1 97.44 90 LYS B C 1
ATOM 2657 O O . LYS B 1 90 ? -15.031 25.047 5.602 1 97.44 90 LYS B O 1
ATOM 2662 N N . LEU B 1 91 ? -12.992 24.484 4.969 1 96.94 91 LEU B N 1
ATOM 2663 C CA . LEU B 1 91 ? -12.609 24.109 6.324 1 96.94 91 LEU B CA 1
ATOM 2664 C C . LEU B 1 91 ? -12.312 25.359 7.168 1 96.94 91 LEU B C 1
ATOM 2666 O O . LEU B 1 91 ? -11.75 26.328 6.668 1 96.94 91 LEU B O 1
ATOM 2670 N N . SER B 1 92 ? -12.727 25.312 8.383 1 93.5 92 SER B N 1
ATOM 2671 C CA . SER B 1 92 ? -12.43 26.344 9.359 1 93.5 92 SER B CA 1
ATOM 2672 C C . SER B 1 92 ? -11.992 25.75 10.688 1 93.5 92 SER B C 1
ATOM 2674 O O . SER B 1 92 ? -12.367 24.625 11.023 1 93.5 92 SER B O 1
ATOM 2676 N N . ASN B 1 93 ? -11.18 26.516 11.414 1 93.56 93 ASN B N 1
ATOM 2677 C CA . ASN B 1 93 ? -10.672 26.047 12.695 1 93.56 93 ASN B CA 1
ATOM 2678 C C . ASN B 1 93 ? -10.094 24.641 12.586 1 93.56 93 ASN B C 1
ATOM 2680 O O . ASN B 1 93 ? -10.523 23.734 13.312 1 93.56 93 ASN B O 1
ATOM 2684 N N . VAL B 1 94 ? -9.102 24.547 11.82 1 97.44 94 VAL B N 1
ATOM 2685 C CA . VAL B 1 94 ? -8.594 23.25 11.367 1 97.44 94 VAL B CA 1
ATOM 2686 C C . VAL B 1 94 ? -7.508 22.766 12.328 1 97.44 94 VAL B C 1
ATOM 2688 O O . VAL B 1 94 ? -6.586 23.5 12.672 1 97.44 94 VAL B O 1
ATOM 2691 N N . ASN B 1 95 ? -7.672 21.531 12.891 1 98.75 95 ASN B N 1
ATOM 2692 C CA . ASN B 1 95 ? -6.551 20.797 13.461 1 98.75 95 ASN B CA 1
ATOM 2693 C C . ASN B 1 95 ? -5.75 20.078 12.383 1 98.75 95 ASN B C 1
ATOM 2695 O O . ASN B 1 95 ? -6.324 19.531 11.438 1 98.75 95 ASN B O 1
ATOM 2699 N N . VAL B 1 96 ? -4.434 20.125 12.516 1 98.88 96 VAL B N 1
ATOM 2700 C CA . VAL B 1 96 ? -3.602 19.531 11.469 1 98.88 96 VAL B CA 1
ATOM 2701 C C . VAL B 1 96 ? -2.713 18.438 12.07 1 98.88 96 VAL B C 1
ATOM 2703 O O . VAL B 1 96 ? -2.131 18.625 13.141 1 98.88 96 VAL B O 1
ATOM 2706 N N . VAL B 1 97 ? -2.684 17.312 11.438 1 98.94 97 VAL B N 1
ATOM 2707 C CA . VAL B 1 97 ? -1.724 16.25 11.742 1 98.94 97 VAL B CA 1
ATOM 2708 C C . VAL B 1 97 ? -0.716 16.125 10.594 1 98.94 97 VAL B C 1
ATOM 2710 O O . VAL B 1 97 ? -1.099 15.922 9.445 1 98.94 97 VAL B O 1
ATOM 2713 N N . GLY B 1 98 ? 0.542 16.281 10.859 1 98.94 98 GLY B N 1
ATOM 2714 C CA . GLY B 1 98 ? 1.602 16.141 9.867 1 98.94 98 GLY B CA 1
ATOM 2715 C C . GLY B 1 98 ? 2.627 15.086 10.234 1 98.94 98 GLY B C 1
ATOM 2716 O O . GLY B 1 98 ? 2.982 14.938 11.406 1 98.94 98 GLY B O 1
ATOM 2717 N N . HIS B 1 99 ? 3.084 14.391 9.266 1 98.94 99 HIS B N 1
ATOM 2718 C CA . HIS B 1 99 ? 4.148 13.406 9.438 1 98.94 99 HIS B CA 1
ATOM 2719 C C . HIS B 1 99 ? 5.379 13.781 8.625 1 98.94 99 HIS B C 1
ATOM 2721 O O . HIS B 1 99 ? 5.285 14.008 7.414 1 98.94 99 HIS B O 1
ATOM 2727 N N . SER B 1 100 ? 6.582 13.797 9.336 1 98.81 100 SER B N 1
ATOM 2728 C CA . SER B 1 100 ? 7.852 13.945 8.633 1 98.81 100 SER B CA 1
ATOM 2729 C C . SER B 1 100 ? 7.852 15.195 7.762 1 98.81 100 SER B C 1
ATOM 2731 O O . SER B 1 100 ? 7.629 16.312 8.258 1 98.81 100 SER B O 1
ATOM 2733 N N . LEU B 1 101 ? 8 15.141 6.465 1 98.81 101 LEU B N 1
ATOM 2734 C CA . LEU B 1 101 ? 7.914 16.281 5.555 1 98.81 101 LEU B CA 1
ATOM 2735 C C . LEU B 1 101 ? 6.562 16.969 5.672 1 98.81 101 LEU B C 1
ATOM 2737 O O . LEU B 1 101 ? 6.477 18.188 5.57 1 98.81 101 LEU B O 1
ATOM 2741 N N . GLY B 1 102 ? 5.527 16.172 5.879 1 98.88 102 GLY B N 1
ATOM 2742 C CA . GLY B 1 102 ? 4.207 16.734 6.109 1 98.88 102 GLY B CA 1
ATOM 2743 C C . GLY B 1 102 ? 4.133 17.578 7.367 1 98.88 102 GLY B C 1
ATOM 2744 O O . GLY B 1 102 ? 3.287 18.469 7.473 1 98.88 102 GLY B O 1
ATOM 2745 N N . GLY B 1 103 ? 5.008 17.25 8.328 1 98.88 103 GLY B N 1
ATOM 2746 C CA . GLY B 1 103 ? 5.117 18.094 9.508 1 98.88 103 GLY B CA 1
ATOM 2747 C C . GLY B 1 103 ? 5.691 19.469 9.211 1 98.88 103 GLY B C 1
ATOM 2748 O O . GLY B 1 103 ? 5.203 20.469 9.734 1 98.88 103 GLY B O 1
ATOM 2749 N N . LEU B 1 104 ? 6.734 19.5 8.383 1 98.88 104 LEU B N 1
ATOM 2750 C CA . LEU B 1 104 ? 7.297 20.781 7.961 1 98.88 104 LEU B CA 1
ATOM 2751 C C . LEU B 1 104 ? 6.266 21.594 7.18 1 98.88 104 LEU B C 1
ATOM 2753 O O . LEU B 1 104 ? 6.121 22.797 7.402 1 98.88 104 LEU B O 1
ATOM 2757 N N . VAL B 1 105 ? 5.539 20.953 6.32 1 98.88 105 VAL B N 1
ATOM 2758 C CA . VAL B 1 105 ? 4.492 21.594 5.539 1 98.88 105 VAL B CA 1
ATOM 2759 C C . VAL B 1 105 ? 3.412 22.141 6.477 1 98.88 105 VAL B C 1
ATOM 2761 O O . VAL B 1 105 ? 2.939 23.266 6.297 1 98.88 105 VAL B O 1
ATOM 2764 N N . ALA B 1 106 ? 3.061 21.375 7.453 1 98.88 106 ALA B N 1
ATOM 2765 C CA . ALA B 1 106 ? 2.045 21.781 8.422 1 98.88 106 ALA B CA 1
ATOM 2766 C C . ALA B 1 106 ? 2.48 23.031 9.188 1 98.88 106 ALA B C 1
ATOM 2768 O O . ALA B 1 106 ? 1.667 23.922 9.453 1 98.88 106 ALA B O 1
ATOM 2769 N N . LEU B 1 107 ? 3.723 23.109 9.562 1 98.81 107 LEU B N 1
ATOM 2770 C CA . LEU B 1 107 ? 4.246 24.266 10.266 1 98.81 107 LEU B CA 1
ATOM 2771 C C . LEU B 1 107 ? 4.18 25.516 9.383 1 98.81 107 LEU B C 1
ATOM 2773 O O . LEU B 1 107 ? 3.754 26.578 9.836 1 98.81 107 LEU B O 1
ATOM 2777 N N . HIS B 1 108 ? 4.578 25.359 8.102 1 98.88 108 HIS B N 1
ATOM 2778 C CA . HIS B 1 108 ? 4.473 26.469 7.164 1 98.88 108 HIS B CA 1
ATOM 2779 C C . HIS B 1 108 ? 3.021 26.906 6.973 1 98.88 108 HIS B C 1
ATOM 2781 O O . HIS B 1 108 ? 2.723 28.094 6.902 1 98.88 108 HIS B O 1
ATOM 2787 N N . PHE B 1 109 ? 2.15 25.938 6.883 1 98.75 109 PHE B N 1
ATOM 2788 C CA . PHE B 1 109 ? 0.721 26.172 6.719 1 98.75 109 PHE B CA 1
ATOM 2789 C C . PHE B 1 109 ? 0.165 26.969 7.902 1 98.75 109 PHE B C 1
ATOM 2791 O O . PHE B 1 109 ? -0.56 27.938 7.719 1 98.75 109 PHE B O 1
ATOM 2798 N N . ALA B 1 110 ? 0.531 26.594 9.102 1 98.56 110 ALA B N 1
ATOM 2799 C CA . ALA B 1 110 ? 0.077 27.266 10.32 1 98.56 110 ALA B CA 1
ATOM 2800 C C . ALA B 1 110 ? 0.641 28.672 10.414 1 98.56 110 ALA B C 1
ATOM 2802 O O . ALA B 1 110 ? -0.031 29.578 10.906 1 98.56 110 ALA B O 1
ATOM 2803 N N . ALA B 1 111 ? 1.872 28.875 9.992 1 98.44 111 ALA B N 1
ATOM 2804 C CA . ALA B 1 111 ? 2.488 30.203 10.016 1 98.44 111 ALA B CA 1
ATOM 2805 C C . ALA B 1 111 ? 1.796 31.141 9.031 1 98.44 111 ALA B C 1
ATOM 2807 O O . ALA B 1 111 ? 1.655 32.344 9.297 1 98.44 111 ALA B O 1
ATOM 2808 N N . LYS B 1 112 ? 1.418 30.578 7.973 1 98.12 112 LYS B N 1
ATOM 2809 C CA . LYS B 1 112 ? 0.783 31.375 6.918 1 98.12 112 LYS B CA 1
ATOM 2810 C C . LYS B 1 112 ? -0.649 31.734 7.293 1 98.12 112 LYS B C 1
ATOM 2812 O O . LYS B 1 112 ? -1.138 32.812 6.922 1 98.12 112 LYS B O 1
ATOM 2817 N N . LEU B 1 113 ? -1.314 30.859 7.969 1 97.38 113 LEU B N 1
ATOM 2818 C CA . LEU B 1 113 ? -2.715 31.047 8.328 1 97.38 113 LEU B CA 1
ATOM 2819 C C . LEU B 1 113 ? -2.922 30.859 9.828 1 97.38 113 LEU B C 1
ATOM 2821 O O . LEU B 1 113 ? -3.682 29.984 10.242 1 97.38 113 LEU B O 1
ATOM 2825 N N . PRO B 1 114 ? -2.381 31.734 10.625 1 96.75 114 PRO B N 1
ATOM 2826 C CA . PRO B 1 114 ? -2.377 31.547 12.078 1 96.75 114 PRO B CA 1
ATOM 2827 C C . PRO B 1 114 ? -3.783 31.531 12.68 1 96.75 114 PRO B C 1
ATOM 2829 O O . PRO B 1 114 ? -4.02 30.891 13.695 1 96.75 114 PRO B O 1
ATOM 2832 N N . ASP B 1 115 ? -4.758 32.188 12.039 1 95.69 115 ASP B N 1
ATOM 2833 C CA . ASP B 1 115 ? -6.113 32.25 12.578 1 95.69 115 ASP B CA 1
ATOM 2834 C C . ASP B 1 115 ? -6.922 31.016 12.18 1 95.69 115 ASP B C 1
ATOM 2836 O O . ASP B 1 115 ? -7.953 30.719 12.789 1 95.69 115 ASP B O 1
ATOM 2840 N N . LYS B 1 116 ? -6.445 30.312 11.242 1 96.56 116 LYS B N 1
ATOM 2841 C CA . LYS B 1 116 ? -7.191 29.188 10.695 1 96.56 116 LYS B CA 1
ATOM 2842 C C . LYS B 1 116 ? -6.812 27.875 11.398 1 96.56 116 LYS B C 1
ATOM 2844 O O . LYS B 1 116 ? -7.652 27 11.578 1 96.56 116 LYS B O 1
ATOM 2849 N N . VAL B 1 117 ? -5.586 27.75 11.773 1 97.88 117 VAL B N 1
ATOM 2850 C CA . VAL B 1 117 ? -5.086 26.5 12.344 1 97.88 117 VAL B CA 1
ATOM 2851 C C . VAL B 1 117 ? -5.18 26.547 13.867 1 97.88 117 VAL B C 1
ATOM 2853 O O . VAL B 1 117 ? -4.559 27.406 14.508 1 97.88 117 VAL B O 1
ATOM 2856 N N . LYS B 1 118 ? -5.867 25.609 14.438 1 97.31 118 LYS B N 1
ATOM 2857 C CA . LYS B 1 118 ? -6.137 25.594 15.875 1 97.31 118 LYS B CA 1
ATOM 2858 C C . LYS B 1 118 ? -5.043 24.844 16.641 1 97.31 118 LYS B C 1
ATOM 2860 O O . LYS B 1 118 ? -4.602 25.297 17.688 1 97.31 118 LYS B O 1
ATOM 2865 N N . ALA B 1 119 ? -4.684 23.734 16.172 1 98.62 119 ALA B N 1
ATOM 2866 C CA . ALA B 1 119 ? -3.689 22.891 16.828 1 98.62 119 ALA B CA 1
ATOM 2867 C C . ALA B 1 119 ? -2.984 21.984 15.82 1 98.62 119 ALA B C 1
ATOM 2869 O O . ALA B 1 119 ? -3.512 21.719 14.742 1 98.62 119 ALA B O 1
ATOM 2870 N N . LEU B 1 120 ? -1.761 21.578 16.203 1 98.81 120 LEU B N 1
ATOM 2871 C CA . LEU B 1 120 ? -0.96 20.672 15.383 1 98.81 120 LEU B CA 1
ATOM 2872 C C . LEU B 1 120 ? -0.5 19.469 16.203 1 98.81 120 LEU B C 1
ATOM 2874 O O . LEU B 1 120 ? -0.125 19.609 17.375 1 98.81 120 LEU B O 1
ATOM 2878 N N . VAL B 1 121 ? -0.6 18.297 15.641 1 98.94 121 VAL B N 1
ATOM 2879 C CA . VAL B 1 121 ? 0.165 17.125 16.062 1 98.94 121 VAL B CA 1
ATOM 2880 C C . VAL B 1 121 ? 1.152 16.734 14.961 1 98.94 121 VAL B C 1
ATOM 2882 O O . VAL B 1 121 ? 0.75 16.406 13.844 1 98.94 121 VAL B O 1
ATOM 2885 N N . LEU B 1 122 ? 2.424 16.797 15.297 1 98.94 122 LEU B N 1
ATOM 2886 C CA . LEU B 1 122 ? 3.471 16.547 14.312 1 98.94 122 LEU B CA 1
ATOM 2887 C C . LEU B 1 122 ? 4.23 15.266 14.641 1 98.94 122 LEU B C 1
ATOM 2889 O O . LEU B 1 122 ? 4.996 15.227 15.609 1 98.94 122 LEU B O 1
ATOM 2893 N N . PHE B 1 123 ? 4.055 14.258 13.859 1 98.94 123 PHE B N 1
ATOM 2894 C CA . PHE B 1 123 ? 4.785 13 13.992 1 98.94 123 PHE B CA 1
ATOM 2895 C C . PHE B 1 123 ? 6.133 13.078 13.281 1 98.94 123 PHE B C 1
ATOM 2897 O O . PHE B 1 123 ? 6.195 13.016 12.055 1 98.94 123 PHE B O 1
ATOM 2904 N N . GLY B 1 124 ? 7.223 13.188 14.047 1 98.75 124 GLY B N 1
ATOM 2905 C CA . GLY B 1 124 ? 8.57 13.203 13.492 1 98.75 124 GLY B CA 1
ATOM 2906 C C . GLY B 1 124 ? 8.758 14.266 12.422 1 98.75 124 GLY B C 1
ATOM 2907 O O . GLY B 1 124 ? 9.227 13.969 11.328 1 98.75 124 GLY B O 1
ATOM 2908 N N . PRO B 1 125 ? 8.414 15.531 12.75 1 98.81 125 PRO B N 1
ATOM 2909 C CA . PRO B 1 125 ? 8.609 16.562 11.734 1 98.81 125 PRO B CA 1
ATOM 2910 C C . PRO B 1 125 ? 10.078 16.766 11.367 1 98.81 125 PRO B C 1
ATOM 2912 O O . PRO B 1 125 ? 10.953 16.672 12.234 1 98.81 125 PRO B O 1
ATOM 2915 N N . ILE B 1 126 ? 10.305 17.078 10.086 1 98.12 126 ILE B N 1
ATOM 2916 C CA . ILE B 1 126 ? 11.68 17.359 9.695 1 98.12 126 ILE B CA 1
ATOM 2917 C C . ILE B 1 126 ? 11.891 18.875 9.664 1 98.12 126 ILE B C 1
ATOM 2919 O O . ILE B 1 126 ? 10.938 19.641 9.68 1 98.12 126 ILE B O 1
ATOM 2923 N N . SER B 1 127 ? 13.133 19.281 9.727 1 97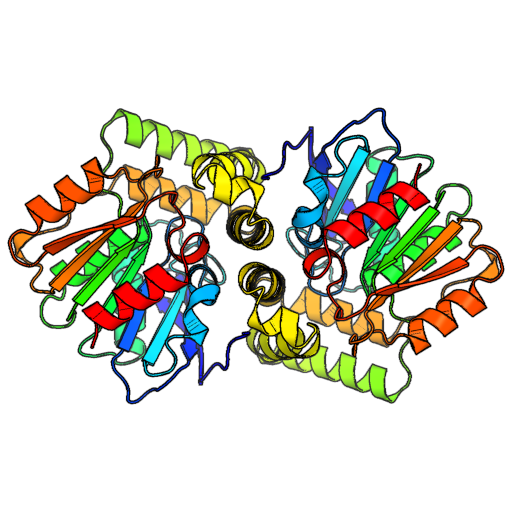.88 127 SER B N 1
ATOM 2924 C CA . SER B 1 127 ? 13.586 20.656 9.578 1 97.88 127 SER B CA 1
ATOM 2925 C C . SER B 1 127 ? 14.5 20.812 8.359 1 97.88 127 SER B C 1
ATOM 2927 O O . SER B 1 127 ? 14.984 19.812 7.812 1 97.88 127 SER B O 1
ATOM 2929 N N . PRO B 1 128 ? 14.656 22.016 7.879 1 98.19 128 PRO B N 1
ATOM 2930 C CA . PRO B 1 128 ? 15.625 22.203 6.793 1 98.19 128 PRO B CA 1
ATOM 2931 C C . PRO B 1 128 ? 16.953 21.5 7.066 1 98.19 128 PRO B C 1
ATOM 2933 O O . PRO B 1 128 ? 17.547 21.688 8.133 1 98.19 128 PRO B O 1
ATOM 2936 N N . PRO B 1 129 ? 17.391 20.734 6.113 1 97.81 129 PRO B N 1
ATOM 2937 C CA . PRO B 1 129 ? 18.578 19.938 6.352 1 97.81 129 PRO B CA 1
ATOM 2938 C C . PRO B 1 129 ? 19.875 20.75 6.246 1 97.81 129 PRO B C 1
ATOM 2940 O O . PRO B 1 129 ? 19.938 21.703 5.477 1 97.81 129 PRO B O 1
ATOM 2943 N N . PRO B 1 130 ? 20.875 20.359 7.078 1 97.25 130 PRO B N 1
ATOM 2944 C CA . PRO B 1 130 ? 22.203 20.922 6.812 1 97.25 130 PRO B CA 1
ATOM 2945 C C . PRO B 1 130 ? 22.766 20.484 5.457 1 97.25 130 PRO B C 1
ATOM 2947 O O . PRO B 1 130 ? 22.125 19.719 4.738 1 97.25 130 PRO B O 1
ATOM 2950 N N . GLU B 1 131 ? 23.891 20.969 5.117 1 97.75 131 GLU B N 1
ATOM 2951 C CA . GLU B 1 131 ? 24.453 20.75 3.793 1 97.75 131 GLU B CA 1
ATOM 2952 C C . GLU B 1 131 ? 24.547 19.266 3.473 1 97.75 131 GLU B C 1
ATOM 2954 O O . GLU B 1 131 ? 24.203 18.828 2.371 1 97.75 131 GLU B O 1
ATOM 2959 N N . ALA B 1 132 ? 25.031 18.5 4.363 1 97.56 132 ALA B N 1
ATOM 2960 C CA . ALA B 1 132 ? 25.156 17.062 4.152 1 97.56 132 ALA B CA 1
ATOM 2961 C C . ALA B 1 132 ? 23.797 16.422 3.877 1 97.56 132 ALA B C 1
ATOM 2963 O O . ALA B 1 132 ? 23.688 15.516 3.043 1 97.56 132 ALA B O 1
ATOM 2964 N N . GLY B 1 133 ? 22.812 16.828 4.613 1 97.62 133 GLY B N 1
ATOM 2965 C CA . GLY B 1 133 ? 21.453 16.344 4.391 1 97.62 133 GLY B CA 1
ATOM 2966 C C . GLY B 1 133 ? 20.891 16.766 3.045 1 97.62 133 GLY B C 1
ATOM 2967 O O . GLY B 1 133 ? 20.172 15.992 2.408 1 97.62 133 GLY B O 1
ATOM 2968 N N . GLN B 1 134 ? 21.234 18.031 2.643 1 98.44 134 GLN B N 1
ATOM 2969 C CA . GLN B 1 134 ? 20.812 18.484 1.32 1 98.44 134 GLN B CA 1
ATOM 2970 C C . GLN B 1 134 ? 21.375 17.578 0.225 1 98.44 134 GLN B C 1
ATOM 2972 O O . GLN B 1 134 ? 20.656 17.172 -0.682 1 98.44 134 GLN B O 1
ATOM 2977 N N . GLN B 1 135 ? 22.625 17.281 0.361 1 98.31 135 GLN B N 1
ATOM 2978 C CA . GLN B 1 135 ? 23.281 16.453 -0.635 1 98.31 135 GLN B CA 1
ATOM 2979 C C . GLN B 1 135 ? 22.703 15.039 -0.655 1 98.31 135 GLN B C 1
ATOM 2981 O O . GLN B 1 135 ? 22.531 14.445 -1.722 1 98.31 135 GLN B O 1
ATOM 2986 N N . ALA B 1 136 ? 22.438 14.5 0.48 1 98 136 ALA B N 1
ATOM 2987 C CA . ALA B 1 136 ? 21.844 13.172 0.573 1 98 136 ALA B CA 1
ATOM 2988 C C . ALA B 1 136 ? 20.484 13.125 -0.113 1 98 136 ALA B C 1
ATOM 2990 O O . ALA B 1 136 ? 20.172 12.172 -0.832 1 98 136 ALA B O 1
ATOM 2991 N N . LEU B 1 137 ? 19.656 14.125 0.121 1 98.62 137 LEU B N 1
ATOM 2992 C CA . LEU B 1 137 ? 18.328 14.195 -0.483 1 98.62 137 LEU B CA 1
ATOM 2993 C C . LEU B 1 137 ? 18.422 14.336 -1.998 1 98.62 137 LEU B C 1
ATOM 2995 O O . LEU B 1 137 ? 17.672 13.695 -2.734 1 98.62 137 LEU B O 1
ATOM 2999 N N . LYS B 1 138 ? 19.297 15.18 -2.428 1 98.62 138 LYS B N 1
ATOM 3000 C CA . LYS B 1 138 ? 19.484 15.344 -3.865 1 98.62 138 LYS B CA 1
ATOM 3001 C C . LYS B 1 138 ? 20 14.047 -4.496 1 98.62 138 LYS B C 1
ATOM 3003 O O . LYS B 1 138 ? 19.641 13.711 -5.621 1 98.62 138 LYS B O 1
ATOM 3008 N N . GLY B 1 139 ? 20.922 13.359 -3.793 1 98.44 139 GLY B N 1
ATOM 3009 C CA . GLY B 1 139 ? 21.375 12.047 -4.242 1 98.44 139 GLY B CA 1
ATOM 3010 C C . GLY B 1 139 ? 20.25 11.039 -4.344 1 98.44 139 GLY B C 1
ATOM 3011 O O . GLY B 1 139 ? 20.203 10.25 -5.293 1 98.44 139 GLY B O 1
ATOM 3012 N N . ARG B 1 140 ? 19.391 11.039 -3.379 1 98.56 140 ARG B N 1
ATOM 3013 C CA . ARG B 1 140 ? 18.219 10.18 -3.398 1 98.56 140 ARG B CA 1
ATOM 3014 C C . ARG B 1 140 ? 17.328 10.492 -4.602 1 98.56 140 ARG B C 1
ATOM 3016 O O . ARG B 1 140 ? 16.812 9.578 -5.25 1 98.56 140 ARG B O 1
ATOM 3023 N N . ALA B 1 141 ? 17.078 11.789 -4.867 1 98.75 141 ALA B N 1
ATOM 3024 C CA . ALA B 1 141 ? 16.312 12.203 -6.039 1 98.75 141 ALA B CA 1
ATOM 3025 C C . ALA B 1 141 ? 16.922 11.656 -7.32 1 98.75 141 ALA B C 1
ATOM 3027 O O . ALA B 1 141 ? 16.219 11.133 -8.188 1 98.75 141 ALA B O 1
ATOM 3028 N N . ALA B 1 142 ? 18.219 11.75 -7.391 1 98.69 142 ALA B N 1
ATOM 3029 C CA . ALA B 1 142 ? 18.922 11.266 -8.57 1 98.69 142 ALA B CA 1
ATOM 3030 C C . ALA B 1 142 ? 18.797 9.758 -8.711 1 98.69 142 ALA B C 1
ATOM 3032 O O . ALA B 1 142 ? 18.594 9.242 -9.812 1 98.69 142 ALA B O 1
ATOM 3033 N N . ALA B 1 143 ? 18.938 9.055 -7.609 1 98.38 143 ALA B N 1
ATOM 3034 C CA . ALA B 1 143 ? 18.828 7.598 -7.609 1 98.38 143 ALA B CA 1
ATOM 3035 C C . ALA B 1 143 ? 17.453 7.145 -8.078 1 98.38 143 ALA B C 1
ATOM 3037 O O . ALA B 1 143 ? 17.328 6.176 -8.828 1 98.38 143 ALA B O 1
ATOM 3038 N N . VAL B 1 144 ? 16.453 7.816 -7.602 1 98.56 144 VAL B N 1
ATOM 3039 C CA . VAL B 1 144 ? 15.078 7.465 -7.949 1 98.56 144 VAL B CA 1
ATOM 3040 C C . VAL B 1 144 ? 14.852 7.691 -9.445 1 98.56 144 VAL B C 1
ATOM 3042 O O . VAL B 1 144 ? 14.18 6.898 -10.102 1 98.56 144 VAL B O 1
ATOM 3045 N N . ARG B 1 145 ? 15.344 8.812 -9.953 1 98.31 145 ARG B N 1
ATOM 3046 C CA . ARG B 1 145 ? 15.188 9.102 -11.375 1 98.31 145 ARG B CA 1
ATOM 3047 C C . ARG B 1 145 ? 15.922 8.078 -12.227 1 98.31 145 ARG B C 1
ATOM 3049 O O . ARG B 1 145 ? 15.477 7.746 -13.328 1 98.31 145 ARG B O 1
ATOM 3056 N N . GLU B 1 146 ? 16.984 7.551 -11.711 1 97.69 146 GLU B N 1
ATOM 3057 C CA . GLU B 1 146 ? 17.812 6.609 -12.461 1 97.69 146 GLU B CA 1
ATOM 3058 C C . GLU B 1 146 ? 17.281 5.188 -12.336 1 97.69 146 GLU B C 1
ATOM 3060 O O . GLU B 1 146 ? 17.203 4.457 -13.328 1 97.69 146 GLU B O 1
ATOM 3065 N N . LYS B 1 147 ? 16.938 4.77 -11.172 1 96.81 147 LYS B N 1
ATOM 3066 C CA . LYS B 1 147 ? 16.672 3.359 -10.898 1 96.81 147 LYS B CA 1
ATOM 3067 C C . LYS B 1 147 ? 15.219 3.123 -10.531 1 96.81 147 LYS B C 1
ATOM 3069 O O . LYS B 1 147 ? 14.812 1.988 -10.273 1 96.81 147 LYS B O 1
ATOM 3074 N N . GLY B 1 148 ? 14.406 4.191 -10.531 1 97.56 148 GLY B N 1
ATOM 3075 C CA . GLY B 1 148 ? 13.039 4.062 -10.039 1 97.56 148 GLY B CA 1
ATOM 3076 C C . GLY B 1 148 ? 12.961 3.949 -8.523 1 97.56 148 GLY B C 1
ATOM 3077 O O . GLY B 1 148 ? 13.984 4.012 -7.84 1 97.56 148 GLY B O 1
ATOM 3078 N N . MET B 1 149 ? 11.781 3.764 -8.031 1 98.12 149 MET B N 1
ATOM 3079 C CA . MET B 1 149 ? 11.555 3.707 -6.59 1 98.12 149 MET B CA 1
ATOM 3080 C C . MET B 1 149 ? 12.195 2.459 -5.992 1 98.12 149 MET B C 1
ATOM 3082 O O . MET B 1 149 ? 12.555 2.445 -4.812 1 98.12 149 MET B O 1
ATOM 3086 N N . ALA B 1 150 ? 12.297 1.383 -6.758 1 95.56 150 ALA B N 1
ATOM 3087 C CA . ALA B 1 150 ? 12.922 0.155 -6.273 1 95.56 150 ALA B CA 1
ATOM 3088 C C . ALA B 1 150 ? 14.367 0.408 -5.836 1 95.56 150 ALA B C 1
ATOM 3090 O O . ALA B 1 150 ? 14.898 -0.313 -4.988 1 95.56 150 ALA B O 1
ATOM 3091 N N . GLY B 1 151 ? 14.961 1.429 -6.328 1 94.62 151 GLY B N 1
ATOM 3092 C CA . GLY B 1 151 ? 16.344 1.766 -6 1 94.62 151 GLY B CA 1
ATOM 3093 C C . GLY B 1 151 ? 16.5 2.279 -4.582 1 94.62 151 GLY B C 1
ATOM 3094 O O . GLY B 1 151 ? 17.609 2.277 -4.043 1 94.62 151 GLY B O 1
ATOM 3095 N N . ILE B 1 152 ? 15.391 2.686 -3.949 1 96.88 152 ILE B N 1
ATOM 3096 C CA . ILE B 1 152 ? 15.594 3.346 -2.664 1 96.88 152 ILE B CA 1
ATOM 3097 C C . ILE B 1 152 ? 14.586 2.814 -1.645 1 96.88 152 ILE B C 1
ATOM 3099 O O . ILE B 1 152 ? 14.805 2.92 -0.435 1 96.88 152 ILE B O 1
ATOM 3103 N N . ALA B 1 153 ? 13.43 2.26 -2.062 1 98 153 ALA B N 1
ATOM 3104 C CA . ALA B 1 153 ? 12.273 2.027 -1.207 1 98 153 ALA B CA 1
ATOM 3105 C C . ALA B 1 153 ? 12.633 1.132 -0.026 1 98 153 ALA B C 1
ATOM 3107 O O . ALA B 1 153 ? 12.312 1.448 1.122 1 98 153 ALA B O 1
ATOM 3108 N N . ASP B 1 154 ? 13.312 0.039 -0.27 1 97.88 154 ASP B N 1
ATOM 3109 C CA . ASP B 1 154 ? 13.578 -0.935 0.785 1 97.88 154 ASP B CA 1
ATOM 3110 C C . ASP B 1 154 ? 14.594 -0.393 1.79 1 97.88 154 ASP B C 1
ATOM 3112 O O . ASP B 1 154 ? 14.523 -0.704 2.98 1 97.88 154 ASP B O 1
ATOM 3116 N N . THR B 1 155 ? 15.516 0.437 1.326 1 96.88 155 THR B N 1
ATOM 3117 C CA . THR B 1 155 ? 16.438 1.106 2.232 1 96.88 155 THR B CA 1
ATOM 3118 C C . THR B 1 155 ? 15.703 2.096 3.127 1 96.88 155 THR B C 1
ATOM 3120 O O . THR B 1 155 ? 15.953 2.154 4.336 1 96.88 155 THR B O 1
ATOM 3123 N N . VAL B 1 156 ? 14.82 2.861 2.568 1 97.56 156 VAL B N 1
ATOM 3124 C CA . VAL B 1 156 ? 14.039 3.846 3.314 1 97.56 156 VAL B CA 1
ATOM 3125 C C . VAL B 1 156 ? 13.203 3.143 4.379 1 97.56 156 VAL B C 1
ATOM 3127 O O . VAL B 1 156 ? 13.18 3.561 5.539 1 97.56 156 VAL B O 1
ATOM 3130 N N . VAL B 1 157 ? 12.531 2.068 4.023 1 97.62 157 VAL B N 1
ATOM 3131 C CA . VAL B 1 157 ? 11.68 1.325 4.945 1 97.62 157 VAL B CA 1
ATOM 3132 C C . VAL B 1 157 ? 12.531 0.735 6.07 1 97.62 157 VAL B C 1
ATOM 3134 O O . VAL B 1 157 ? 12.18 0.848 7.246 1 97.62 157 VAL B O 1
ATOM 3137 N N . GLY B 1 158 ? 13.633 0.13 5.75 1 96 158 GLY B N 1
ATOM 3138 C CA . GLY B 1 158 ? 14.477 -0.531 6.73 1 96 158 GLY B CA 1
ATOM 3139 C C . GLY B 1 158 ? 15.055 0.423 7.758 1 96 158 GLY B C 1
ATOM 3140 O O . GLY B 1 158 ? 15.258 0.047 8.914 1 96 158 GLY B O 1
ATOM 3141 N N . ASN B 1 159 ? 15.258 1.689 7.371 1 95.94 159 ASN B N 1
ATOM 3142 C CA . ASN B 1 159 ? 15.898 2.676 8.234 1 95.94 159 ASN B CA 1
ATOM 3143 C C . ASN B 1 159 ? 14.883 3.414 9.094 1 95.94 159 ASN B C 1
ATOM 3145 O O . ASN B 1 159 ? 15.25 4.09 10.055 1 95.94 159 ASN B O 1
ATOM 3149 N N . ALA B 1 160 ? 13.625 3.242 8.805 1 97.81 160 ALA B N 1
ATOM 3150 C CA . ALA B 1 160 ? 12.648 4.176 9.359 1 97.81 160 ALA B CA 1
ATOM 3151 C C . ALA B 1 160 ? 11.859 3.533 10.5 1 97.81 160 ALA B C 1
ATOM 3153 O O . AL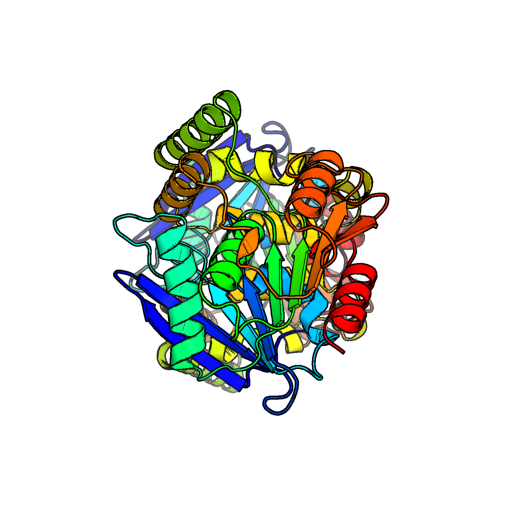A B 1 160 ? 11.273 4.234 11.328 1 97.81 160 ALA B O 1
ATOM 3154 N N . PHE B 1 161 ? 11.797 2.213 10.594 1 98.5 161 PHE B N 1
ATOM 3155 C CA . PHE B 1 161 ? 11.078 1.529 11.664 1 98.5 161 PHE B CA 1
ATOM 3156 C C . PHE B 1 161 ? 12 1.244 12.844 1 98.5 161 PHE B C 1
ATOM 3158 O O . PHE B 1 161 ? 13.203 1.059 12.656 1 98.5 161 PHE B O 1
ATOM 3165 N N . ALA B 1 162 ? 11.406 1.234 14.062 1 98.69 162 ALA B N 1
ATOM 3166 C CA . ALA B 1 162 ? 12.133 0.681 15.203 1 98.69 162 ALA B CA 1
ATOM 3167 C C . ALA B 1 162 ? 12.453 -0.797 14.984 1 98.69 162 ALA B C 1
ATOM 3169 O O . ALA B 1 162 ? 11.719 -1.496 14.273 1 98.69 162 ALA B O 1
ATOM 3170 N N . ALA B 1 163 ? 13.492 -1.282 15.664 1 97.44 163 ALA B N 1
ATOM 3171 C CA . ALA B 1 163 ? 13.992 -2.635 15.445 1 97.44 163 ALA B CA 1
ATOM 3172 C C . ALA B 1 163 ? 12.906 -3.674 15.695 1 97.44 163 ALA B C 1
ATOM 3174 O O . ALA B 1 163 ? 12.695 -4.574 14.883 1 97.44 163 ALA B O 1
ATOM 3175 N N . GLU B 1 164 ? 12.242 -3.529 16.766 1 97.62 164 GLU B N 1
ATOM 3176 C CA . GLU B 1 164 ? 11.211 -4.504 17.109 1 97.62 164 GLU B CA 1
ATOM 3177 C C . GLU B 1 164 ? 10.023 -4.414 16.156 1 97.62 164 GLU B C 1
ATOM 3179 O O . GLU B 1 164 ? 9.492 -5.438 15.719 1 97.62 164 GLU B O 1
ATOM 3184 N N . SER B 1 165 ? 9.594 -3.191 15.805 1 97.94 165 SER B N 1
ATOM 3185 C CA . SER B 1 165 ? 8.484 -2.996 14.875 1 97.94 165 SER B CA 1
ATOM 3186 C C . SER B 1 165 ? 8.805 -3.568 13.5 1 97.94 165 SER B C 1
ATOM 3188 O O . SER B 1 165 ? 7.941 -4.164 12.852 1 97.94 165 SER B O 1
ATOM 3190 N N . TYR B 1 166 ? 10.062 -3.4 13.109 1 97.75 166 TYR B N 1
ATOM 3191 C CA . TYR B 1 166 ? 10.484 -3.871 11.797 1 97.75 166 TYR B CA 1
ATOM 3192 C C . TYR B 1 166 ? 10.305 -5.379 11.672 1 97.75 166 TYR B C 1
ATOM 3194 O O . TYR B 1 166 ? 9.953 -5.883 10.602 1 97.75 166 TYR B O 1
ATOM 3202 N N . LYS B 1 167 ? 10.43 -6.098 12.734 1 96.06 167 LYS B N 1
ATOM 3203 C CA . LYS B 1 167 ? 10.367 -7.555 12.734 1 96.06 167 LYS B CA 1
ATOM 3204 C C . LYS B 1 167 ? 8.938 -8.047 12.984 1 96.06 167 LYS B C 1
ATOM 3206 O O . LYS B 1 167 ? 8.508 -9.039 12.391 1 96.06 167 LYS B O 1
ATOM 3211 N N . SER B 1 168 ? 8.227 -7.328 13.797 1 96.38 168 SER B N 1
ATOM 3212 C CA . SER B 1 168 ? 6.98 -7.887 14.305 1 96.38 168 SER B CA 1
ATOM 3213 C C . SER B 1 168 ? 5.777 -7.32 13.562 1 96.38 168 SER B C 1
ATOM 3215 O O . SER B 1 168 ? 4.707 -7.93 13.547 1 96.38 168 SER B O 1
ATOM 3217 N N . LYS B 1 169 ? 5.887 -6.133 12.938 1 97.62 169 LYS B N 1
ATOM 3218 C CA . LYS B 1 169 ? 4.75 -5.469 12.305 1 97.62 169 LYS B CA 1
ATOM 3219 C C . LYS B 1 169 ? 4.84 -5.562 10.781 1 97.62 169 LYS B C 1
ATOM 3221 O O . LYS B 1 169 ? 4.852 -4.539 10.094 1 97.62 169 LYS B O 1
ATOM 3226 N N . ARG B 1 170 ? 4.727 -6.73 10.281 1 97.69 170 ARG B N 1
ATOM 3227 C CA . ARG B 1 170 ? 4.992 -7.016 8.875 1 97.69 170 ARG B CA 1
ATOM 3228 C C . ARG B 1 170 ? 3.957 -6.348 7.977 1 97.69 170 ARG B C 1
ATOM 3230 O O . ARG B 1 170 ? 4.273 -5.93 6.859 1 97.69 170 ARG B O 1
ATOM 3237 N N . GLY B 1 171 ? 2.668 -6.34 8.484 1 97.88 171 GLY B N 1
ATOM 3238 C CA . GLY B 1 171 ? 1.655 -5.641 7.715 1 97.88 171 GLY B CA 1
ATOM 3239 C C . GLY B 1 171 ? 1.959 -4.164 7.531 1 97.88 171 GLY B C 1
ATOM 3240 O O . GLY B 1 171 ? 1.878 -3.641 6.418 1 97.88 171 GLY B O 1
ATOM 3241 N N . GLU B 1 172 ? 2.385 -3.49 8.633 1 98.31 172 GLU B N 1
ATOM 3242 C CA . GLU B 1 172 ? 2.713 -2.068 8.617 1 9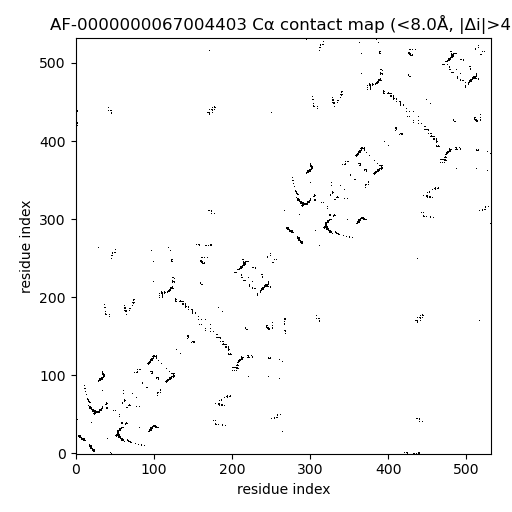8.31 172 GLU B CA 1
ATOM 3243 C C . GLU B 1 172 ? 3.967 -1.801 7.789 1 98.31 172 GLU B C 1
ATOM 3245 O O . GLU B 1 172 ? 4.027 -0.824 7.039 1 98.31 172 GLU B O 1
ATOM 3250 N N . VAL B 1 173 ? 4.949 -2.688 7.934 1 98.62 173 VAL B N 1
ATOM 3251 C CA . VAL B 1 173 ? 6.184 -2.553 7.168 1 98.62 173 VAL B CA 1
ATOM 3252 C C . VAL B 1 173 ? 5.879 -2.678 5.676 1 98.62 173 VAL B C 1
ATOM 3254 O O . VAL B 1 173 ? 6.379 -1.893 4.867 1 98.62 173 VAL B O 1
ATOM 3257 N N . THR B 1 174 ? 5.055 -3.607 5.316 1 98.62 174 THR B N 1
ATOM 3258 C CA . THR B 1 174 ? 4.703 -3.816 3.916 1 98.62 174 THR B CA 1
ATOM 3259 C C . THR B 1 174 ? 3.852 -2.664 3.395 1 98.62 174 THR B C 1
ATOM 3261 O O . THR B 1 174 ? 3.971 -2.271 2.232 1 98.62 174 THR B O 1
ATOM 3264 N N . LEU B 1 175 ? 2.959 -2.154 4.266 1 98.44 175 LEU B N 1
ATOM 3265 C CA . LEU B 1 175 ? 2.191 -0.974 3.887 1 98.44 175 LEU B CA 1
ATOM 3266 C C . LEU B 1 175 ? 3.117 0.176 3.504 1 98.44 175 LEU B C 1
ATOM 3268 O O . LEU B 1 175 ? 2.916 0.826 2.475 1 98.44 175 LEU B O 1
ATOM 3272 N N . ALA B 1 176 ? 4.137 0.43 4.328 1 98.75 176 ALA B N 1
ATOM 3273 C CA . ALA B 1 176 ? 5.109 1.473 4.02 1 98.75 176 ALA B CA 1
ATOM 3274 C C . ALA B 1 176 ? 5.801 1.201 2.686 1 98.75 176 ALA B C 1
ATOM 3276 O O . ALA B 1 176 ? 5.965 2.107 1.867 1 98.75 176 ALA B O 1
ATOM 3277 N N . ARG B 1 177 ? 6.172 -0.03 2.463 1 98.69 177 ARG B N 1
ATOM 3278 C CA . ARG B 1 177 ? 6.824 -0.398 1.209 1 98.69 177 ARG B CA 1
ATOM 3279 C C . ARG B 1 177 ? 5.895 -0.169 0.021 1 98.69 177 ARG B C 1
ATOM 3281 O O . ARG B 1 177 ? 6.328 0.312 -1.028 1 98.69 177 ARG B O 1
ATOM 3288 N N . GLU B 1 178 ? 4.664 -0.569 0.203 1 98.69 178 GLU B N 1
ATOM 3289 C CA . GLU B 1 178 ? 3.691 -0.393 -0.87 1 98.69 178 GLU B CA 1
ATOM 3290 C C . GLU B 1 178 ? 3.5 1.083 -1.205 1 98.69 178 GLU B C 1
ATOM 3292 O O . GLU B 1 178 ? 3.498 1.464 -2.377 1 98.69 178 GLU B O 1
ATOM 3297 N N . MET B 1 179 ? 3.336 1.909 -0.194 1 98.75 179 MET B N 1
ATOM 3298 C CA . MET B 1 179 ? 3.189 3.342 -0.433 1 98.75 179 MET B CA 1
ATOM 3299 C C . MET B 1 179 ? 4.395 3.893 -1.192 1 98.75 179 MET B C 1
ATOM 3301 O O . MET B 1 179 ? 4.234 4.625 -2.17 1 98.75 179 MET B O 1
ATOM 3305 N N . LEU B 1 180 ? 5.574 3.469 -0.81 1 98.69 180 LEU B N 1
ATOM 3306 C CA . LEU B 1 180 ? 6.797 3.998 -1.402 1 98.69 180 LEU B CA 1
ATOM 3307 C C . LEU B 1 180 ? 6.984 3.477 -2.824 1 98.69 180 LEU B C 1
ATOM 3309 O O . LEU B 1 180 ? 7.164 4.262 -3.758 1 98.69 180 LEU B O 1
ATOM 3313 N N . THR B 1 181 ? 6.867 2.191 -3.029 1 98.38 181 THR B N 1
ATOM 3314 C CA . THR B 1 181 ? 7.234 1.584 -4.305 1 98.38 181 THR B CA 1
ATOM 3315 C C . THR B 1 181 ? 6.254 1.993 -5.398 1 98.38 181 THR B C 1
ATOM 3317 O O . THR B 1 181 ? 6.59 1.953 -6.586 1 98.38 181 THR B O 1
ATOM 3320 N N . ARG B 1 182 ? 5.094 2.453 -4.973 1 98.38 182 ARG B N 1
ATOM 3321 C CA . ARG B 1 182 ? 4.059 2.752 -5.957 1 98.38 182 ARG B CA 1
ATOM 3322 C C . ARG B 1 182 ? 4.004 4.246 -6.258 1 98.38 182 ARG B C 1
ATOM 3324 O O . ARG B 1 182 ? 3.129 4.707 -6.992 1 98.38 182 ARG B O 1
ATOM 3331 N N . GLN B 1 183 ? 4.914 5.02 -5.715 1 98.75 183 GLN B N 1
ATOM 3332 C CA . GLN B 1 183 ? 4.969 6.445 -6.02 1 98.75 183 GLN B CA 1
ATOM 3333 C C . GLN B 1 183 ? 5.469 6.68 -7.445 1 98.75 183 GLN B C 1
ATOM 3335 O O . GLN B 1 183 ? 6.238 5.879 -7.98 1 98.75 183 GLN B O 1
ATOM 3340 N N . ASP B 1 184 ? 4.965 7.801 -8.031 1 98 184 ASP B N 1
ATOM 3341 C CA . ASP B 1 184 ? 5.621 8.328 -9.227 1 98 184 ASP B CA 1
ATOM 3342 C C . ASP B 1 184 ? 7.062 8.734 -8.93 1 98 184 ASP B C 1
ATOM 3344 O O . ASP B 1 184 ? 7.309 9.594 -8.086 1 98 184 ASP B O 1
ATOM 3348 N N . PRO B 1 185 ? 8.008 8.125 -9.641 1 98.56 185 PRO B N 1
ATOM 3349 C CA . PRO B 1 185 ? 9.406 8.414 -9.312 1 98.56 185 PRO B CA 1
ATOM 3350 C C . PRO B 1 185 ? 9.742 9.906 -9.422 1 98.56 185 PRO B C 1
ATOM 3352 O O . PRO B 1 185 ? 10.461 10.438 -8.578 1 98.56 185 PRO B O 1
ATOM 3355 N N . GLU B 1 186 ? 9.258 10.523 -10.422 1 98.75 186 GLU B N 1
ATOM 3356 C CA . GLU B 1 186 ? 9.547 11.945 -10.57 1 98.75 186 GLU B CA 1
ATOM 3357 C C . GLU B 1 186 ? 8.906 12.766 -9.453 1 98.75 186 GLU B C 1
ATOM 3359 O O . GLU B 1 186 ? 9.508 13.703 -8.938 1 98.75 186 GLU B O 1
ATOM 3364 N N . GLY B 1 187 ? 7.645 12.469 -9.125 1 98.69 187 GLY B N 1
ATOM 3365 C CA . GLY B 1 187 ? 7.008 13.133 -8 1 98.69 187 GLY B CA 1
ATOM 3366 C C . GLY B 1 187 ? 7.797 13.008 -6.707 1 98.69 187 GLY B C 1
ATOM 3367 O O . GLY B 1 187 ? 7.969 13.992 -5.98 1 98.69 187 GLY B O 1
ATOM 3368 N N . TYR B 1 188 ? 8.281 11.812 -6.449 1 98.88 188 TYR B N 1
ATOM 3369 C CA . TYR B 1 188 ? 9.086 11.57 -5.258 1 98.88 188 TYR B CA 1
ATOM 3370 C C . TYR B 1 188 ? 10.391 12.344 -5.312 1 98.88 188 TYR B C 1
ATOM 3372 O O . TYR B 1 188 ? 10.82 12.938 -4.316 1 98.88 188 TYR B O 1
ATOM 3380 N N . ALA B 1 189 ? 11.031 12.328 -6.473 1 98.88 189 ALA B N 1
ATOM 3381 C CA . ALA B 1 189 ? 12.305 13.031 -6.648 1 98.88 189 ALA B CA 1
ATOM 3382 C C . ALA B 1 189 ? 12.133 14.531 -6.438 1 98.88 189 ALA B C 1
ATOM 3384 O O . ALA B 1 189 ? 12.945 15.164 -5.754 1 98.88 189 ALA B O 1
ATOM 3385 N N . LEU B 1 190 ? 11.141 15.07 -7 1 98.69 190 LEU B N 1
ATOM 3386 C CA . LEU B 1 190 ? 10.859 16.484 -6.836 1 98.69 190 LEU B CA 1
ATOM 3387 C C . LEU B 1 190 ? 10.656 16.844 -5.363 1 98.69 190 LEU B C 1
ATOM 3389 O O . LEU B 1 190 ? 11.102 17.891 -4.906 1 98.69 190 LEU B O 1
ATOM 3393 N N . ALA B 1 191 ? 10 16.016 -4.648 1 98.81 191 ALA B N 1
ATOM 3394 C CA . ALA B 1 191 ? 9.766 16.266 -3.227 1 98.81 191 ALA B CA 1
ATOM 3395 C C . ALA B 1 191 ? 11.062 16.203 -2.434 1 98.81 191 ALA B C 1
ATOM 3397 O O . ALA B 1 191 ? 11.25 16.969 -1.479 1 98.81 191 ALA B O 1
ATOM 3398 N N . CYS B 1 192 ? 11.938 15.242 -2.797 1 98.81 192 CYS B N 1
ATOM 3399 C CA . CYS B 1 192 ? 13.258 15.211 -2.186 1 98.81 192 CYS B CA 1
ATOM 3400 C C . CYS B 1 192 ? 13.984 16.531 -2.379 1 98.81 192 CYS B C 1
ATOM 3402 O O . CYS B 1 192 ? 14.578 17.078 -1.439 1 98.81 192 CYS B O 1
ATOM 3404 N N . GLU B 1 193 ? 13.898 17.016 -3.557 1 98.81 193 GLU B N 1
ATOM 3405 C CA . GLU B 1 193 ? 14.555 18.281 -3.867 1 98.81 193 GLU B CA 1
ATOM 3406 C C . GLU B 1 193 ? 13.898 19.438 -3.121 1 98.81 193 GLU B C 1
ATOM 3408 O O . GLU B 1 193 ? 14.586 20.344 -2.65 1 98.81 193 GLU B O 1
ATOM 3413 N N . ALA B 1 194 ? 12.594 19.438 -3.023 1 98.81 194 ALA B N 1
ATOM 3414 C CA . ALA B 1 194 ? 11.891 20.453 -2.24 1 98.81 194 ALA B CA 1
ATOM 3415 C C . ALA B 1 194 ? 12.352 20.438 -0.786 1 98.81 194 ALA B C 1
ATOM 3417 O O . ALA B 1 194 ? 12.57 21.5 -0.187 1 98.81 194 ALA B O 1
ATOM 3418 N N . ALA B 1 195 ? 12.492 19.266 -0.22 1 98.81 195 ALA B N 1
ATOM 3419 C CA . ALA B 1 195 ? 12.969 19.125 1.152 1 98.81 195 ALA B CA 1
ATOM 3420 C C . ALA B 1 195 ? 14.398 19.641 1.286 1 98.81 195 ALA B C 1
ATOM 3422 O O . ALA B 1 195 ? 14.734 20.328 2.258 1 98.81 195 ALA B O 1
ATOM 3423 N N . ALA B 1 196 ? 15.211 19.297 0.314 1 98.75 196 ALA B N 1
ATOM 3424 C CA . ALA B 1 196 ? 16.609 19.719 0.328 1 98.75 196 ALA B CA 1
ATOM 3425 C C . ALA B 1 196 ? 16.734 21.234 0.329 1 98.75 196 ALA B C 1
ATOM 3427 O O . ALA B 1 196 ? 17.625 21.797 0.969 1 98.75 196 ALA B O 1
ATOM 3428 N N . ASN B 1 197 ? 15.797 21.859 -0.347 1 98.5 197 ASN B N 1
ATOM 3429 C CA . ASN B 1 197 ? 15.875 23.297 -0.537 1 98.5 197 ASN B CA 1
ATOM 3430 C C . ASN B 1 197 ? 14.93 24.047 0.408 1 98.5 197 ASN B C 1
ATOM 3432 O O . ASN B 1 197 ? 14.656 25.234 0.21 1 98.5 197 ASN B O 1
ATOM 3436 N N . SER B 1 198 ? 14.461 23.359 1.389 1 98.69 198 SER B N 1
ATOM 3437 C CA . SER B 1 198 ? 13.438 23.922 2.271 1 98.69 198 SER B CA 1
ATOM 3438 C C . SER B 1 198 ? 14.023 25 3.176 1 98.69 198 SER B C 1
ATOM 3440 O O . SER B 1 198 ? 15.234 25.078 3.369 1 98.69 198 SER B O 1
ATOM 3442 N N . SER B 1 199 ? 13.141 25.875 3.688 1 98.25 199 SER B N 1
ATOM 3443 C CA . SER B 1 199 ? 13.469 26.891 4.672 1 98.25 199 SER B CA 1
ATOM 3444 C C . SER B 1 199 ? 12.656 26.703 5.953 1 98.25 199 SER B C 1
ATOM 3446 O O . SER B 1 199 ? 11.656 25.984 5.957 1 98.25 199 SER B O 1
ATOM 3448 N N . ALA B 1 200 ? 13.117 27.312 6.992 1 98.12 200 ALA B N 1
ATOM 3449 C CA . ALA B 1 200 ? 12.391 27.266 8.258 1 98.12 200 ALA B CA 1
ATOM 3450 C C . ALA B 1 200 ? 11.086 28.047 8.172 1 98.12 200 ALA B C 1
ATOM 3452 O O . ALA B 1 200 ? 11.031 29.109 7.543 1 98.12 200 ALA B O 1
ATOM 3453 N N . PRO B 1 201 ? 10.008 27.469 8.758 1 98.31 201 PRO B N 1
ATOM 3454 C CA . PRO B 1 201 ? 8.805 28.297 8.859 1 98.31 201 PRO B CA 1
ATOM 3455 C C . PRO B 1 201 ? 8.992 29.5 9.781 1 98.31 201 PRO B C 1
ATOM 3457 O O . PRO B 1 201 ? 9.977 29.562 10.523 1 98.31 201 PRO B O 1
ATOM 3460 N N . ASP B 1 202 ? 8.078 30.5 9.641 1 97.94 202 ASP B N 1
ATOM 3461 C CA . ASP B 1 202 ? 8.07 31.594 10.594 1 97.94 202 ASP B CA 1
ATOM 3462 C C . ASP B 1 202 ? 7.449 31.172 11.922 1 97.94 202 ASP B C 1
ATOM 3464 O O . ASP B 1 202 ? 6.27 31.422 12.172 1 97.94 202 ASP B O 1
ATOM 3468 N N . PHE B 1 203 ? 8.281 30.609 12.781 1 97.88 203 PHE B N 1
ATOM 3469 C CA . PHE B 1 203 ? 7.816 30.031 14.031 1 97.88 203 PHE B CA 1
ATOM 3470 C C . PHE B 1 203 ? 7.055 31.062 14.859 1 97.88 203 PHE B C 1
ATOM 3472 O O . PHE B 1 203 ? 6.117 30.703 15.586 1 97.88 203 PHE B O 1
ATOM 3479 N N . GLY B 1 204 ? 7.445 32.281 14.766 1 96.81 204 GLY B N 1
ATOM 3480 C CA . GLY B 1 204 ? 6.84 33.344 15.555 1 96.81 204 GLY B CA 1
ATOM 3481 C C . GLY B 1 204 ? 5.41 33.625 15.156 1 96.81 204 GLY B C 1
ATOM 3482 O O . GLY B 1 204 ? 4.66 34.25 15.922 1 96.81 204 GLY B O 1
ATOM 3483 N N . LYS B 1 205 ? 5.031 33.188 13.992 1 97.69 205 LYS B N 1
ATOM 3484 C CA . LYS B 1 205 ? 3.689 33.469 13.484 1 97.69 205 LYS B CA 1
ATOM 3485 C C . LYS B 1 205 ? 2.73 32.312 13.82 1 97.69 205 LYS B C 1
ATOM 3487 O O . LYS B 1 205 ? 1.52 32.438 13.633 1 97.69 205 LYS B O 1
ATOM 3492 N N . ILE B 1 206 ? 3.238 31.25 14.344 1 98.12 206 ILE B N 1
ATOM 3493 C CA . ILE B 1 206 ? 2.406 30.094 14.656 1 98.12 206 ILE B CA 1
ATOM 3494 C C . ILE B 1 206 ? 1.729 30.312 16.016 1 98.12 206 ILE B C 1
ATOM 3496 O O . ILE B 1 206 ? 2.4 30.406 17.047 1 98.12 206 ILE B O 1
ATOM 3500 N N . GLN B 1 207 ? 0.463 30.312 16 1 96.62 207 GLN B N 1
ATOM 3501 C CA . GLN B 1 207 ? -0.317 30.578 17.203 1 96.62 207 GLN B CA 1
ATOM 3502 C C . GLN B 1 207 ? -0.923 29.281 17.75 1 96.62 207 GLN B C 1
ATOM 3504 O O . GLN B 1 207 ? -1.33 29.234 18.922 1 96.62 207 GLN B O 1
ATOM 3509 N N . ALA B 1 208 ? -0.965 28.297 16.938 1 97.19 208 ALA B N 1
ATOM 3510 C CA . ALA B 1 208 ? -1.598 27.031 17.266 1 97.19 208 ALA B CA 1
ATOM 3511 C C . ALA B 1 208 ? -0.846 26.312 18.391 1 97.19 208 ALA B C 1
ATOM 3513 O O . ALA B 1 208 ? 0.372 26.469 18.516 1 97.19 208 ALA B O 1
ATOM 3514 N N . LYS B 1 209 ? -1.596 25.578 19.203 1 97.56 209 LYS B N 1
ATOM 3515 C CA . LYS B 1 209 ? -0.972 24.578 20.078 1 97.56 209 LYS B CA 1
ATOM 3516 C C . LYS B 1 209 ? -0.32 23.469 19.266 1 97.56 209 LYS B C 1
ATOM 3518 O O . LYS B 1 209 ? -0.917 22.953 18.328 1 97.56 209 LYS B O 1
ATOM 3523 N N . VAL B 1 210 ? 0.936 23.172 19.656 1 98.69 210 VAL B N 1
ATOM 3524 C CA . VAL B 1 210 ? 1.653 22.172 18.859 1 98.69 210 VAL B CA 1
ATOM 3525 C C . VAL B 1 210 ? 2.152 21.047 19.766 1 98.69 210 VAL B C 1
ATOM 3527 O O . VAL B 1 210 ? 2.768 21.312 20.812 1 98.69 210 VAL B O 1
ATOM 3530 N N . VAL B 1 211 ? 1.879 19.844 19.438 1 98.88 211 VAL B N 1
ATOM 3531 C CA . VAL B 1 211 ? 2.508 18.672 20.047 1 98.88 211 VAL B CA 1
ATOM 3532 C C . VAL B 1 211 ? 3.439 18 19.047 1 98.88 211 VAL B C 1
ATOM 3534 O O . VAL B 1 211 ? 2.998 17.547 17.984 1 98.88 211 VAL B O 1
ATOM 3537 N N . VAL B 1 212 ? 4.707 17.969 19.375 1 98.88 212 VAL B N 1
ATOM 3538 C CA . VAL B 1 212 ? 5.699 17.25 18.594 1 98.88 212 VAL B CA 1
ATOM 3539 C C . VAL B 1 212 ? 5.855 15.836 19.141 1 98.88 212 VAL B C 1
ATOM 3541 O O . VAL B 1 212 ? 6.109 15.648 20.328 1 98.88 212 VAL B O 1
ATOM 3544 N N . VAL B 1 213 ? 5.66 14.867 18.328 1 98.94 213 VAL B N 1
ATOM 3545 C CA . VAL B 1 213 ? 5.77 13.469 18.734 1 98.94 213 VAL B CA 1
ATOM 3546 C C . VAL B 1 213 ? 7.035 12.859 18.125 1 98.94 213 VAL B C 1
ATOM 3548 O O . VAL B 1 213 ? 7.215 12.852 16.906 1 98.94 213 VAL B O 1
ATOM 3551 N N . SER B 1 214 ? 7.895 12.375 19.016 1 98.88 214 SER B N 1
ATOM 3552 C CA . SER B 1 214 ? 9.148 11.758 18.594 1 98.88 214 SER B CA 1
ATOM 3553 C C . SER B 1 214 ? 9.203 10.289 18.984 1 98.88 214 SER B C 1
ATOM 3555 O O . SER B 1 214 ? 8.734 9.906 20.062 1 98.88 214 SER B O 1
ATOM 3557 N N . GLY B 1 215 ? 9.641 9.438 18.047 1 98.88 215 GLY B N 1
ATOM 3558 C CA . GLY B 1 215 ? 10.016 8.078 18.406 1 98.88 215 GLY B CA 1
ATOM 3559 C C . GLY B 1 215 ? 11.43 7.969 18.953 1 98.88 215 GLY B C 1
ATOM 3560 O O . GLY B 1 215 ? 12.359 8.523 18.359 1 98.88 215 GLY B O 1
ATOM 3561 N N . LYS B 1 216 ? 11.594 7.281 19.938 1 98.81 216 LYS B N 1
ATOM 3562 C CA . LYS B 1 216 ? 12.906 7.172 20.562 1 98.81 216 LYS B CA 1
ATOM 3563 C C . LYS B 1 216 ? 13.922 6.559 19.609 1 98.81 216 LYS B C 1
ATOM 3565 O O . LYS B 1 216 ? 15.109 6.883 19.656 1 98.81 216 LYS B O 1
ATOM 3570 N N . GLU B 1 217 ? 13.492 5.711 18.734 1 98.69 217 GLU B N 1
ATOM 3571 C CA . GLU B 1 217 ? 14.391 5.031 17.812 1 98.69 217 GLU B CA 1
ATOM 3572 C C . GLU B 1 217 ? 14.32 5.652 16.422 1 98.69 217 GLU B C 1
ATOM 3574 O O . GLU B 1 217 ? 14.727 5.031 15.43 1 98.69 217 GLU B O 1
ATOM 3579 N N . ASP B 1 218 ? 13.727 6.836 16.312 1 98.75 218 ASP B N 1
ATOM 3580 C CA . ASP B 1 218 ? 13.625 7.527 15.039 1 98.75 218 ASP B CA 1
ATOM 3581 C C . ASP B 1 218 ? 14.977 8.086 14.602 1 98.75 218 ASP B C 1
ATOM 3583 O O . ASP B 1 218 ? 15.492 9.023 15.211 1 98.75 218 ASP B O 1
ATOM 3587 N N . LYS B 1 219 ? 15.477 7.562 13.484 1 97.06 219 LYS B N 1
ATOM 3588 C CA . LYS B 1 219 ? 16.766 8.008 12.977 1 97.06 219 LYS B CA 1
ATOM 3589 C C . LYS B 1 219 ? 16.609 9.086 11.914 1 97.06 219 LYS B C 1
ATOM 3591 O O . LYS B 1 219 ? 17.562 9.766 11.555 1 97.06 219 LYS B O 1
ATOM 3596 N N . VAL B 1 220 ? 15.414 9.297 11.461 1 97.25 220 VAL B N 1
ATOM 3597 C CA . VAL B 1 220 ? 15.125 10.273 10.406 1 97.25 220 VAL B CA 1
ATOM 3598 C C . VAL B 1 220 ? 14.852 11.641 11.039 1 97.25 220 VAL B C 1
ATOM 3600 O O . VAL B 1 220 ? 15.43 12.648 10.617 1 97.25 220 VAL B O 1
ATOM 3603 N N . SER B 1 221 ? 13.977 11.719 11.938 1 98.19 221 SER B N 1
ATOM 3604 C CA . SER B 1 221 ? 13.688 12.859 12.805 1 98.19 221 SER B CA 1
ATOM 3605 C C . SER B 1 221 ? 13.914 12.516 14.273 1 98.19 221 SER B C 1
ATOM 3607 O O . SER B 1 221 ? 12.984 12.117 14.977 1 98.19 221 SER B O 1
ATOM 3609 N N . THR B 1 222 ? 15.117 12.789 14.742 1 98.44 222 THR B N 1
ATOM 3610 C CA . THR B 1 222 ? 15.562 12.328 16.062 1 98.44 222 THR B CA 1
ATOM 3611 C C . THR B 1 222 ? 14.812 13.055 17.172 1 98.44 222 THR B C 1
ATOM 3613 O O . THR B 1 222 ? 14.172 14.078 16.922 1 98.44 222 THR B O 1
ATOM 3616 N N . VAL B 1 223 ? 14.914 12.477 18.391 1 98.75 223 VAL B N 1
ATOM 3617 C CA . VAL B 1 223 ? 14.344 13.125 19.578 1 98.75 223 VAL B CA 1
ATOM 3618 C C . VAL B 1 223 ? 14.914 14.531 19.703 1 98.75 223 VAL B C 1
ATOM 3620 O O . VAL B 1 223 ? 14.18 15.477 20.031 1 98.75 223 VAL B O 1
ATOM 3623 N N . GLN B 1 224 ? 16.172 14.711 19.406 1 98.5 224 GLN B N 1
ATOM 3624 C CA . GLN B 1 224 ? 16.828 16.016 19.484 1 98.5 224 GLN B CA 1
ATOM 3625 C C . GLN B 1 224 ? 16.234 16.984 18.484 1 98.5 224 GLN B C 1
ATOM 3627 O O . GLN B 1 224 ? 16.062 18.172 18.766 1 98.5 224 GLN B O 1
ATOM 3632 N N . ALA B 1 225 ? 15.961 16.516 17.281 1 97.88 225 ALA B N 1
ATOM 3633 C CA . ALA B 1 225 ? 15.32 17.359 16.281 1 97.88 225 ALA B CA 1
ATOM 3634 C C . ALA B 1 225 ? 13.953 17.844 16.75 1 97.88 225 ALA B C 1
ATOM 3636 O O . ALA B 1 225 ? 13.586 19 16.531 1 97.88 225 ALA B O 1
ATOM 3637 N N . GLY B 1 226 ? 13.18 16.938 17.391 1 98.44 226 GLY B N 1
ATOM 3638 C CA . GLY B 1 226 ? 11.906 17.312 17.969 1 98.44 226 GLY B CA 1
ATOM 3639 C C . GLY B 1 226 ? 12.031 18.359 19.062 1 98.44 226 GLY B C 1
ATOM 3640 O O . GLY B 1 226 ? 11.219 19.281 19.156 1 98.44 226 GLY B O 1
ATOM 3641 N N . GLU B 1 227 ? 13.062 18.203 19.875 1 98.44 227 GLU B N 1
ATOM 3642 C CA . GLU B 1 227 ? 13.336 19.188 20.922 1 98.44 227 GLU B CA 1
ATOM 3643 C C . GLU B 1 227 ? 13.625 20.562 20.344 1 98.44 227 GLU B C 1
ATOM 3645 O O . GLU B 1 227 ? 13.117 21.562 20.828 1 98.44 227 GLU B O 1
ATOM 3650 N N . THR B 1 228 ? 14.422 20.562 19.312 1 98 228 THR B N 1
ATOM 3651 C CA . THR B 1 228 ? 14.766 21.828 18.656 1 98 228 THR B CA 1
ATOM 3652 C C . THR B 1 228 ? 13.516 22.5 18.094 1 98 228 THR B C 1
ATOM 3654 O O . THR B 1 228 ? 13.336 23.703 18.25 1 98 228 THR B O 1
ATOM 3657 N N . THR B 1 229 ? 12.703 21.719 17.438 1 98.06 229 THR B N 1
ATOM 3658 C CA . THR B 1 229 ? 11.453 22.25 16.875 1 98.06 229 THR B CA 1
ATOM 3659 C C . THR B 1 229 ? 10.57 22.812 17.984 1 98.06 229 THR B C 1
ATOM 3661 O O . THR B 1 229 ? 10.023 23.906 17.859 1 98.06 229 THR B O 1
ATOM 3664 N N . THR B 1 230 ? 10.453 22.094 19.078 1 98.38 230 THR B N 1
ATOM 3665 C CA . THR B 1 230 ? 9.633 22.5 20.203 1 98.38 230 THR B CA 1
ATOM 3666 C C . THR B 1 230 ? 10.164 23.797 20.812 1 98.38 230 THR B C 1
ATOM 3668 O O . THR B 1 230 ? 9.391 24.703 21.141 1 98.38 230 THR B O 1
ATOM 3671 N N . GLN B 1 231 ? 11.414 23.906 20.938 1 97.81 231 GLN B N 1
ATOM 3672 C CA . GLN B 1 231 ? 12.047 25.094 21.5 1 97.81 231 GLN B CA 1
ATOM 3673 C C . GLN B 1 231 ? 11.789 26.312 20.625 1 97.81 231 GLN B C 1
ATOM 3675 O O . GLN B 1 231 ? 11.508 27.406 21.141 1 97.81 231 GLN B O 1
ATOM 3680 N N . LYS B 1 232 ? 11.891 26.125 19.359 1 97.38 232 LYS B N 1
ATOM 3681 C CA . LYS B 1 232 ? 11.672 27.219 18.422 1 97.38 232 LYS B CA 1
ATOM 3682 C C . LYS B 1 232 ? 10.227 27.703 18.469 1 97.38 232 LYS B C 1
ATOM 3684 O O . LYS B 1 232 ? 9.961 28.891 18.25 1 97.38 232 LYS B O 1
ATOM 3689 N N . LEU B 1 233 ? 9.328 26.828 18.734 1 97.31 233 LEU B N 1
ATOM 3690 C CA . LEU B 1 233 ? 7.91 27.156 18.781 1 97.31 233 LEU B CA 1
ATOM 3691 C C . LEU B 1 233 ? 7.559 27.875 20.094 1 97.31 233 LEU B C 1
ATOM 3693 O O . LEU B 1 233 ? 6.609 28.656 20.125 1 97.31 233 LEU B O 1
ATOM 3697 N N . GLY B 1 234 ? 8.297 27.531 21.141 1 94.75 234 GLY B N 1
ATOM 3698 C CA . GLY B 1 234 ? 8.117 28.234 22.406 1 94.75 234 GLY B CA 1
ATOM 3699 C C . GLY B 1 234 ? 7.043 27.641 23.281 1 94.75 234 GLY B C 1
ATOM 3700 O O . GLY B 1 234 ? 6.938 26.406 23.391 1 94.75 234 GLY B O 1
ATOM 3701 N N . SER B 1 235 ? 6.301 28.438 23.984 1 92.69 235 SER B N 1
ATOM 3702 C CA . SER B 1 235 ? 5.453 28.031 25.094 1 92.69 235 SER B CA 1
ATOM 3703 C C . SER B 1 235 ? 4.223 27.281 24.594 1 92.69 235 SER B C 1
ATOM 3705 O O . SER B 1 235 ? 3.578 26.562 25.359 1 92.69 235 SER B O 1
ATOM 3707 N N . ASN B 1 236 ? 3.939 27.344 23.375 1 89.94 236 ASN B N 1
ATOM 3708 C CA . ASN B 1 236 ? 2.738 26.688 22.875 1 89.94 236 ASN B CA 1
ATOM 3709 C C . ASN B 1 236 ? 3.035 25.281 22.375 1 89.94 236 ASN B C 1
ATOM 3711 O O . ASN B 1 236 ? 2.148 24.594 21.859 1 89.94 236 ASN B O 1
ATOM 3715 N N . ALA B 1 237 ? 4.266 24.828 22.609 1 98 237 ALA B N 1
ATOM 3716 C CA . ALA B 1 237 ? 4.648 23.531 22.031 1 98 237 ALA B CA 1
ATOM 3717 C C . ALA B 1 237 ? 5.152 22.594 23.109 1 98 237 ALA B C 1
ATOM 3719 O O . ALA B 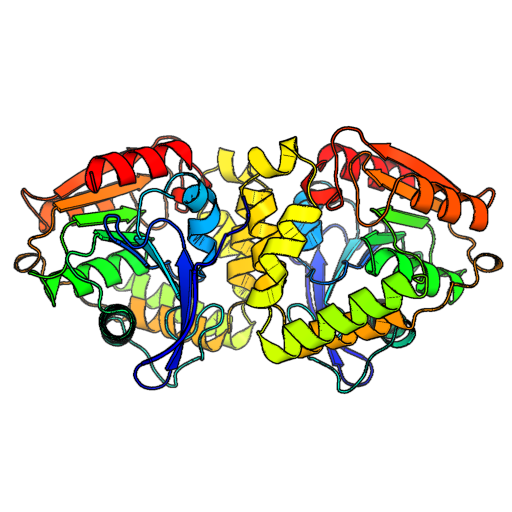1 237 ? 5.824 23.016 24.062 1 98 237 ALA B O 1
ATOM 3720 N N . THR B 1 238 ? 4.777 21.359 23.062 1 98.56 238 THR B N 1
ATOM 3721 C CA . THR B 1 238 ? 5.316 20.297 23.891 1 98.56 238 THR B CA 1
ATOM 3722 C C . THR B 1 238 ? 5.816 19.141 23.031 1 98.56 238 THR B C 1
ATOM 3724 O O . THR B 1 238 ? 5.449 19.016 21.859 1 98.56 238 THR B O 1
ATOM 3727 N N . GLN B 1 239 ? 6.688 18.359 23.609 1 98.75 239 GLN B N 1
ATOM 3728 C CA . GLN B 1 239 ? 7.188 17.172 22.938 1 98.75 239 GLN B CA 1
ATOM 3729 C C . GLN B 1 239 ? 6.816 15.906 23.719 1 98.75 239 GLN B C 1
ATOM 3731 O O . GLN B 1 239 ? 6.902 15.883 24.953 1 98.75 239 GLN B O 1
ATOM 3736 N N . GLU B 1 240 ? 6.312 14.961 23.031 1 98.75 240 GLU B N 1
ATOM 3737 C CA . GLU B 1 240 ? 6.09 13.617 23.562 1 98.75 240 GLU B CA 1
ATOM 3738 C C . GLU B 1 240 ? 6.996 12.594 22.875 1 98.75 240 GLU B C 1
ATOM 3740 O O . GLU B 1 240 ? 7.066 12.547 21.641 1 98.75 240 GLU B O 1
ATOM 3745 N N . VAL B 1 241 ? 7.742 11.812 23.672 1 98.81 241 VAL B N 1
ATOM 3746 C CA . VAL B 1 241 ? 8.641 10.797 23.125 1 98.81 241 VAL B CA 1
ATOM 3747 C C . VAL B 1 241 ? 8.062 9.406 23.375 1 98.81 241 VAL B C 1
ATOM 3749 O O . VAL B 1 241 ? 7.676 9.078 24.5 1 98.81 241 VAL B O 1
ATOM 3752 N N . ILE B 1 242 ? 7.941 8.609 22.406 1 98.81 242 ILE B N 1
ATOM 3753 C CA . ILE B 1 242 ? 7.391 7.262 22.516 1 98.81 242 ILE B CA 1
ATOM 3754 C C . ILE B 1 242 ? 8.523 6.234 22.438 1 98.81 242 ILE B C 1
ATOM 3756 O O . ILE B 1 242 ? 9.32 6.242 21.5 1 98.81 242 ILE B O 1
ATOM 3760 N N . ASP B 1 243 ? 8.57 5.285 23.391 1 98.5 243 ASP B N 1
ATOM 3761 C CA . ASP B 1 243 ? 9.578 4.234 23.422 1 98.5 243 ASP B CA 1
ATOM 3762 C C . ASP B 1 243 ? 9.336 3.197 22.328 1 98.5 243 ASP B C 1
ATOM 3764 O O . ASP B 1 243 ? 8.188 2.92 21.984 1 98.5 243 ASP B O 1
ATOM 3768 N N . SER B 1 244 ? 10.383 2.658 21.766 1 98.31 244 SER B N 1
ATOM 3769 C CA . SER B 1 244 ? 10.367 1.537 20.844 1 98.31 244 SER B CA 1
ATOM 3770 C C . SER B 1 244 ? 9.625 1.894 19.562 1 98.31 244 SER B C 1
ATOM 3772 O O . SER B 1 244 ? 8.906 1.061 19 1 98.31 244 SER B O 1
ATOM 3774 N N . VAL B 1 245 ? 9.688 3.143 19.234 1 98.81 245 VAL B N 1
ATOM 3775 C CA . VAL B 1 245 ? 9.047 3.631 18.016 1 98.81 245 VAL B CA 1
ATOM 3776 C C . VAL B 1 245 ? 10.078 4.336 17.125 1 98.81 245 VAL B C 1
ATOM 3778 O O . VAL B 1 245 ? 10.938 5.059 17.625 1 98.81 245 VAL B O 1
ATOM 3781 N N . GLY B 1 246 ? 10.031 4.016 15.844 1 98.81 246 GLY B N 1
ATOM 3782 C CA . GLY B 1 246 ? 10.852 4.691 14.852 1 98.81 246 GLY B CA 1
ATOM 3783 C C . GLY B 1 246 ? 10.148 5.863 14.188 1 98.81 246 GLY B C 1
ATOM 3784 O O . GLY B 1 246 ? 9.57 6.715 14.867 1 98.81 246 GLY B O 1
ATOM 3785 N N . HIS B 1 247 ? 10.219 5.992 12.875 1 98.88 247 HIS B N 1
ATOM 3786 C CA . HIS B 1 247 ? 9.805 7.18 12.148 1 98.88 247 HIS B CA 1
ATOM 3787 C C . HIS B 1 247 ? 8.352 7.066 11.695 1 98.88 247 HIS B C 1
ATOM 3789 O O . HIS B 1 247 ? 7.781 8.031 11.18 1 98.88 247 HIS B O 1
ATOM 3795 N N . TRP B 1 248 ? 7.746 5.902 11.812 1 98.62 248 TRP B N 1
ATOM 3796 C CA . TRP B 1 248 ? 6.359 5.703 11.398 1 98.62 248 TRP B CA 1
ATOM 3797 C C . TRP B 1 248 ? 5.438 5.613 12.617 1 98.62 248 TRP B C 1
ATOM 3799 O O . TRP B 1 248 ? 4.801 4.586 12.844 1 98.62 248 TRP B O 1
ATOM 3809 N N . HIS B 1 249 ? 5.211 6.691 13.25 1 98.69 249 HIS B N 1
ATOM 3810 C CA . HIS B 1 249 ? 4.559 6.793 14.547 1 98.69 249 HIS B CA 1
ATOM 3811 C C . HIS B 1 249 ? 3.15 6.211 14.508 1 98.69 249 HIS B C 1
ATOM 3813 O O . HIS B 1 249 ? 2.779 5.402 15.359 1 98.69 249 HIS B O 1
ATOM 3819 N N . MET B 1 250 ? 2.365 6.508 13.477 1 98.25 250 MET B N 1
ATOM 3820 C CA . MET B 1 250 ? 0.965 6.105 13.391 1 98.25 250 MET B CA 1
ATOM 3821 C C . MET B 1 250 ? 0.845 4.641 12.977 1 98.25 250 MET B C 1
ATOM 3823 O O . MET B 1 250 ? -0.226 4.047 13.094 1 98.25 250 MET B O 1
ATOM 3827 N N . LEU B 1 251 ? 1.942 4.055 12.453 1 98.44 251 LEU B N 1
ATOM 3828 C CA . LEU B 1 251 ? 1.951 2.643 12.086 1 98.44 251 LEU B CA 1
ATOM 3829 C C . LEU B 1 251 ? 2.494 1.789 13.227 1 98.44 251 LEU B C 1
ATOM 3831 O O . LEU B 1 251 ? 2.035 0.665 13.438 1 98.44 251 LEU B O 1
ATOM 3835 N N . GLU B 1 252 ? 3.473 2.369 14.008 1 98.75 252 GLU B N 1
ATOM 3836 C CA . GLU B 1 252 ? 4.199 1.605 15.016 1 98.75 252 GLU B CA 1
ATOM 3837 C C . GLU B 1 252 ? 3.525 1.72 16.391 1 98.75 252 GLU B C 1
ATOM 3839 O O . GLU B 1 252 ? 3.646 0.82 17.219 1 98.75 252 GLU B O 1
ATOM 3844 N N . ALA B 1 253 ? 2.852 2.832 16.625 1 98.56 253 ALA B N 1
ATOM 3845 C CA . ALA B 1 253 ? 2.225 3.094 17.922 1 98.56 253 ALA B CA 1
ATOM 3846 C C . ALA B 1 253 ? 0.832 3.691 17.734 1 98.56 253 ALA B C 1
ATOM 3848 O O . ALA B 1 253 ? 0.557 4.793 18.219 1 98.56 253 ALA B O 1
ATOM 3849 N N . LYS B 1 254 ? -0.102 2.889 17.234 1 98.25 254 LYS B N 1
ATOM 3850 C CA . LYS B 1 254 ? -1.418 3.348 16.797 1 98.25 254 LYS B CA 1
ATOM 3851 C C . LYS B 1 254 ? -2.227 3.895 17.969 1 98.25 254 LYS B C 1
ATOM 3853 O O . LYS B 1 254 ? -2.764 5 17.891 1 98.25 254 LYS B O 1
ATOM 3858 N N . GLU B 1 255 ? -2.27 3.162 19.031 1 98.19 255 GLU B N 1
ATOM 3859 C CA . GLU B 1 255 ? -3.068 3.574 20.188 1 98.19 255 GLU B CA 1
ATOM 3860 C C . GLU B 1 255 ? -2.545 4.879 20.781 1 98.19 255 GLU B C 1
ATOM 3862 O O . GLU B 1 255 ? -3.326 5.773 21.109 1 98.19 255 GLU B O 1
ATOM 3867 N N . LYS B 1 256 ? -1.214 4.965 20.891 1 98.69 256 LYS B N 1
ATOM 3868 C CA . LYS B 1 256 ? -0.613 6.176 21.438 1 98.69 256 LYS B CA 1
ATOM 3869 C C . LYS B 1 256 ? -0.829 7.371 20.516 1 98.69 256 LYS B C 1
ATOM 3871 O O . LYS B 1 256 ? -1.065 8.484 20.969 1 98.69 256 LYS B O 1
ATOM 3876 N N . ALA B 1 257 ? -0.705 7.129 19.219 1 98.81 257 ALA B N 1
ATOM 3877 C CA . ALA B 1 257 ? -0.952 8.195 18.234 1 98.81 257 ALA B CA 1
ATOM 3878 C C . ALA B 1 257 ? -2.367 8.75 18.375 1 98.81 257 ALA B C 1
ATOM 3880 O O . ALA B 1 257 ? -2.564 9.961 18.406 1 98.81 257 ALA B O 1
ATOM 3881 N N . VAL B 1 258 ? -3.334 7.855 18.531 1 98.75 258 VAL B N 1
ATOM 3882 C CA . VAL B 1 258 ? -4.734 8.25 18.656 1 98.75 258 VAL B CA 1
ATOM 3883 C C . VAL B 1 258 ? -4.934 9.023 19.953 1 98.75 258 VAL B C 1
ATOM 3885 O O . VAL B 1 258 ? -5.609 10.055 19.984 1 98.75 258 VAL B O 1
ATOM 3888 N N . GLU B 1 259 ? -4.32 8.531 20.969 1 98.75 259 GLU B N 1
ATOM 3889 C CA . GLU B 1 259 ? -4.414 9.188 22.281 1 98.75 259 GLU B CA 1
ATOM 3890 C C . GLU B 1 259 ? -3.902 10.625 22.203 1 98.75 259 GLU B C 1
ATOM 3892 O O . GLU B 1 259 ? -4.555 11.547 22.703 1 98.75 259 GLU B O 1
ATOM 3897 N N . ILE B 1 260 ? -2.791 10.836 21.578 1 98.75 260 ILE B N 1
ATOM 3898 C CA . ILE B 1 260 ? -2.172 12.156 21.484 1 98.75 260 ILE B CA 1
ATOM 3899 C C . ILE B 1 260 ? -3.055 13.078 20.656 1 98.75 260 ILE B C 1
ATOM 3901 O O . ILE B 1 260 ? -3.291 14.227 21.031 1 98.75 260 ILE B O 1
ATOM 3905 N N . ILE B 1 261 ? -3.561 12.57 19.547 1 98.81 261 ILE B N 1
ATOM 3906 C CA . ILE B 1 261 ? -4.41 13.367 18.672 1 98.81 261 ILE B CA 1
ATOM 3907 C C . ILE B 1 261 ? -5.664 13.805 19.422 1 98.81 261 ILE B C 1
ATOM 3909 O O . ILE B 1 261 ? -6 14.992 19.438 1 98.81 261 ILE B O 1
ATOM 3913 N N . LYS B 1 262 ? -6.289 12.906 20.094 1 98.56 262 LYS B N 1
ATOM 3914 C CA . LYS B 1 262 ? -7.535 13.211 20.797 1 98.56 262 LYS B CA 1
ATOM 3915 C C . LYS B 1 262 ? -7.293 14.164 21.953 1 98.56 262 LYS B C 1
ATOM 3917 O O . LYS B 1 262 ? -8.094 15.07 22.203 1 98.56 262 LYS B O 1
ATOM 3922 N N . ALA B 1 263 ? -6.223 13.945 22.672 1 98 263 ALA B N 1
ATOM 3923 C CA . ALA B 1 263 ? -5.906 14.812 23.812 1 98 263 ALA B CA 1
ATOM 3924 C C . ALA B 1 263 ? -5.617 16.234 23.344 1 98 263 ALA B C 1
ATOM 3926 O O . ALA B 1 263 ? -5.918 17.203 24.047 1 98 263 ALA B O 1
ATOM 3927 N N . THR B 1 264 ? -5.062 16.359 22.141 1 98.19 264 THR B N 1
ATOM 3928 C CA . THR B 1 264 ? -4.645 17.656 21.625 1 98.19 264 THR B CA 1
ATOM 3929 C C . THR B 1 264 ? -5.824 18.391 21 1 98.19 264 THR B C 1
ATOM 3931 O O . THR B 1 264 ? -5.945 19.609 21.141 1 98.19 264 THR B O 1
ATOM 3934 N N . PHE B 1 265 ? -6.707 17.703 20.266 1 96.25 265 PHE B N 1
ATOM 3935 C CA . PHE B 1 265 ? -7.723 18.344 19.453 1 96.25 265 PHE B CA 1
ATOM 3936 C C . PHE B 1 265 ? -9.062 18.406 20.172 1 96.25 265 PHE B C 1
ATOM 3938 O O . PHE B 1 265 ? -10.008 19.031 19.703 1 96.25 265 PHE B O 1
ATOM 3945 N N . SER B 1 266 ? -9.281 17.766 21.375 1 80.44 266 SER B N 1
ATOM 3946 C CA . SER B 1 266 ? -10.484 17.906 22.188 1 80.44 266 SER B CA 1
ATOM 3947 C C . SER B 1 266 ? -10.562 19.281 22.844 1 80.44 266 SER B C 1
ATOM 3949 O O . SER B 1 266 ? -9.539 19.922 23.062 1 80.44 266 SER B O 1
#

pLDDT: mean 97.7, std 2.29, range [80.44, 98.94]

InterPro domains:
  IPR000073 Alpha/beta hydrolase fold-1 [PF00561] (29-140)
  IPR000073 Alpha/beta hydrolase fold-1 [PR00111] (53-68)
  IPR000073 Alpha/beta hydrolase fold-1 [PR00111] (96-109)
  IPR000073 Alpha/beta hydrolase fold-1 [PR00111] (110-123)
  IPR000073 Alpha/beta hydrolase fold-1 [PR00111] (210-224)
  IPR029058 Alpha/Beta hydrolase fold [G3DSA:3.40.50.1820] (10-266)
  IPR029058 Alpha/Beta hydrolase fold [SSF53474] (8-262)
  IPR050266 AB hydrolase superfamily [PTHR43798] (18-263)

Solvent-accessible surface area (backbone atoms only — not comparable to full-atom values): 25505 Å² total; per-residue (Å²): 85,62,69,70,70,75,47,70,53,74,42,74,36,92,74,17,44,25,26,38,43,28,29,57,25,84,86,32,64,32,36,42,45,32,48,29,85,55,35,26,58,60,61,54,39,59,39,47,70,80,46,44,69,21,17,37,37,32,36,16,50,68,13,22,60,81,13,38,58,41,98,71,67,36,54,67,53,49,28,45,37,54,47,40,51,36,59,76,68,63,63,63,59,30,27,36,38,13,26,26,55,14,17,38,34,45,48,39,42,27,28,73,36,35,86,40,30,51,30,37,40,23,38,25,39,47,71,55,47,56,72,70,49,23,52,51,28,44,48,49,21,50,43,20,66,72,56,31,33,77,64,46,33,36,60,55,51,60,58,29,42,13,75,67,42,39,68,71,36,28,36,37,53,42,29,54,41,48,40,31,52,66,36,48,34,64,24,50,20,40,48,30,41,16,48,34,67,37,70,77,55,57,43,88,46,43,67,33,42,33,39,33,36,19,16,66,50,11,72,81,25,30,50,66,53,40,48,51,51,27,60,63,49,36,92,49,32,43,74,48,76,40,79,80,20,12,53,47,48,50,67,68,36,38,68,59,44,48,49,52,49,52,69,64,75,103,88,61,68,69,68,75,46,68,52,72,42,76,37,93,74,18,43,26,27,38,43,28,30,57,25,83,88,31,65,33,36,41,43,33,47,29,84,56,34,26,59,62,62,53,40,60,40,46,70,80,47,42,69,22,17,38,37,33,35,16,51,65,13,21,58,81,14,37,58,40,96,71,68,37,54,66,52,48,28,46,38,54,48,39,53,35,59,75,67,64,63,64,59,29,27,36,38,12,26,26,55,14,17,39,32,45,48,39,40,27,28,75,34,35,87,40,32,52,32,36,41,24,37,26,38,47,70,52,46,55,71,70,50,23,52,50,29,45,50,48,21,51,42,21,67,71,56,31,33,77,65,46,33,37,61,53,51,60,56,29,42,13,75,67,42,38,70,70,36,28,37,36,54,42,30,54,42,48,41,32,52,66,36,48,33,64,24,50,21,41,48,30,43,18,50,34,68,37,70,78,56,56,44,88,46,42,66,34,42,32,40,33,37,19,16,66,50,10,71,81,25,30,51,66,52,39,49,52,53,27,60,63,49,38,91,51,31,44,73,47,76,41,80,78,19,12,52,47,46,50,68,67,37,36,70,59,43,48,50,52,50,51,67,65,73,102

Nearest PDB structures (foldseek):
  3om8-assembly1_B  TM=9.022E-01  e=1.012E-19  Pseudomonas aeruginosa PAO1
  8qzu-assembly1_A  TM=8.553E-01  e=2.520E-20  Xenorhabdus hominickii
  4pw0-assembly1_A-2  TM=7.749E-01  e=1.616E-16  Chitinophaga pinensis DSM 2588
  4geg-assembly1_B  TM=7.885E-01  e=1.242E-12  Escherichia coli K-12
  4mys-assembly1_A  TM=7.823E-01  e=8.597E-12  Escherichia coli K-12